Protein AF-0000000086945840 (afdb_homodimer)

Structure (mmCIF, N/CA/C/O backbone):
data_AF-0000000086945840-model_v1
#
loop_
_entity.id
_entity.type
_entity.pdbx_description
1 polymer 'Uncharacterized protein LOC114251619'
#
loop_
_atom_site.group_PDB
_atom_site.id
_atom_site.type_symbol
_atom_site.label_atom_id
_atom_site.label_alt_id
_atom_site.label_comp_id
_atom_site.label_asym_id
_atom_site.label_entity_id
_atom_site.label_seq_id
_atom_site.pdbx_PDB_ins_code
_atom_site.Cartn_x
_atom_site.Cartn_y
_atom_site.Cartn_z
_atom_site.occupancy
_atom_site.B_iso_or_equiv
_atom_site.auth_seq_id
_atom_site.auth_comp_id
_atom_site.auth_asym_id
_atom_site.auth_atom_id
_atom_site.pdbx_PDB_model_num
ATOM 1 N N . MET A 1 1 ? -32.969 -39.281 18.5 1 67.38 1 MET A N 1
ATOM 2 C CA . MET A 1 1 ? -31.531 -39.344 18.781 1 67.38 1 MET A CA 1
ATOM 3 C C . MET A 1 1 ? -30.734 -39.219 17.484 1 67.38 1 MET A C 1
ATOM 5 O O . MET A 1 1 ? -29.781 -38.438 17.406 1 67.38 1 MET A O 1
ATOM 9 N N . LEU A 1 2 ? -31.266 -39.812 16.438 1 76.38 2 LEU A N 1
ATOM 10 C CA . LEU A 1 2 ? -30.547 -39.781 15.172 1 76.38 2 LEU A CA 1
ATOM 11 C C . LEU A 1 2 ? -30.609 -38.406 14.547 1 76.38 2 LEU A C 1
ATOM 13 O O . LEU A 1 2 ? -29.609 -37.906 14 1 76.38 2 LEU A O 1
ATOM 17 N N . GLN A 1 3 ? -31.703 -37.75 14.68 1 81.06 3 GLN A N 1
ATOM 18 C CA . GLN A 1 3 ? -31.859 -36.406 14.141 1 81.06 3 GLN A CA 1
ATOM 19 C C . GLN A 1 3 ? -30.938 -35.406 14.867 1 81.06 3 GLN A C 1
ATOM 21 O O . GLN A 1 3 ? -30.328 -34.562 14.234 1 81.06 3 GLN A O 1
ATOM 26 N N . LEU A 1 4 ? -30.859 -35.688 16.109 1 73.69 4 LEU A N 1
ATOM 27 C CA . LEU A 1 4 ? -30.016 -34.812 16.891 1 73.69 4 LEU A CA 1
ATOM 28 C C . LEU A 1 4 ? -28.547 -34.969 16.547 1 73.69 4 LEU A C 1
ATOM 30 O O . LEU A 1 4 ? -27.797 -34 16.453 1 73.69 4 LEU A O 1
ATOM 34 N N . CYS A 1 5 ? -28.156 -36.25 16.328 1 74.69 5 CYS A N 1
ATOM 35 C CA . CYS A 1 5 ? -26.766 -36.531 15.969 1 74.69 5 CYS A CA 1
ATOM 36 C C . CYS A 1 5 ? -26.422 -35.906 14.609 1 74.69 5 CYS A C 1
ATOM 38 O O . CYS A 1 5 ? -25.328 -35.406 14.422 1 74.69 5 CYS A O 1
ATOM 40 N N . PHE A 1 6 ? -27.422 -35.938 13.773 1 75.44 6 PHE A N 1
ATOM 41 C CA . PHE A 1 6 ? -27.234 -35.375 12.438 1 75.44 6 PHE A CA 1
ATOM 42 C C . PHE A 1 6 ? -27.062 -33.844 12.508 1 75.44 6 PHE A C 1
ATOM 44 O O . PHE A 1 6 ? -26.203 -33.281 11.82 1 75.44 6 PHE A O 1
ATOM 51 N N . VAL A 1 7 ? -27.719 -33.219 13.336 1 76.31 7 VAL A N 1
ATOM 52 C CA . VAL A 1 7 ? -27.656 -31.781 13.477 1 76.31 7 VAL A CA 1
ATOM 53 C C . VAL A 1 7 ? -26.312 -31.391 14.094 1 76.31 7 VAL A C 1
ATOM 55 O O . VAL A 1 7 ? -25.688 -30.422 13.656 1 76.31 7 VAL A O 1
ATOM 58 N N . ILE A 1 8 ? -25.844 -32.188 14.953 1 73.31 8 ILE A N 1
ATOM 59 C CA . ILE A 1 8 ? -24.578 -31.891 15.633 1 73.31 8 ILE A CA 1
ATOM 60 C C . ILE A 1 8 ? -23.406 -32.094 14.664 1 73.31 8 ILE A C 1
ATOM 62 O O . ILE A 1 8 ? -22.469 -31.297 14.672 1 73.31 8 ILE A O 1
ATOM 66 N N . LEU A 1 9 ? -23.516 -33.094 13.844 1 69.25 9 LEU A N 1
ATOM 67 C CA . LEU A 1 9 ? -22.469 -33.344 12.859 1 69.25 9 LEU A CA 1
ATOM 68 C C . LEU A 1 9 ? -22.391 -32.219 11.844 1 69.25 9 LEU A C 1
ATOM 70 O O . LEU A 1 9 ? -21.297 -31.797 11.453 1 69.25 9 LEU A O 1
ATOM 74 N N . ILE A 1 10 ? -23.5 -31.719 11.492 1 67.88 10 ILE A N 1
ATOM 75 C CA . ILE A 1 10 ? -23.562 -30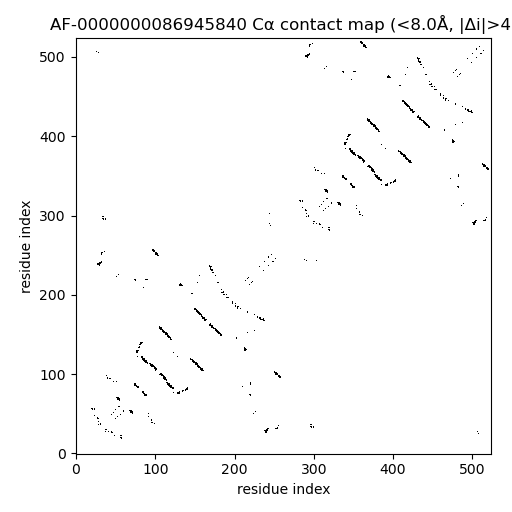.625 10.539 1 67.88 10 ILE A CA 1
ATOM 76 C C . ILE A 1 10 ? -22.969 -29.359 11.164 1 67.88 10 ILE A C 1
ATOM 78 O O . ILE A 1 10 ? -22.188 -28.656 10.531 1 67.88 10 ILE A O 1
ATOM 82 N N . ILE A 1 11 ? -23.188 -29.172 12.359 1 70 11 ILE A N 1
ATOM 83 C CA . ILE A 1 11 ? -22.703 -27.984 13.047 1 70 11 ILE A CA 1
ATOM 84 C C . ILE A 1 11 ? -21.188 -28.062 13.195 1 70 11 ILE A C 1
ATOM 86 O O . ILE A 1 11 ? -20.484 -27.062 12.992 1 70 11 ILE A O 1
ATOM 90 N N . ASN A 1 12 ? -20.688 -29.203 13.469 1 67.31 12 ASN A N 1
ATOM 91 C CA . ASN A 1 12 ? -19.25 -29.359 13.633 1 67.31 12 ASN A CA 1
ATOM 92 C C . ASN A 1 12 ? -18.5 -29.203 12.312 1 67.31 12 ASN A C 1
ATOM 94 O O . ASN A 1 12 ? -17.406 -28.641 12.273 1 67.31 12 ASN A O 1
ATOM 98 N N . THR A 1 13 ? -19.141 -29.75 11.336 1 62.47 13 THR A N 1
ATOM 99 C CA . THR A 1 13 ? -18.531 -29.609 10.016 1 62.47 13 THR A CA 1
ATOM 100 C C . THR A 1 13 ? -18.5 -28.141 9.586 1 62.47 13 THR A C 1
ATOM 102 O O . THR A 1 13 ? -17.5 -27.656 9.062 1 62.47 13 THR A O 1
ATOM 105 N N . VAL A 1 14 ? -19.531 -27.5 9.93 1 62.72 14 VAL A N 1
ATOM 106 C CA . VAL A 1 14 ? -19.625 -26.094 9.57 1 62.72 14 VAL A CA 1
ATOM 107 C C . VAL A 1 14 ? -18.609 -25.297 10.375 1 62.72 14 VAL A C 1
ATOM 109 O O . VAL A 1 14 ? -17.938 -24.406 9.828 1 62.72 14 VAL A O 1
ATOM 112 N N . ASN A 1 15 ? -18.391 -25.672 11.523 1 64.06 15 ASN A N 1
ATOM 113 C CA . ASN A 1 15 ? -17.438 -24.969 12.375 1 64.06 15 ASN A CA 1
ATOM 114 C C . ASN A 1 15 ? -16 -25.219 11.938 1 64.06 15 ASN A C 1
ATOM 116 O O . ASN A 1 15 ? -15.156 -24.328 11.969 1 64.06 15 ASN A O 1
ATOM 120 N N . SER A 1 16 ? -15.766 -26.422 11.539 1 63.44 16 SER A N 1
ATOM 121 C CA . SER A 1 16 ? -14.422 -26.781 11.102 1 63.44 16 SER A CA 1
ATOM 122 C C . SER A 1 16 ? -14.055 -26.062 9.805 1 63.44 16 SER A C 1
ATOM 124 O O . SER A 1 16 ? -12.938 -25.562 9.656 1 63.44 16 SER A O 1
ATOM 126 N N . ILE A 1 17 ? -15.039 -26 8.969 1 62.34 17 ILE A N 1
ATOM 127 C CA . ILE A 1 17 ? -14.844 -25.312 7.699 1 62.34 17 ILE A CA 1
ATOM 128 C C . ILE A 1 17 ? -14.602 -23.828 7.953 1 62.34 17 ILE A C 1
ATOM 130 O O . ILE A 1 17 ? -13.719 -23.219 7.344 1 62.34 17 ILE A O 1
ATOM 134 N N . GLY A 1 18 ? -15.305 -23.391 8.914 1 63.44 18 GLY A N 1
ATOM 135 C CA . GLY A 1 18 ? -15.148 -21.984 9.266 1 63.44 18 GLY A CA 1
ATOM 136 C C . GLY A 1 18 ? -13.773 -21.672 9.828 1 63.44 18 GLY A C 1
ATOM 137 O O . GLY A 1 18 ? -13.172 -20.656 9.469 1 63.44 18 GLY A O 1
ATOM 138 N N . LYS A 1 19 ? -13.336 -22.609 10.57 1 67.06 19 LYS A N 1
ATOM 139 C CA . LYS A 1 19 ? -12.023 -22.406 11.18 1 67.06 19 LYS A CA 1
ATOM 140 C C . LYS A 1 19 ? -10.914 -22.5 10.141 1 67.06 19 LYS A C 1
ATOM 142 O O . LYS A 1 19 ? -9.969 -21.703 10.164 1 67.06 19 LYS A O 1
ATOM 147 N N . THR A 1 20 ? -11.008 -23.422 9.266 1 65.62 20 THR A N 1
ATOM 148 C CA . THR A 1 20 ? -10.008 -23.609 8.219 1 65.62 20 THR A CA 1
ATOM 149 C C . THR A 1 20 ? -10 -22.422 7.262 1 65.62 20 THR A C 1
ATOM 151 O O . THR A 1 20 ? -8.93 -21.953 6.848 1 65.62 20 THR A O 1
ATOM 154 N N . GLN A 1 21 ? -11.18 -22 7.008 1 69 21 GLN A N 1
ATOM 155 C CA . GLN A 1 21 ? -11.289 -20.828 6.145 1 69 21 GLN A CA 1
ATOM 156 C C . GLN A 1 21 ? -10.633 -19.609 6.789 1 69 21 GLN A C 1
ATOM 158 O O . GLN A 1 21 ? -9.906 -18.875 6.125 1 69 21 GLN A O 1
ATOM 163 N N . HIS A 1 22 ? -10.828 -19.562 8.031 1 69.88 22 HIS A N 1
ATOM 164 C CA . HIS A 1 22 ? -10.258 -18.422 8.758 1 69.88 22 HIS A CA 1
ATOM 165 C C . HIS A 1 22 ? -8.734 -18.5 8.781 1 69.88 22 HIS A C 1
ATOM 167 O O . HIS A 1 22 ? -8.055 -17.484 8.633 1 69.88 22 HIS A O 1
ATOM 173 N N . GLU A 1 23 ? -8.289 -19.719 8.906 1 73.25 23 GLU A N 1
ATOM 174 C CA . GLU A 1 23 ? -6.84 -19.906 8.945 1 73.25 23 GLU A CA 1
ATOM 175 C C . GLU A 1 23 ? -6.203 -19.594 7.598 1 73.25 23 GLU A C 1
ATOM 177 O O . GLU A 1 23 ? -5.137 -18.984 7.539 1 73.25 23 GLU A O 1
ATOM 182 N N . PHE A 1 24 ? -6.969 -19.922 6.531 1 79 24 PHE A N 1
ATOM 183 C CA . PHE A 1 24 ? -6.457 -19.656 5.191 1 79 24 PHE A CA 1
ATOM 184 C C . PHE A 1 24 ? -6.484 -18.172 4.879 1 79 24 PHE A C 1
ATOM 186 O O . PHE A 1 24 ? -5.562 -17.641 4.254 1 79 24 PHE A O 1
ATOM 193 N N . GLU A 1 25 ? -7.402 -17.547 5.387 1 82.5 25 GLU A N 1
ATOM 194 C CA . GLU A 1 25 ? -7.605 -16.125 5.074 1 82.5 25 GLU A CA 1
ATOM 195 C C . GLU A 1 25 ? -6.461 -15.273 5.605 1 82.5 25 GLU A C 1
ATOM 197 O O . GLU A 1 25 ? -6.195 -14.188 5.086 1 82.5 25 GLU A O 1
ATOM 202 N N . ARG A 1 26 ? -5.781 -15.852 6.52 1 81.06 26 ARG A N 1
ATOM 203 C CA . ARG A 1 26 ? -4.66 -15.109 7.078 1 81.06 26 ARG A CA 1
ATOM 204 C C . ARG A 1 26 ? -3.531 -14.977 6.059 1 81.06 26 ARG A C 1
ATOM 206 O O . ARG A 1 26 ? -2.672 -14.102 6.191 1 81.06 26 ARG A O 1
ATOM 213 N N . HIS A 1 27 ? -3.59 -15.805 5.039 1 86.88 27 HIS A N 1
ATOM 214 C CA . HIS A 1 27 ? -2.516 -15.805 4.051 1 86.88 27 HIS A CA 1
ATOM 215 C C . HIS A 1 27 ? -2.896 -14.984 2.824 1 86.88 27 HIS A C 1
ATOM 217 O O . HIS A 1 27 ? -2.094 -14.828 1.901 1 86.88 27 HIS A O 1
ATOM 223 N N . ILE A 1 28 ? -4.07 -14.469 2.852 1 91.81 28 ILE A N 1
ATOM 224 C CA . ILE A 1 28 ? -4.48 -13.562 1.781 1 91.81 28 ILE A CA 1
ATOM 225 C C . ILE A 1 28 ? -4.098 -12.133 2.139 1 91.81 28 ILE A C 1
ATOM 227 O O . ILE A 1 28 ? -4.559 -11.594 3.148 1 91.81 28 ILE A O 1
ATOM 231 N N . ILE A 1 29 ? -3.248 -11.555 1.415 1 95.69 29 ILE A N 1
ATOM 232 C CA . ILE A 1 29 ? -2.768 -10.195 1.649 1 95.69 29 ILE A CA 1
ATOM 233 C C . ILE A 1 29 ? -3.494 -9.227 0.724 1 95.69 29 ILE A C 1
ATOM 235 O O . ILE A 1 29 ? -3.471 -9.391 -0.499 1 95.69 29 ILE A O 1
ATOM 239 N N . ALA A 1 30 ? -4.156 -8.266 1.286 1 95.81 30 ALA A N 1
ATOM 240 C CA . ALA A 1 30 ? -4.82 -7.227 0.497 1 95.81 30 ALA A CA 1
ATOM 241 C C . ALA A 1 30 ? -3.85 -6.105 0.14 1 95.81 30 ALA A C 1
ATOM 243 O O . ALA A 1 30 ? -3.105 -5.625 0.996 1 95.81 30 ALA A O 1
ATOM 244 N N . CYS A 1 31 ? -3.84 -5.711 -1.094 1 97.19 31 CYS A N 1
ATOM 245 C CA . CYS A 1 31 ? -2.875 -4.719 -1.556 1 97.19 31 CYS A CA 1
ATOM 246 C C . CYS A 1 31 ? -3.58 -3.547 -2.232 1 97.19 31 CYS A C 1
ATOM 248 O O . CYS A 1 31 ? -4.621 -3.727 -2.869 1 97.19 31 CYS A O 1
ATOM 250 N N . HIS A 1 32 ? -2.982 -2.354 -2.092 1 96 32 HIS A N 1
ATOM 251 C CA . HIS A 1 32 ? -3.432 -1.221 -2.893 1 96 32 HIS A CA 1
ATOM 252 C C . HIS A 1 32 ? -2.814 -1.254 -4.289 1 96 32 HIS A C 1
ATOM 254 O O . HIS A 1 32 ? -1.813 -1.938 -4.512 1 96 32 HIS A O 1
ATOM 260 N N . THR A 1 33 ? -3.393 -0.501 -5.211 1 94.12 33 THR A N 1
ATOM 261 C CA . THR A 1 33 ? -3.021 -0.496 -6.621 1 94.12 33 THR A CA 1
ATOM 262 C C . THR A 1 33 ? -1.688 0.213 -6.828 1 94.12 33 THR A C 1
ATOM 264 O O . THR A 1 33 ? -1.202 0.318 -7.957 1 94.12 33 THR A O 1
ATOM 267 N N . THR A 1 34 ? -1.013 0.671 -5.75 1 93.44 34 THR A N 1
ATOM 268 C CA . THR A 1 34 ? 0.228 1.425 -5.891 1 93.44 34 THR A CA 1
ATOM 269 C C . THR A 1 34 ? 1.4 0.651 -5.293 1 93.44 34 THR A C 1
ATOM 271 O O . THR A 1 34 ? 2.529 1.147 -5.27 1 93.44 34 THR A O 1
ATOM 274 N N . ASP A 1 35 ? 1.131 -0.5 -4.812 1 94.62 35 ASP A N 1
ATOM 275 C CA . ASP A 1 35 ? 2.15 -1.205 -4.039 1 94.62 35 ASP A CA 1
ATOM 276 C C . ASP A 1 35 ? 2.562 -2.504 -4.73 1 94.62 35 ASP A C 1
ATOM 278 O O . ASP A 1 35 ? 2.047 -3.576 -4.406 1 94.62 35 ASP A O 1
ATOM 282 N N . PHE A 1 36 ? 3.658 -2.457 -5.527 1 95.25 36 PHE A N 1
ATOM 283 C CA . PHE A 1 36 ? 4.121 -3.637 -6.246 1 95.25 36 PHE A CA 1
ATOM 284 C C . PHE A 1 36 ? 4.727 -4.656 -5.289 1 95.25 36 PHE A C 1
ATOM 286 O O . PHE A 1 36 ? 4.539 -5.863 -5.457 1 95.25 36 PHE A O 1
ATOM 293 N N . GLU A 1 37 ? 5.453 -4.172 -4.309 1 96.06 37 GLU A N 1
ATOM 294 C CA . GLU A 1 37 ? 6.059 -5.078 -3.342 1 96.06 37 GLU A CA 1
ATOM 295 C C . GLU A 1 37 ? 4.996 -5.891 -2.607 1 96.06 37 GLU A C 1
ATOM 297 O O . GLU A 1 37 ? 5.199 -7.074 -2.318 1 96.06 37 GLU A O 1
ATOM 302 N N . CYS A 1 38 ? 3.941 -5.27 -2.354 1 97.25 38 CYS A N 1
ATOM 303 C CA . CYS A 1 38 ? 2.832 -5.965 -1.712 1 97.25 38 CYS A CA 1
ATOM 304 C C . CYS A 1 38 ? 2.311 -7.09 -2.594 1 97.25 38 CYS A C 1
ATOM 306 O O . CYS A 1 38 ? 2.064 -8.203 -2.113 1 97.25 38 CYS A O 1
ATOM 308 N N . PHE A 1 39 ? 2.176 -6.895 -3.908 1 97.69 39 PHE A N 1
ATOM 309 C CA . PHE A 1 39 ? 1.679 -7.906 -4.832 1 97.69 39 PHE A CA 1
ATOM 310 C C . PHE A 1 39 ? 2.635 -9.094 -4.902 1 97.69 39 PHE A C 1
ATOM 312 O O . PHE A 1 39 ? 2.199 -10.242 -5.008 1 97.69 39 PHE A O 1
ATOM 319 N N . LYS A 1 40 ? 3.896 -8.898 -4.883 1 97.31 40 LYS A N 1
ATOM 320 C CA . LYS A 1 40 ? 4.887 -9.977 -4.871 1 97.31 40 LYS A CA 1
ATOM 321 C C . LYS A 1 40 ? 4.727 -10.852 -3.633 1 97.31 40 LYS A C 1
ATOM 323 O O . LYS A 1 40 ? 4.738 -12.086 -3.732 1 97.31 40 LYS A O 1
ATOM 328 N N . ARG A 1 41 ? 4.539 -10.195 -2.512 1 96.5 41 ARG A N 1
ATOM 329 C CA . ARG A 1 41 ? 4.363 -10.922 -1.259 1 96.5 41 ARG A CA 1
ATOM 330 C C . ARG A 1 41 ? 3.041 -11.688 -1.25 1 96.5 41 ARG A C 1
ATOM 332 O O . ARG A 1 41 ? 2.949 -12.773 -0.685 1 96.5 41 ARG A O 1
ATOM 339 N N . GLN A 1 42 ? 2.037 -11.031 -1.849 1 96.88 42 GLN A N 1
ATOM 340 C CA . GLN A 1 42 ? 0.739 -11.68 -1.979 1 96.88 42 GLN A CA 1
ATOM 341 C C . GLN A 1 42 ? 0.854 -12.984 -2.768 1 96.88 42 GLN A C 1
ATOM 343 O O . GLN A 1 42 ? 0.375 -14.023 -2.326 1 96.88 42 GLN A O 1
ATOM 348 N N . TYR A 1 43 ? 1.503 -12.992 -3.918 1 97.38 43 TYR A N 1
ATOM 349 C CA . TYR A 1 43 ? 1.687 -14.188 -4.738 1 97.38 43 TYR A CA 1
ATOM 350 C C . TYR A 1 43 ? 2.471 -15.25 -3.982 1 97.38 43 TYR A C 1
ATOM 352 O O . TYR A 1 43 ? 2.094 -16.422 -3.984 1 97.38 43 TYR A O 1
ATOM 360 N N . LYS A 1 44 ? 3.545 -14.812 -3.43 1 96.25 44 LYS A N 1
ATOM 361 C CA . LYS A 1 44 ? 4.371 -15.75 -2.682 1 96.25 44 LYS A CA 1
ATOM 362 C C . LYS A 1 44 ? 3.559 -16.469 -1.602 1 96.25 44 LYS A C 1
ATOM 364 O O . LYS A 1 44 ? 3.672 -17.672 -1.43 1 96.25 44 LYS A O 1
ATOM 369 N N . SER A 1 45 ? 2.781 -15.688 -0.879 1 94.75 45 SER A N 1
ATOM 370 C CA . SER A 1 45 ? 1.954 -16.25 0.182 1 94.75 45 SER A CA 1
ATOM 371 C C . SER A 1 45 ? 0.942 -17.25 -0.376 1 94.75 45 SER A C 1
ATOM 373 O O . SER A 1 45 ? 0.762 -18.328 0.177 1 94.75 45 SER A O 1
ATOM 375 N N . LEU A 1 46 ? 0.313 -16.953 -1.467 1 93.88 46 LEU A N 1
ATOM 376 C CA . LEU A 1 46 ? -0.666 -17.844 -2.09 1 93.88 46 LEU A CA 1
ATOM 377 C C . LEU A 1 46 ? 0.007 -19.094 -2.633 1 93.88 46 LEU A C 1
ATOM 379 O O . LEU A 1 46 ? -0.509 -20.203 -2.463 1 93.88 46 LEU A O 1
ATOM 383 N N . LYS A 1 47 ? 1.071 -18.875 -3.268 1 93.88 47 LYS A N 1
ATOM 384 C CA . LYS A 1 47 ? 1.825 -20 -3.809 1 93.88 47 LYS A CA 1
ATOM 385 C C . LYS A 1 47 ? 2.182 -21 -2.713 1 93.88 47 LYS A C 1
ATOM 387 O O . LYS A 1 47 ? 1.863 -22.188 -2.82 1 93.88 47 LYS A O 1
ATOM 392 N N . ASP A 1 48 ? 2.719 -20.531 -1.603 1 91.06 48 ASP A N 1
ATOM 393 C CA . ASP A 1 48 ? 3.283 -21.391 -0.558 1 91.06 48 ASP A CA 1
ATOM 394 C C . ASP A 1 48 ? 2.182 -22.047 0.273 1 91.06 48 ASP A C 1
ATOM 396 O O . ASP A 1 48 ? 2.352 -23.156 0.768 1 91.06 48 ASP A O 1
ATOM 400 N N . ASN A 1 49 ? 1.035 -21.359 0.33 1 87.38 49 ASN A N 1
ATOM 401 C CA . ASN A 1 49 ? 0.06 -21.828 1.31 1 87.38 49 ASN A CA 1
ATOM 402 C C . ASN A 1 49 ? -1.195 -22.375 0.636 1 87.38 49 ASN A C 1
ATOM 404 O O . ASN A 1 49 ? -2.029 -23 1.286 1 87.38 49 ASN A O 1
ATOM 408 N N . ALA A 1 50 ? -1.315 -22.172 -0.649 1 87.69 50 ALA A N 1
ATOM 409 C CA . ALA A 1 50 ? -2.545 -22.625 -1.302 1 87.69 50 ALA A CA 1
ATOM 410 C C . ALA A 1 50 ? -2.238 -23.359 -2.596 1 87.69 50 ALA A C 1
ATOM 412 O O . ALA A 1 50 ? -2.537 -24.562 -2.719 1 87.69 50 ALA A O 1
ATOM 413 N N . LEU A 1 51 ? -1.541 -22.828 -3.396 1 89.19 51 LEU A N 1
ATOM 414 C CA . LEU A 1 51 ? -1.402 -23.328 -4.754 1 89.19 51 LEU A CA 1
ATOM 415 C C . LEU A 1 51 ? -0.531 -24.578 -4.777 1 89.19 51 LEU A C 1
ATOM 417 O O . LEU A 1 51 ? -0.756 -25.484 -5.586 1 89.19 51 LEU A O 1
ATOM 421 N N . LEU A 1 52 ? 0.417 -24.641 -3.896 1 88.75 52 LEU A N 1
ATOM 422 C CA . LEU A 1 52 ? 1.289 -25.797 -3.82 1 88.75 52 LEU A CA 1
ATOM 423 C C . LEU A 1 52 ? 0.72 -26.844 -2.863 1 88.75 52 LEU A C 1
ATOM 425 O O . LEU A 1 52 ? 1.278 -27.938 -2.723 1 88.75 52 LEU A O 1
ATOM 429 N N . ARG A 1 53 ? -0.373 -26.453 -2.191 1 83.56 53 ARG A N 1
ATOM 430 C CA . ARG A 1 53 ? -1.036 -27.344 -1.242 1 83.56 53 ARG A CA 1
ATOM 431 C C . ARG A 1 53 ? -2.551 -27.297 -1.42 1 83.56 53 ARG A C 1
ATOM 433 O O . ARG A 1 53 ? -3.279 -26.953 -0.492 1 83.56 53 ARG A O 1
ATOM 440 N N . PRO A 1 54 ? -2.949 -27.828 -2.576 1 76.12 54 PRO A N 1
ATOM 441 C CA . PRO A 1 54 ? -4.375 -27.688 -2.877 1 76.12 54 PRO A CA 1
ATOM 442 C C . PRO A 1 54 ? -5.266 -28.453 -1.904 1 76.12 54 PRO A C 1
ATOM 444 O O . PRO A 1 54 ? -6.434 -28.094 -1.719 1 76.12 54 PRO A O 1
ATOM 447 N N . GLY A 1 55 ? -4.77 -29.359 -1.327 1 71.06 55 GLY A N 1
ATOM 448 C CA . GLY A 1 55 ? -5.52 -30.141 -0.35 1 71.06 55 GLY A CA 1
ATOM 449 C C . GLY A 1 55 ? -5.867 -29.344 0.898 1 71.06 55 GLY A C 1
ATOM 450 O O . GLY A 1 55 ? -6.742 -29.75 1.669 1 71.06 55 GLY A O 1
ATOM 451 N N . LEU A 1 56 ? -5.211 -28.234 1.112 1 68 56 LEU A N 1
ATOM 452 C CA . LEU A 1 56 ? -5.43 -27.422 2.309 1 68 56 LEU A CA 1
ATOM 453 C C . LEU A 1 56 ? -6.48 -26.344 2.055 1 68 56 LEU A C 1
ATOM 455 O O . LEU A 1 56 ? -6.867 -25.625 2.973 1 68 56 LEU A O 1
ATOM 459 N N . LEU A 1 57 ? -7.004 -26.359 0.814 1 73.06 57 LEU A N 1
ATOM 460 C CA . LEU A 1 57 ? -8.031 -25.359 0.518 1 73.06 57 LEU A CA 1
ATOM 461 C C . LEU A 1 57 ? -9.375 -25.781 1.114 1 73.06 57 LEU A C 1
ATOM 463 O O . LEU A 1 57 ? -9.703 -26.969 1.157 1 73.06 57 LEU A O 1
ATOM 467 N N . PRO A 1 58 ? -10.094 -24.797 1.649 1 65.31 58 PRO A N 1
ATOM 468 C CA . PRO A 1 58 ? -11.312 -25.094 2.4 1 65.31 58 PRO A CA 1
ATOM 469 C C . PRO A 1 58 ? -12.305 -25.953 1.606 1 65.31 58 PRO A C 1
ATOM 471 O O . PRO A 1 58 ? -13 -26.797 2.182 1 65.31 58 PRO A O 1
ATOM 474 N N . TRP A 1 59 ? -12.477 -25.719 0.36 1 67.25 59 TRP A N 1
ATOM 475 C CA . TRP A 1 59 ? -13.484 -26.422 -0.427 1 67.25 59 TRP A CA 1
ATOM 476 C C . TRP A 1 59 ? -12.938 -27.75 -0.934 1 67.25 59 TRP A C 1
ATOM 478 O O . TRP A 1 59 ? -13.703 -28.625 -1.38 1 67.25 59 TRP A O 1
ATOM 488 N N . SER A 1 60 ? -11.672 -27.781 -1.068 1 59.66 60 SER A N 1
ATOM 489 C CA . SER A 1 60 ? -11.078 -29.062 -1.416 1 59.66 60 SER A CA 1
ATOM 490 C C . SER A 1 60 ? -11.258 -30.078 -0.29 1 59.66 60 SER A C 1
ATOM 492 O O . SER A 1 60 ? -11.398 -31.266 -0.541 1 59.66 60 SER A O 1
ATOM 494 N N . MET A 1 61 ? -11.234 -29.406 0.875 1 51.31 61 MET A N 1
ATOM 495 C CA . MET A 1 61 ? -11.375 -30.281 2.025 1 51.31 61 MET A CA 1
ATOM 496 C C . MET A 1 61 ? -12.742 -30.953 2.031 1 51.31 61 MET A C 1
ATOM 498 O O . MET A 1 61 ? -12.891 -32.094 2.521 1 51.31 61 MET A O 1
ATOM 502 N N . LEU A 1 62 ? -13.789 -30.156 1.526 1 46.66 62 LEU A N 1
ATOM 503 C CA . LEU A 1 62 ? -15.125 -30.734 1.515 1 46.66 62 LEU A CA 1
ATOM 504 C C . LEU A 1 62 ? -15.219 -31.859 0.482 1 46.66 62 LEU A C 1
ATOM 506 O O . LEU A 1 62 ? -16.031 -32.781 0.623 1 46.66 62 LEU A O 1
ATOM 510 N N . SER A 1 63 ? -14.703 -31.469 -0.7 1 44.62 63 SER A N 1
ATOM 511 C CA . SER A 1 63 ? -14.891 -32.5 -1.705 1 44.62 63 SER A CA 1
ATOM 512 C C . SER A 1 63 ? -14.172 -33.781 -1.312 1 44.62 63 SER A C 1
ATOM 514 O O . SER A 1 63 ? -14.688 -34.875 -1.539 1 44.62 63 SER A O 1
ATOM 516 N N . ASN A 1 64 ? -12.898 -33.75 -1.437 1 43.12 64 ASN A N 1
ATOM 517 C CA . ASN A 1 64 ? -12.227 -35.031 -1.223 1 43.12 64 ASN A CA 1
ATOM 518 C C . ASN A 1 64 ? -11.969 -35.281 0.259 1 43.12 64 ASN A C 1
ATOM 520 O O . ASN A 1 64 ? -11.188 -34.562 0.89 1 43.12 64 ASN A O 1
ATOM 524 N N . MET A 1 65 ? -13.016 -35.75 0.916 1 37.19 65 MET A N 1
ATOM 525 C CA . MET A 1 65 ? -12.891 -36.375 2.229 1 37.19 65 MET A CA 1
ATOM 526 C C . MET A 1 65 ? -11.516 -37.031 2.389 1 37.19 65 MET A C 1
ATOM 528 O O . MET A 1 65 ? -11.234 -37.625 3.416 1 37.19 65 MET A O 1
ATOM 532 N N . ASN A 1 66 ? -10.945 -37.688 1.358 1 39.16 66 ASN A N 1
ATOM 533 C CA . ASN A 1 66 ? -9.773 -38.531 1.648 1 39.16 66 ASN A CA 1
ATOM 534 C C . ASN A 1 66 ? -8.633 -37.688 2.227 1 39.16 66 ASN A C 1
ATOM 536 O O . ASN A 1 66 ? -8.461 -36.531 1.854 1 39.16 66 ASN A O 1
ATOM 540 N N . LEU A 1 67 ? -7.934 -38.125 3.305 1 42.38 67 LEU A N 1
ATOM 541 C CA . LEU A 1 67 ? -6.906 -37.844 4.297 1 42.38 67 LEU A CA 1
ATOM 542 C C . LEU A 1 67 ? -5.762 -37.062 3.68 1 42.38 67 LEU A C 1
ATOM 544 O O . LEU A 1 67 ? -4.988 -36.406 4.395 1 42.38 67 LEU A O 1
ATOM 548 N N . GLY A 1 68 ? -5.199 -37.469 2.479 1 43.97 68 GLY A N 1
ATOM 549 C CA . GLY A 1 68 ? -3.855 -37 2.154 1 43.97 68 GLY A CA 1
ATOM 550 C C . GLY A 1 68 ? -3.826 -35.625 1.526 1 43.97 68 GLY A C 1
ATOM 551 O O . GLY A 1 68 ? -4.613 -35.344 0.625 1 43.97 68 GLY A O 1
ATOM 552 N N . ILE A 1 69 ? -3.307 -34.625 2.207 1 48.31 69 ILE A N 1
ATOM 553 C CA . ILE A 1 69 ? -3.053 -33.25 1.727 1 48.31 69 ILE A CA 1
ATOM 554 C C . ILE A 1 69 ? -2.393 -33.312 0.351 1 48.31 69 ILE A C 1
ATOM 556 O O . ILE A 1 69 ? -1.273 -33.812 0.212 1 48.31 69 ILE A O 1
ATOM 560 N N . GLU A 1 70 ? -3.203 -33.25 -0.756 1 62.47 70 GLU A N 1
ATOM 561 C CA . GLU A 1 70 ? -2.607 -33.188 -2.086 1 62.47 70 GLU A CA 1
ATOM 562 C C . GLU A 1 70 ? -1.612 -32.031 -2.178 1 62.47 70 GLU A C 1
ATOM 564 O O . GLU A 1 70 ? -1.906 -30.906 -1.746 1 62.47 70 GLU A O 1
ATOM 569 N N . THR A 1 71 ? -0.276 -32.406 -2.271 1 69.12 71 THR A N 1
ATOM 570 C CA . THR A 1 71 ? 0.794 -31.438 -2.449 1 69.12 71 THR A CA 1
ATOM 571 C C . THR A 1 71 ? 1.26 -31.406 -3.902 1 69.12 71 THR A C 1
ATOM 573 O O . THR A 1 71 ? 1.017 -32.344 -4.66 1 69.12 71 THR A O 1
ATOM 576 N N . TYR A 1 72 ? 1.68 -30.359 -4.254 1 77.38 72 TYR A N 1
ATOM 577 C CA . TYR A 1 72 ? 2.303 -30.203 -5.562 1 77.38 72 TYR A CA 1
ATOM 578 C C . TYR A 1 72 ? 3.268 -31.344 -5.852 1 77.38 72 TYR A C 1
ATOM 580 O O . TYR A 1 72 ? 4.062 -31.719 -4.992 1 77.38 72 TYR A O 1
ATOM 588 N N . LYS A 1 73 ? 2.979 -31.938 -7.059 1 80.62 73 LYS A N 1
ATOM 589 C CA . LYS A 1 73 ? 3.938 -32.906 -7.582 1 80.62 73 LYS A CA 1
ATOM 590 C C . LYS A 1 73 ? 4.527 -32.438 -8.906 1 80.62 73 LYS A C 1
ATOM 592 O O . LYS A 1 73 ? 3.801 -31.938 -9.781 1 80.62 73 LYS A O 1
ATOM 597 N N . PRO A 1 74 ? 5.797 -32.656 -8.992 1 87.75 74 PRO A N 1
ATOM 598 C CA . PRO A 1 74 ? 6.406 -32.281 -10.273 1 87.75 74 PRO A CA 1
ATOM 599 C C . PRO A 1 74 ? 5.852 -33.125 -11.438 1 87.75 74 PRO A C 1
ATOM 601 O O . PRO A 1 74 ? 5.32 -34.219 -11.234 1 87.75 74 PRO A O 1
ATOM 604 N N . TYR A 1 75 ? 5.957 -32.594 -12.617 1 90.56 75 TYR A N 1
ATOM 605 C CA . TYR A 1 75 ? 5.527 -33.281 -13.82 1 90.56 75 TYR A CA 1
ATOM 606 C C . TYR A 1 75 ? 6.574 -34.312 -14.258 1 90.56 75 TYR A C 1
ATOM 608 O O . TYR A 1 75 ? 7.758 -33.969 -14.383 1 90.56 75 TYR A O 1
ATOM 616 N N . VAL A 1 76 ? 6.109 -35.562 -14.453 1 92.44 76 VAL A N 1
ATOM 617 C CA . VAL A 1 76 ? 7 -36.656 -14.844 1 92.44 76 VAL A CA 1
ATOM 618 C C . VAL A 1 76 ? 6.438 -37.375 -16.062 1 92.44 76 VAL A C 1
ATOM 620 O O . VAL A 1 76 ? 5.254 -37.719 -16.109 1 92.44 76 VAL A O 1
ATOM 623 N N . TYR A 1 77 ? 7.316 -37.562 -17.062 1 93.12 77 TYR A N 1
ATOM 624 C CA . TYR A 1 77 ? 6.871 -38.312 -18.234 1 93.12 77 TYR A CA 1
ATOM 625 C C . TYR A 1 77 ? 7.953 -39.25 -18.719 1 93.12 77 TYR A C 1
ATOM 627 O O . TYR A 1 77 ? 9.133 -39.094 -18.391 1 93.12 77 TYR A O 1
ATOM 635 N N . GLN A 1 78 ? 7.574 -40.219 -19.469 1 91.12 78 GLN A N 1
ATOM 636 C CA . GLN A 1 78 ? 8.445 -41.312 -19.891 1 91.12 78 GLN A CA 1
ATOM 637 C C . GLN A 1 78 ? 9.492 -40.844 -20.891 1 91.12 78 GLN A C 1
ATOM 639 O O . GLN A 1 78 ? 9.18 -40.062 -21.797 1 91.12 78 GLN A O 1
ATOM 644 N N . TYR A 1 79 ? 10.633 -41.281 -20.609 1 92.44 79 TYR A N 1
ATOM 645 C CA . TYR A 1 79 ? 11.719 -41.031 -21.547 1 92.44 79 TYR A CA 1
ATOM 646 C C . TYR A 1 79 ? 11.945 -42.219 -22.469 1 92.44 79 TYR A C 1
ATOM 648 O O . TYR A 1 79 ? 12.883 -43 -22.266 1 92.44 79 TYR A O 1
ATOM 656 N N . ALA A 1 80 ? 11.055 -42.281 -23.453 1 87.88 80 ALA A N 1
ATOM 657 C CA . ALA A 1 80 ? 11.094 -43.406 -24.391 1 87.88 80 ALA A CA 1
ATOM 658 C C . ALA A 1 80 ? 11.094 -44.719 -23.641 1 87.88 80 ALA A C 1
ATOM 660 O O . ALA A 1 80 ? 10.391 -44.875 -22.641 1 87.88 80 ALA A O 1
ATOM 661 N N . ASP A 1 81 ? 11.758 -45.75 -24.281 1 83.44 81 ASP A N 1
ATOM 662 C CA . ASP A 1 81 ? 11.844 -47.062 -23.656 1 83.44 81 ASP A CA 1
ATOM 663 C C . ASP A 1 81 ? 13.188 -47.25 -22.953 1 83.44 81 ASP A C 1
ATOM 665 O O . ASP A 1 81 ? 13.797 -48.344 -23.047 1 83.44 81 ASP A O 1
ATOM 669 N N . THR A 1 82 ? 13.57 -46.219 -22.25 1 86.25 82 THR A N 1
ATOM 670 C CA . THR A 1 82 ? 14.906 -46.25 -21.656 1 86.25 82 THR A CA 1
ATOM 671 C C . THR A 1 82 ? 14.859 -46.844 -20.25 1 86.25 82 THR A C 1
ATOM 673 O O . THR A 1 82 ? 15.906 -47.062 -19.625 1 86.25 82 THR A O 1
ATOM 676 N N . GLY A 1 83 ? 13.688 -47 -19.719 1 85.31 83 GLY A N 1
ATOM 677 C CA . GLY A 1 83 ? 13.547 -47.406 -18.328 1 85.31 83 GLY A CA 1
ATOM 678 C C . GLY A 1 83 ? 13.617 -46.219 -17.359 1 85.31 83 GLY A C 1
ATOM 679 O O . GLY A 1 83 ? 13.664 -46.406 -16.141 1 85.31 83 GLY A O 1
ATOM 680 N N . THR A 1 84 ? 13.703 -45 -18 1 91.62 84 THR A N 1
ATOM 681 C CA . THR A 1 84 ? 13.781 -43.812 -17.172 1 91.62 84 THR A CA 1
ATOM 682 C C . THR A 1 84 ? 12.656 -42.812 -17.516 1 91.62 84 THR A C 1
ATOM 684 O O . THR A 1 84 ? 11.906 -43.062 -18.469 1 91.62 84 THR A O 1
ATOM 687 N N . CYS A 1 85 ? 12.508 -41.844 -16.672 1 94 85 CYS A N 1
ATOM 688 C CA . CYS A 1 85 ? 11.539 -40.75 -16.859 1 94 85 CYS A CA 1
ATOM 689 C C . CYS A 1 85 ? 12.219 -39.406 -16.797 1 94 85 CYS A C 1
ATOM 691 O O . CYS A 1 85 ? 13.375 -39.281 -16.375 1 94 85 CYS A O 1
ATOM 693 N N . ILE A 1 86 ? 11.539 -38.438 -17.359 1 93.69 86 ILE A N 1
ATOM 694 C CA . ILE A 1 86 ? 11.953 -37.031 -17.25 1 93.69 86 ILE A CA 1
ATOM 695 C C . ILE A 1 86 ? 11.07 -36.312 -16.234 1 93.69 86 ILE A C 1
ATOM 697 O O . ILE A 1 86 ? 9.844 -36.375 -16.312 1 93.69 86 ILE A O 1
ATOM 701 N N . GLN A 1 87 ? 11.727 -35.656 -15.312 1 93.38 87 GLN A N 1
ATOM 702 C CA . GLN A 1 87 ? 11.023 -34.875 -14.305 1 93.38 87 GLN A CA 1
ATOM 703 C C . GLN A 1 87 ? 11.289 -33.375 -14.492 1 93.38 87 GLN A C 1
ATOM 705 O O . GLN A 1 87 ? 12.438 -32.938 -14.641 1 93.38 87 GLN A O 1
ATOM 710 N N . ILE A 1 88 ? 10.195 -32.625 -14.562 1 92.5 88 ILE A N 1
ATOM 711 C CA . ILE A 1 88 ? 10.297 -31.188 -14.617 1 92.5 88 ILE A CA 1
ATOM 712 C C . ILE A 1 88 ? 9.773 -30.578 -13.32 1 92.5 88 ILE A C 1
ATOM 714 O O . ILE A 1 88 ? 8.648 -30.859 -12.906 1 92.5 88 ILE A O 1
ATOM 718 N N . SER A 1 89 ? 10.656 -29.719 -12.664 1 91.38 89 SER A N 1
ATOM 719 C CA . SER A 1 89 ? 10.297 -29.078 -11.398 1 91.38 89 SER A CA 1
ATOM 720 C C . SER A 1 89 ? 10.789 -27.641 -11.352 1 91.38 89 SER A C 1
ATOM 722 O O . SER A 1 89 ? 11.398 -27.156 -12.305 1 91.38 89 SER A O 1
ATOM 724 N N . GLY A 1 90 ? 10.367 -26.875 -10.258 1 93.44 90 GLY A N 1
ATOM 725 C CA . GLY A 1 90 ? 10.844 -25.516 -10.078 1 93.44 90 GLY A CA 1
ATOM 726 C C . GLY A 1 90 ? 9.734 -24.531 -9.797 1 93.44 90 GLY A C 1
ATOM 727 O O . GLY A 1 90 ? 9.992 -23.406 -9.344 1 93.44 90 GLY A O 1
ATOM 728 N N . LEU A 1 91 ? 8.523 -25 -9.992 1 93 91 LEU A N 1
ATOM 729 C CA . LEU A 1 91 ? 7.375 -24.109 -9.805 1 93 91 LEU A CA 1
ATOM 730 C C . LEU A 1 91 ? 7.332 -23.594 -8.375 1 93 91 LEU A C 1
ATOM 732 O O . LEU A 1 91 ? 6.863 -22.469 -8.133 1 93 91 LEU A O 1
ATOM 736 N N . GLU A 1 92 ? 7.875 -24.359 -7.445 1 93.25 92 GLU A N 1
ATOM 737 C CA . GLU A 1 92 ? 7.863 -24.016 -6.027 1 93.25 92 GLU A CA 1
ATOM 738 C C . GLU A 1 92 ? 8.727 -22.781 -5.754 1 93.25 92 GLU A C 1
ATOM 740 O O . GLU A 1 92 ? 8.578 -22.141 -4.715 1 93.25 92 GLU A O 1
ATOM 745 N N . GLN A 1 93 ? 9.578 -22.469 -6.691 1 95.12 93 GLN A N 1
ATOM 746 C CA . GLN A 1 93 ? 10.477 -21.328 -6.516 1 95.12 93 GLN A CA 1
ATOM 747 C C . GLN A 1 93 ? 10.094 -20.172 -7.438 1 95.12 93 GLN A C 1
ATOM 749 O O . GLN A 1 93 ? 10.867 -19.234 -7.613 1 95.12 93 GLN A O 1
ATOM 754 N N . SER A 1 94 ? 8.883 -20.25 -8.008 1 95.94 94 SER A N 1
ATOM 755 C CA . SER A 1 94 ? 8.445 -19.203 -8.914 1 95.94 94 SER A CA 1
ATOM 756 C C . SER A 1 94 ? 8.258 -17.875 -8.18 1 95.94 94 SER A C 1
ATOM 758 O O . SER A 1 94 ? 7.879 -17.859 -7.004 1 95.94 94 SER A O 1
ATOM 760 N N . GLU A 1 95 ? 8.531 -16.734 -8.938 1 97.06 95 GLU A N 1
ATOM 761 C CA . GLU A 1 95 ? 8.391 -15.383 -8.398 1 97.06 95 GLU A CA 1
ATOM 762 C C . GLU A 1 95 ? 7.602 -14.484 -9.352 1 97.06 95 GLU A C 1
ATOM 764 O O . GLU A 1 95 ? 7.738 -14.594 -10.57 1 97.06 95 GLU A O 1
ATOM 769 N N . LEU A 1 96 ? 6.82 -13.625 -8.75 1 97.88 96 LEU A N 1
ATOM 770 C CA . LEU A 1 96 ? 6.098 -12.641 -9.539 1 97.88 96 LEU A CA 1
ATOM 771 C C . LEU A 1 96 ? 7.02 -11.492 -9.953 1 97.88 96 LEU A C 1
ATOM 773 O O . LEU A 1 96 ? 7.617 -10.836 -9.102 1 97.88 96 LEU A O 1
ATOM 777 N N . VAL A 1 97 ? 7.066 -11.195 -11.297 1 97.38 97 VAL A N 1
ATOM 778 C CA . VAL A 1 97 ? 7.973 -10.141 -11.742 1 97.38 97 VAL A CA 1
ATOM 779 C C . VAL A 1 97 ? 7.176 -9.023 -12.414 1 97.38 97 VAL A C 1
ATOM 781 O O . VAL A 1 97 ? 7.688 -7.922 -12.617 1 97.38 97 VAL A O 1
ATOM 784 N N . ALA A 1 98 ? 5.941 -9.266 -12.773 1 97.88 98 ALA A N 1
ATOM 785 C CA . ALA A 1 98 ? 5.066 -8.227 -13.312 1 97.88 98 ALA A CA 1
ATOM 786 C C . ALA A 1 98 ? 3.6 -8.547 -13.031 1 97.88 98 ALA A C 1
ATOM 788 O O . ALA A 1 98 ? 3.225 -9.719 -12.906 1 97.88 98 ALA A O 1
ATOM 789 N N . ILE A 1 99 ? 2.787 -7.547 -12.945 1 97.88 99 ILE A N 1
ATOM 790 C CA . ILE A 1 99 ? 1.352 -7.676 -12.727 1 97.88 99 ILE A CA 1
ATOM 791 C C . ILE A 1 99 ? 0.627 -6.473 -13.328 1 97.88 99 ILE A C 1
ATOM 793 O O . ILE A 1 99 ? 1.147 -5.355 -13.305 1 97.88 99 ILE A O 1
ATOM 797 N N . SER A 1 100 ? -0.551 -6.758 -13.922 1 97.38 100 SER A N 1
ATOM 798 C CA . SER A 1 100 ? -1.33 -5.652 -14.477 1 97.38 100 SER A CA 1
ATOM 799 C C . SER A 1 100 ? -2.822 -5.969 -14.469 1 97.38 100 SER A C 1
ATOM 801 O O . SER A 1 100 ? -3.215 -7.137 -14.555 1 97.38 100 SER A O 1
ATOM 803 N N . MET A 1 101 ? -3.586 -4.922 -14.25 1 96.44 101 MET A N 1
ATOM 804 C CA . MET A 1 101 ? -5.039 -4.973 -14.391 1 96.44 101 MET A CA 1
ATOM 805 C C . MET A 1 101 ? -5.551 -3.789 -15.203 1 96.44 101 MET A C 1
ATOM 807 O O . MET A 1 101 ? -5.203 -2.641 -14.922 1 96.44 101 MET A O 1
ATOM 811 N N . ASN A 1 102 ? -6.258 -4.129 -16.156 1 94.69 102 ASN A N 1
ATOM 812 C CA . ASN A 1 102 ? -6.82 -3.119 -17.047 1 94.69 102 ASN A CA 1
ATOM 813 C C . ASN A 1 102 ? -8.336 -3.242 -17.141 1 94.69 102 ASN A C 1
ATOM 815 O O . ASN A 1 102 ? -8.852 -4.145 -17.812 1 94.69 102 ASN A O 1
ATOM 819 N N . SER A 1 103 ? -9 -2.262 -16.641 1 93.19 103 SER A N 1
ATOM 820 C CA . SER A 1 103 ? -10.461 -2.326 -16.594 1 93.19 103 SER A CA 1
ATOM 821 C C . SER A 1 103 ? -11.07 -2.016 -17.953 1 93.19 103 SER A C 1
ATOM 823 O O . SER A 1 103 ? -12.203 -2.406 -18.234 1 93.19 103 SER A O 1
ATOM 825 N N . GLN A 1 104 ? -10.43 -1.294 -18.812 1 92.75 104 GLN A N 1
ATOM 826 C CA . GLN A 1 104 ? -10.93 -0.986 -20.141 1 92.75 104 GLN A CA 1
ATOM 827 C C . GLN A 1 104 ? -11.055 -2.25 -20.984 1 92.75 104 GLN A C 1
ATOM 829 O O . GLN A 1 104 ? -12.062 -2.455 -21.672 1 92.75 104 GLN A O 1
ATOM 834 N N . TYR A 1 105 ? -10.047 -3.068 -20.938 1 94.12 105 TYR A N 1
ATOM 835 C CA . TYR A 1 105 ? -10.023 -4.297 -21.719 1 94.12 105 TYR A CA 1
ATOM 836 C C . TYR A 1 105 ? -10.484 -5.488 -20.891 1 94.12 105 TYR A C 1
ATOM 838 O O . TYR A 1 105 ? -10.617 -6.598 -21.406 1 94.12 105 TYR A O 1
ATOM 846 N N . LYS A 1 106 ? -10.656 -5.289 -19.578 1 96.88 106 LYS A N 1
ATOM 847 C CA . LYS A 1 106 ? -11.07 -6.324 -18.625 1 96.88 106 LYS A CA 1
ATOM 848 C C . LYS A 1 106 ? -10.094 -7.5 -18.641 1 96.88 106 LYS A C 1
ATOM 850 O O . LYS A 1 106 ? -10.5 -8.648 -18.797 1 96.88 106 LYS A O 1
ATOM 855 N N . GLU A 1 107 ? -8.844 -7.133 -18.438 1 97.62 107 GLU A N 1
ATOM 856 C CA . GLU A 1 107 ? -7.77 -8.117 -18.453 1 97.62 107 GLU A CA 1
ATOM 857 C C . GLU A 1 107 ? -6.926 -8.031 -17.188 1 97.62 107 GLU A C 1
ATOM 859 O O . GLU A 1 107 ? -6.602 -6.934 -16.719 1 97.62 107 GLU A O 1
ATOM 864 N N . TYR A 1 108 ? -6.695 -9.172 -16.609 1 97.94 108 TYR A N 1
ATOM 865 C CA . TYR A 1 108 ? -5.758 -9.359 -15.508 1 97.94 108 TYR A CA 1
ATOM 866 C C . TYR A 1 108 ? -4.574 -10.219 -15.938 1 97.94 108 TYR A C 1
ATOM 868 O O . TYR A 1 108 ? -4.754 -11.312 -16.484 1 97.94 108 TYR A O 1
ATOM 876 N N . SER A 1 109 ? -3.314 -9.695 -15.727 1 97.75 109 SER A N 1
ATOM 877 C CA . SER A 1 109 ? -2.143 -10.414 -16.219 1 97.75 109 SER A CA 1
ATOM 878 C C . SER A 1 109 ? -1.039 -10.453 -15.164 1 97.75 109 SER A C 1
ATOM 880 O O . SER A 1 109 ? -0.82 -9.477 -14.445 1 97.75 109 SER A O 1
ATOM 882 N N . ILE A 1 110 ? -0.366 -11.609 -15.102 1 98.12 110 ILE A N 1
ATOM 883 C CA . ILE A 1 110 ? 0.829 -11.734 -14.281 1 98.12 110 ILE A CA 1
ATOM 884 C C . ILE A 1 110 ? 1.964 -12.344 -15.102 1 98.12 110 ILE A C 1
ATOM 886 O O . ILE A 1 110 ? 1.72 -13.062 -16.062 1 98.12 110 ILE A O 1
ATOM 890 N N . ILE A 1 111 ? 3.197 -12.031 -14.766 1 97.62 111 ILE A N 1
ATOM 891 C CA . ILE A 1 111 ? 4.391 -12.664 -15.312 1 97.62 111 ILE A CA 1
ATOM 892 C C . ILE A 1 111 ? 5.215 -13.281 -14.188 1 97.62 111 ILE A C 1
ATOM 894 O O . ILE A 1 111 ? 5.488 -12.633 -13.18 1 97.62 111 ILE A O 1
ATOM 898 N N . LEU A 1 112 ? 5.551 -14.523 -14.359 1 97.25 112 LEU A N 1
ATOM 899 C CA . LEU A 1 112 ? 6.312 -15.289 -13.375 1 97.25 112 LEU A CA 1
ATOM 900 C C . LEU A 1 112 ? 7.688 -15.656 -13.922 1 97.25 112 LEU A C 1
ATOM 902 O O . LEU A 1 112 ? 7.824 -15.992 -15.102 1 97.25 112 LEU A O 1
ATOM 906 N N . GLU A 1 113 ? 8.648 -15.578 -13.062 1 96.75 113 GLU A N 1
ATOM 907 C CA . GLU A 1 113 ? 9.938 -16.203 -13.305 1 96.75 113 GLU A CA 1
ATOM 908 C C . GLU A 1 113 ? 10.07 -17.516 -12.539 1 96.75 113 GLU A C 1
ATOM 910 O O . GLU A 1 113 ? 9.773 -17.578 -11.344 1 96.75 113 GLU A O 1
ATOM 915 N N . ILE A 1 114 ? 10.508 -18.562 -13.219 1 95.38 114 ILE A N 1
ATOM 916 C CA . ILE A 1 114 ? 10.547 -19.906 -12.656 1 95.38 114 ILE A CA 1
ATOM 917 C C . ILE A 1 114 ? 11.922 -20.531 -12.883 1 95.38 114 ILE A C 1
ATOM 919 O O . ILE A 1 114 ? 12.289 -20.844 -14.016 1 95.38 114 ILE A O 1
ATOM 923 N N . PRO A 1 115 ? 12.664 -20.703 -11.805 1 94.62 115 PRO A N 1
ATOM 924 C CA . PRO A 1 115 ? 13.859 -21.531 -11.969 1 94.62 115 PRO A CA 1
ATOM 925 C C . PRO A 1 115 ? 13.523 -23 -12.242 1 94.62 115 PRO A C 1
ATOM 927 O O . PRO A 1 115 ? 13.117 -23.719 -11.328 1 94.62 115 PRO A O 1
ATOM 930 N N . PHE A 1 116 ? 13.656 -23.516 -13.414 1 91.75 116 PHE A N 1
ATOM 931 C CA . PHE A 1 116 ? 13.227 -24.859 -13.742 1 91.75 116 PHE A CA 1
ATOM 932 C C . PHE A 1 116 ? 14.398 -25.844 -13.695 1 91.75 116 PHE A C 1
ATOM 934 O O . PHE A 1 116 ? 15.539 -25.453 -13.938 1 91.75 116 PHE A O 1
ATOM 941 N N . LYS A 1 117 ? 14.047 -27.031 -13.328 1 92.19 117 LYS A N 1
ATOM 942 C CA . LYS A 1 117 ? 14.977 -28.156 -13.273 1 92.19 117 LYS A CA 1
ATOM 943 C C . LYS A 1 117 ? 14.469 -29.328 -14.102 1 92.19 117 LYS A C 1
ATOM 945 O O . LYS A 1 117 ? 13.32 -29.766 -13.945 1 92.19 117 LYS A O 1
ATOM 950 N N . ILE A 1 118 ? 15.289 -29.812 -14.977 1 92.5 118 ILE A N 1
ATOM 951 C CA . ILE A 1 118 ? 15.023 -31 -15.766 1 92.5 118 ILE A CA 1
ATOM 952 C C . ILE A 1 118 ? 15.93 -32.125 -15.305 1 92.5 118 ILE A C 1
ATOM 954 O O . ILE A 1 118 ? 17.156 -32.031 -15.375 1 92.5 118 ILE A O 1
ATOM 958 N N . GLN A 1 119 ? 15.258 -33.219 -14.859 1 93.25 119 GLN A N 1
ATOM 959 C CA . GLN A 1 119 ? 16.047 -34.344 -14.336 1 93.25 119 GLN A CA 1
ATOM 960 C C . GLN A 1 119 ? 15.57 -35.656 -14.898 1 93.25 119 GLN A C 1
ATOM 962 O O . GLN A 1 119 ? 14.367 -35.906 -15.031 1 93.25 119 GLN A O 1
ATOM 967 N N . GLN A 1 120 ? 16.531 -36.469 -15.227 1 91.75 120 GLN A N 1
ATOM 968 C CA . GLN A 1 120 ? 16.25 -37.875 -15.539 1 91.75 120 GLN A CA 1
ATOM 969 C C . GLN A 1 120 ? 16.188 -38.719 -14.266 1 91.75 120 GLN A C 1
ATOM 971 O O . GLN A 1 120 ? 17.047 -38.594 -13.391 1 91.75 120 GLN A O 1
ATOM 976 N N . ILE A 1 121 ? 15.125 -39.469 -14.125 1 91.81 121 ILE A N 1
ATOM 977 C CA . ILE A 1 121 ? 14.961 -40.312 -12.938 1 91.81 121 ILE A CA 1
ATOM 978 C C . ILE A 1 121 ? 14.648 -41.75 -13.344 1 91.81 121 ILE A C 1
ATOM 980 O O . ILE A 1 121 ? 14.219 -42 -14.477 1 91.81 121 ILE A O 1
ATOM 984 N N . LEU A 1 122 ? 14.945 -42.625 -12.398 1 88.19 122 LEU A N 1
ATOM 985 C CA . LEU A 1 122 ? 14.617 -44.031 -12.68 1 88.19 122 LEU A CA 1
ATOM 986 C C . LEU A 1 122 ? 13.109 -44.25 -12.594 1 88.19 122 LEU A C 1
ATOM 988 O O . LEU A 1 122 ? 12.422 -43.625 -11.781 1 88.19 122 LEU A O 1
ATOM 992 N N . ASN A 1 123 ? 12.641 -45 -13.57 1 76.75 123 ASN A N 1
ATOM 993 C CA . ASN A 1 123 ? 11.219 -45.312 -13.578 1 76.75 123 ASN A CA 1
ATOM 994 C C . ASN A 1 123 ? 10.812 -46.094 -12.328 1 76.75 123 ASN A C 1
ATOM 996 O O . ASN A 1 123 ? 11.195 -47.25 -12.156 1 76.75 123 ASN A O 1
ATOM 1000 N N . GLY A 1 124 ? 10.586 -45.375 -11.297 1 63.47 124 GLY A N 1
ATOM 1001 C CA . GLY A 1 124 ? 10.156 -46.062 -10.078 1 63.47 124 GLY A CA 1
ATOM 1002 C C . GLY A 1 124 ? 8.797 -46.719 -10.203 1 63.47 124 GLY A C 1
ATOM 1003 O O . GLY A 1 124 ? 8.359 -47.031 -11.312 1 63.47 124 GLY A O 1
ATOM 1004 N N . THR A 1 125 ? 8.211 -47.031 -8.938 1 57.06 125 THR A N 1
ATOM 1005 C CA . THR A 1 125 ? 6.926 -47.719 -8.773 1 57.06 125 THR A CA 1
ATOM 1006 C C . THR A 1 125 ? 5.805 -46.875 -9.375 1 57.06 125 THR A C 1
ATOM 1008 O O . THR A 1 125 ? 4.75 -47.406 -9.742 1 57.06 125 THR A O 1
ATOM 1011 N N . GLU A 1 126 ? 6.047 -45.625 -9.469 1 62.5 126 GLU A N 1
ATOM 1012 C CA . GLU A 1 126 ? 4.949 -44.781 -9.977 1 62.5 126 GLU A CA 1
ATOM 1013 C C . GLU A 1 126 ? 5.086 -44.562 -11.477 1 62.5 126 GLU A C 1
ATOM 1015 O O . GLU A 1 126 ? 6.188 -44.281 -11.969 1 62.5 126 GLU A O 1
ATOM 1020 N N . HIS A 1 127 ? 4.059 -44.812 -12.211 1 75.88 127 HIS A N 1
ATOM 1021 C CA . HIS A 1 127 ? 4.02 -44.75 -13.664 1 75.88 127 HIS A CA 1
ATOM 1022 C C . HIS A 1 127 ? 4.195 -43.312 -14.156 1 75.88 127 HIS A C 1
ATOM 1024 O O . HIS A 1 127 ? 3.523 -42.406 -13.664 1 75.88 127 HIS A O 1
ATOM 1030 N N . CYS A 1 128 ? 5.262 -43.188 -14.977 1 87.69 128 CYS A N 1
ATOM 1031 C CA . CYS A 1 128 ? 5.473 -41.906 -15.672 1 87.69 128 CYS A CA 1
ATOM 1032 C C . CYS A 1 128 ? 4.363 -41.656 -16.688 1 87.69 128 CYS A C 1
ATOM 1034 O O . CYS A 1 128 ? 3.801 -42.594 -17.25 1 87.69 128 CYS A O 1
ATOM 1036 N N . ASN A 1 129 ? 3.98 -40.375 -16.859 1 89.5 129 ASN A N 1
ATOM 1037 C CA . ASN A 1 129 ? 3.035 -40 -17.906 1 89.5 129 ASN A CA 1
ATOM 1038 C C . ASN A 1 129 ? 3.611 -40.25 -19.297 1 89.5 129 ASN A C 1
ATOM 1040 O O . ASN A 1 129 ? 4.832 -40.312 -19.469 1 89.5 129 ASN A O 1
ATOM 1044 N N . GLU A 1 130 ? 2.697 -40.438 -20.219 1 91.06 130 GLU A N 1
ATOM 1045 C CA . GLU A 1 130 ? 3.137 -40.469 -21.609 1 91.06 130 GLU A CA 1
ATOM 1046 C C . GLU A 1 130 ? 3.443 -39.062 -22.125 1 91.06 130 GLU A C 1
ATOM 1048 O O . GLU A 1 130 ? 2.688 -38.125 -21.875 1 91.06 130 GLU A O 1
ATOM 1053 N N . PRO A 1 131 ? 4.551 -38.938 -22.797 1 93.25 131 PRO A N 1
ATOM 1054 C CA . PRO A 1 131 ? 4.82 -37.625 -23.391 1 93.25 131 PRO A CA 1
ATOM 1055 C C . PRO A 1 131 ? 3.828 -37.25 -24.484 1 93.25 131 PRO A C 1
ATOM 1057 O O . PRO A 1 131 ? 3.121 -38.125 -25 1 93.25 131 PRO A O 1
ATOM 1060 N N . ASP A 1 132 ? 3.773 -36.031 -24.844 1 93.62 132 ASP A N 1
ATOM 1061 C CA . ASP A 1 132 ? 2.887 -35.562 -25.906 1 93.62 132 ASP A CA 1
ATOM 1062 C C . ASP A 1 132 ? 3.375 -36 -27.266 1 93.62 132 ASP A C 1
ATOM 1064 O O . ASP A 1 132 ? 2.57 -36.312 -28.156 1 93.62 132 ASP A O 1
ATOM 1068 N N . ARG A 1 133 ? 4.676 -35.969 -27.453 1 92.56 133 ARG A N 1
ATOM 1069 C CA . ARG A 1 133 ? 5.32 -36.5 -28.656 1 92.56 133 ARG A CA 1
ATOM 1070 C C . ARG A 1 133 ? 6.281 -37.625 -28.344 1 92.56 133 ARG A C 1
ATOM 1072 O O . ARG A 1 133 ? 7.184 -37.469 -27.516 1 92.56 133 ARG A O 1
ATOM 1079 N N . ALA A 1 134 ? 6.148 -38.688 -28.984 1 89.81 134 ALA A N 1
ATOM 1080 C CA . ALA A 1 134 ? 6.961 -39.875 -28.703 1 89.81 134 ALA A CA 1
ATOM 1081 C C . ALA A 1 134 ? 8.43 -39.625 -29.031 1 89.81 134 ALA A C 1
ATOM 1083 O O . ALA A 1 134 ? 8.742 -38.938 -30.016 1 89.81 134 ALA A O 1
ATOM 1084 N N . PHE A 1 135 ? 9.266 -40.156 -28.141 1 90.19 135 PHE A N 1
ATOM 1085 C CA . PHE A 1 135 ? 10.695 -40.156 -28.422 1 90.19 135 PHE A CA 1
ATOM 1086 C C . PHE A 1 135 ? 11.062 -41.219 -29.469 1 90.19 135 PHE A C 1
ATOM 1088 O O . PHE A 1 135 ? 10.5 -42.312 -29.453 1 90.19 135 PHE A O 1
ATOM 1095 N N . GLN A 1 136 ? 11.789 -40.875 -30.391 1 82.88 136 GLN A N 1
ATOM 1096 C CA . GLN A 1 136 ? 12.203 -41.844 -31.391 1 82.88 136 GLN A CA 1
ATOM 1097 C C . GLN A 1 136 ? 13.648 -42.281 -31.156 1 82.88 136 GLN A C 1
ATOM 1099 O O . GLN A 1 136 ? 14.547 -41.438 -31.031 1 82.88 136 GLN A O 1
ATOM 1104 N N . LYS A 1 137 ? 13.867 -43.719 -31.188 1 77.38 137 LYS A N 1
ATOM 1105 C CA . LYS A 1 137 ? 15.156 -44.375 -31.344 1 77.38 137 LYS A CA 1
ATOM 1106 C C . LYS A 1 137 ? 16.078 -44.062 -30.172 1 77.38 137 LYS A C 1
ATOM 1108 O O . LYS A 1 137 ? 17.25 -43.719 -30.375 1 77.38 137 LYS A O 1
ATOM 1113 N N . ILE A 1 138 ? 15.484 -43.906 -28.984 1 76.12 138 ILE A N 1
ATOM 1114 C CA . ILE A 1 138 ? 16.391 -43.75 -27.844 1 76.12 138 ILE A CA 1
ATOM 1115 C C . ILE A 1 138 ? 16.562 -45.094 -27.141 1 76.12 138 ILE A C 1
ATOM 1117 O O . ILE A 1 138 ? 15.586 -45.75 -26.812 1 76.12 138 ILE A O 1
ATOM 1121 N N . GLY A 1 139 ? 17.688 -45.656 -27.109 1 75.38 139 GLY A N 1
ATOM 1122 C CA . GLY A 1 139 ? 17.984 -46.938 -26.469 1 75.38 139 GLY A CA 1
ATOM 1123 C C . GLY A 1 139 ? 17.953 -46.875 -24.953 1 75.38 139 GLY A C 1
ATOM 1124 O O . GLY A 1 139 ? 17.688 -45.812 -24.375 1 75.38 139 GLY A O 1
ATOM 1125 N N . LEU A 1 140 ? 18.266 -48.094 -24.375 1 80.19 140 LEU A N 1
ATOM 1126 C CA . LEU A 1 140 ? 18.312 -48.188 -22.922 1 80.19 140 LEU A CA 1
ATOM 1127 C C . LEU A 1 140 ? 19.344 -47.219 -22.328 1 80.19 140 LEU A C 1
ATOM 1129 O O . LEU A 1 140 ? 20.406 -47.031 -22.922 1 80.19 140 LEU A O 1
ATOM 1133 N N . HIS A 1 141 ? 18.922 -46.625 -21.25 1 80.56 141 HIS A N 1
ATOM 1134 C CA . HIS A 1 141 ? 19.797 -45.625 -20.625 1 80.56 141 HIS A CA 1
ATOM 1135 C C . HIS A 1 141 ? 21.031 -46.312 -20.016 1 80.56 141 HIS A C 1
ATOM 1137 O O . HIS A 1 141 ? 20.891 -47.281 -19.266 1 80.56 141 HIS A O 1
ATOM 1143 N N . LYS A 1 142 ? 22.141 -45.844 -20.422 1 80.81 142 LYS A N 1
ATOM 1144 C CA . LYS A 1 142 ? 23.391 -46.312 -19.828 1 80.81 142 LYS A CA 1
ATOM 1145 C C . LYS A 1 142 ? 24.156 -45.125 -19.203 1 80.81 142 LYS A C 1
ATOM 1147 O O . LYS A 1 142 ? 24.172 -44.031 -19.75 1 80.81 142 LYS A O 1
ATOM 1152 N N . GLY A 1 143 ? 24.609 -45.344 -17.875 1 78.88 143 GLY A N 1
ATOM 1153 C CA . GLY A 1 143 ? 25.422 -44.312 -17.25 1 78.88 143 GLY A CA 1
ATOM 1154 C C . GLY A 1 143 ? 24.672 -43.5 -16.203 1 78.88 143 GLY A C 1
ATOM 1155 O O . GLY A 1 143 ? 23.641 -43.938 -15.703 1 78.88 143 GLY A O 1
ATOM 1156 N N . PRO A 1 144 ? 25.328 -42.312 -15.953 1 84.75 144 PRO A N 1
ATOM 1157 C CA . PRO A 1 144 ? 24.703 -41.5 -14.914 1 84.75 144 PRO A CA 1
ATOM 1158 C C . PRO A 1 144 ? 23.469 -40.781 -15.406 1 84.75 144 PRO A C 1
ATOM 1160 O O . PRO A 1 144 ? 23.375 -40.438 -16.594 1 84.75 144 PRO A O 1
ATOM 1163 N N . LEU A 1 145 ? 22.531 -40.594 -14.578 1 89.81 145 LEU A N 1
ATOM 1164 C CA . LEU A 1 145 ? 21.312 -39.844 -14.891 1 89.81 145 LEU A CA 1
ATOM 1165 C C . LEU A 1 145 ? 21.625 -38.375 -15.188 1 89.81 145 LEU A C 1
ATOM 1167 O O . LEU A 1 145 ? 22.516 -37.781 -14.562 1 89.81 145 LEU A O 1
ATOM 1171 N N . ARG A 1 146 ? 20.922 -37.781 -16.141 1 88.69 146 ARG A N 1
ATOM 1172 C CA . ARG A 1 146 ? 21.203 -36.438 -16.594 1 88.69 146 ARG A CA 1
ATOM 1173 C C . ARG A 1 146 ? 20.375 -35.406 -15.805 1 88.69 146 ARG A C 1
ATOM 1175 O O . ARG A 1 146 ? 19.297 -35.75 -15.312 1 88.69 146 ARG A O 1
ATOM 1182 N N . ARG A 1 147 ? 20.984 -34.156 -15.711 1 90.31 147 ARG A N 1
ATOM 1183 C CA . ARG A 1 147 ? 20.312 -33.031 -15.047 1 90.31 147 ARG A CA 1
ATOM 1184 C C . ARG A 1 147 ? 20.656 -31.703 -15.703 1 90.31 147 ARG A C 1
ATOM 1186 O O . ARG A 1 147 ? 21.781 -31.531 -16.188 1 90.31 147 ARG A O 1
ATOM 1193 N N . PHE A 1 148 ? 19.688 -30.812 -15.711 1 90.81 148 PHE A N 1
ATOM 1194 C CA . PHE A 1 148 ? 19.859 -29.453 -16.234 1 90.81 148 PHE A CA 1
ATOM 1195 C C . PHE A 1 148 ? 19.047 -28.453 -15.43 1 90.81 148 PHE A C 1
ATOM 1197 O O . PHE A 1 148 ? 17.891 -28.719 -15.078 1 90.81 148 PHE A O 1
ATOM 1204 N N . THR A 1 149 ? 19.75 -27.297 -15.109 1 90.69 149 THR A N 1
ATOM 1205 C CA . THR A 1 149 ? 19.062 -26.219 -14.414 1 90.69 149 THR A CA 1
ATOM 1206 C C . THR A 1 149 ? 19.047 -24.953 -15.273 1 90.69 149 THR A C 1
ATOM 1208 O O . THR A 1 149 ? 20.078 -24.562 -15.836 1 90.69 149 THR A O 1
ATOM 1211 N N . GLY A 1 150 ? 17.844 -24.344 -15.43 1 89.62 150 GLY A N 1
ATOM 1212 C CA . GLY A 1 150 ? 17.672 -23.094 -16.156 1 89.62 150 GLY A CA 1
ATOM 1213 C C . GLY A 1 150 ? 16.578 -22.219 -15.602 1 89.62 150 GLY A C 1
ATOM 1214 O O . GLY A 1 150 ? 16.188 -22.375 -14.445 1 89.62 150 GLY A O 1
ATOM 1215 N N . ASN A 1 151 ? 16.234 -21.109 -16.5 1 92.69 151 ASN A N 1
ATOM 1216 C CA . ASN A 1 151 ? 15.164 -20.203 -16.109 1 92.69 151 ASN A CA 1
ATOM 1217 C C . ASN A 1 151 ? 14.039 -20.188 -17.141 1 92.69 151 ASN A C 1
ATOM 1219 O O . ASN A 1 151 ? 14.281 -20.469 -18.328 1 92.69 151 ASN A O 1
ATOM 1223 N N . ALA A 1 152 ? 12.898 -20.016 -16.641 1 94.25 152 ALA A N 1
ATOM 1224 C CA . ALA A 1 152 ? 11.742 -19.859 -17.516 1 94.25 152 ALA A CA 1
ATOM 1225 C C . ALA A 1 152 ? 10.945 -18.609 -17.141 1 94.25 152 ALA A C 1
ATOM 1227 O O . ALA A 1 152 ? 10.922 -18.203 -15.984 1 94.25 152 ALA A O 1
ATOM 1228 N N . THR A 1 153 ? 10.328 -18 -18.156 1 94.75 153 THR A N 1
ATOM 1229 C CA . THR A 1 153 ? 9.383 -16.906 -17.984 1 94.75 153 THR A CA 1
ATOM 1230 C C . THR A 1 153 ? 8 -17.297 -18.5 1 94.75 153 THR A C 1
ATOM 1232 O O . THR A 1 153 ? 7.863 -17.781 -19.625 1 94.75 153 THR A O 1
ATOM 1235 N N . ALA A 1 154 ? 7.047 -17.094 -17.672 1 96.44 154 ALA A N 1
ATOM 1236 C CA . ALA A 1 154 ? 5.68 -17.438 -18.062 1 96.44 154 ALA A CA 1
ATOM 1237 C C . ALA A 1 154 ? 4.754 -16.234 -17.922 1 96.44 154 ALA A C 1
ATOM 1239 O O . ALA A 1 154 ? 4.723 -15.578 -16.875 1 96.44 154 ALA A O 1
ATOM 1240 N N . GLN A 1 155 ? 4.016 -15.938 -18.969 1 96.56 155 GLN A N 1
ATOM 1241 C CA . GLN A 1 155 ? 2.973 -14.914 -18.953 1 96.56 155 GLN A CA 1
ATOM 1242 C C . GLN A 1 155 ? 1.586 -15.555 -18.922 1 96.56 155 GLN A C 1
ATOM 1244 O O . GLN A 1 155 ? 1.278 -16.438 -19.719 1 96.56 155 GLN A O 1
ATOM 1249 N N . VAL A 1 156 ? 0.818 -15.109 -17.953 1 97.31 156 VAL A N 1
ATOM 1250 C CA . VAL A 1 156 ? -0.552 -15.594 -17.812 1 97.31 156 VAL A CA 1
ATOM 1251 C C . VAL A 1 156 ? -1.526 -14.422 -17.938 1 97.31 156 VAL A C 1
ATOM 1253 O O . VAL A 1 156 ? -1.399 -13.422 -17.234 1 97.31 156 VAL A O 1
ATOM 1256 N N . THR A 1 157 ? -2.51 -14.523 -18.797 1 97.69 157 THR A N 1
ATOM 1257 C CA . THR A 1 157 ? -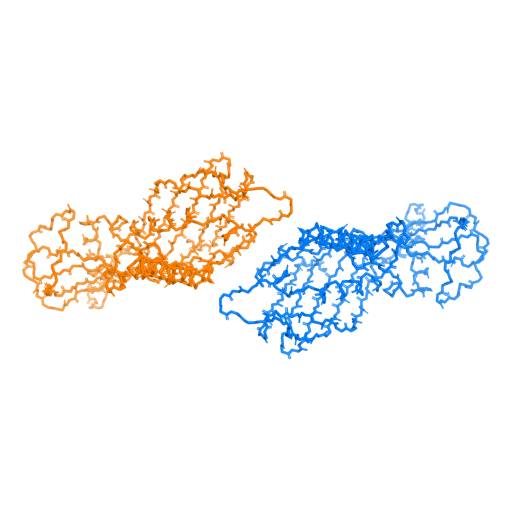3.521 -13.492 -19 1 97.69 157 THR A CA 1
ATOM 1258 C C . THR A 1 157 ? -4.922 -14.055 -18.781 1 97.69 157 THR A C 1
ATOM 1260 O O . THR A 1 157 ? -5.27 -15.094 -19.344 1 97.69 157 THR A O 1
ATOM 1263 N N . TYR A 1 158 ? -5.668 -13.344 -17.953 1 98.12 158 TYR A N 1
ATOM 1264 C CA . TYR A 1 158 ? -7.051 -13.719 -17.672 1 98.12 158 TYR A CA 1
ATOM 1265 C C . TYR A 1 158 ? -8.016 -12.641 -18.141 1 98.12 158 TYR A C 1
ATOM 1267 O O . TYR A 1 158 ? -7.988 -11.516 -17.656 1 98.12 158 TYR A O 1
ATOM 1275 N N . PRO A 1 159 ? -8.906 -12.961 -19.062 1 98 159 PRO A N 1
ATOM 1276 C CA . PRO A 1 159 ? -10.102 -12.109 -19.109 1 98 159 PRO A CA 1
ATOM 1277 C C . PRO A 1 159 ? -10.922 -12.164 -17.828 1 98 159 PRO A C 1
ATOM 1279 O O . PRO A 1 159 ? -10.906 -13.18 -17.125 1 98 159 PRO A O 1
ATOM 1282 N N . TYR A 1 160 ? -11.586 -10.984 -17.516 1 97.88 160 TYR A N 1
ATOM 1283 C CA . TYR A 1 160 ? -12.336 -11.062 -16.266 1 97.88 160 TYR A CA 1
ATOM 1284 C C . TYR A 1 160 ? -13.641 -10.281 -16.344 1 97.88 160 TYR A C 1
ATOM 1286 O O . TYR A 1 160 ? -13.836 -9.492 -17.281 1 97.88 160 TYR A O 1
ATOM 1294 N N . ARG A 1 161 ? -14.648 -10.594 -15.445 1 97.31 161 ARG A N 1
ATOM 1295 C CA . ARG A 1 161 ? -15.859 -9.82 -15.164 1 97.31 161 ARG A CA 1
ATOM 1296 C C . ARG A 1 161 ? -16 -9.555 -13.672 1 97.31 161 ARG A C 1
ATOM 1298 O O . ARG A 1 161 ? -15.406 -10.25 -12.852 1 97.31 161 ARG A O 1
ATOM 1305 N N . LEU A 1 162 ? -16.766 -8.57 -13.32 1 96.75 162 LEU A N 1
ATOM 1306 C CA . LEU A 1 162 ? -17.078 -8.25 -11.938 1 96.75 162 LEU A CA 1
ATOM 1307 C C . LEU A 1 162 ? -18.516 -8.656 -11.602 1 96.75 162 LEU A C 1
ATOM 1309 O O . LEU A 1 162 ? -19.453 -8.297 -12.32 1 96.75 162 LEU A O 1
ATOM 1313 N N . ASP A 1 163 ? -18.641 -9.43 -10.531 1 95.88 163 ASP A N 1
ATOM 1314 C CA . ASP A 1 163 ? -19.953 -9.852 -10.055 1 95.88 163 ASP A CA 1
ATOM 1315 C C . ASP A 1 163 ? -20.281 -9.203 -8.703 1 95.88 163 ASP A C 1
ATOM 1317 O O . ASP A 1 163 ? -19.391 -9.016 -7.871 1 95.88 163 ASP A O 1
ATOM 1321 N N . GLN A 1 164 ? -21.5 -8.906 -8.547 1 93.81 164 GLN A N 1
ATOM 1322 C CA . GLN A 1 164 ? -21.984 -8.383 -7.273 1 93.81 164 GLN A CA 1
ATOM 1323 C C . GLN A 1 164 ? -22.875 -9.398 -6.566 1 93.81 164 GLN A C 1
ATOM 1325 O O . GLN A 1 164 ? -23.812 -9.945 -7.168 1 93.81 164 GLN A O 1
ATOM 1330 N N . SER A 1 165 ? -22.469 -9.75 -5.34 1 90.69 165 SER A N 1
ATOM 1331 C CA . SER A 1 165 ? -23.25 -10.672 -4.527 1 90.69 165 SER A CA 1
ATOM 1332 C C . SER A 1 165 ? -23.25 -10.258 -3.061 1 90.69 165 SER A C 1
ATOM 1334 O O . SER A 1 165 ? -22.188 -10.062 -2.469 1 90.69 165 SER A O 1
ATOM 1336 N N . GLU A 1 166 ? -24.422 -10.062 -2.436 1 90.56 166 GLU A N 1
ATOM 1337 C CA . GLU A 1 166 ? -24.594 -9.734 -1.024 1 90.56 166 GLU A CA 1
ATOM 1338 C C . GLU A 1 166 ? -23.797 -8.5 -0.637 1 90.56 166 GLU A C 1
ATOM 1340 O O . GLU A 1 166 ? -23.078 -8.508 0.374 1 90.56 166 GLU A O 1
ATOM 1345 N N . GLY A 1 167 ? -23.672 -7.562 -1.508 1 90.75 167 GLY A N 1
ATOM 1346 C CA . GLY A 1 167 ? -23.031 -6.293 -1.208 1 90.75 167 GLY A CA 1
ATOM 1347 C C . GLY A 1 167 ? -21.531 -6.324 -1.402 1 90.75 167 GLY A C 1
ATOM 1348 O O . GLY A 1 167 ? -20.844 -5.344 -1.115 1 90.75 167 GLY A O 1
ATOM 1349 N N . GLU A 1 168 ? -21.125 -7.531 -1.889 1 93.75 168 GLU A N 1
ATOM 1350 C CA . GLU A 1 168 ? -19.688 -7.672 -2.111 1 93.75 168 GLU A CA 1
ATOM 1351 C C . GLU A 1 168 ? -19.375 -7.812 -3.598 1 93.75 168 GLU A C 1
ATOM 1353 O O . GLU A 1 168 ? -20.203 -8.32 -4.367 1 93.75 168 GLU A O 1
ATOM 1358 N N . THR A 1 169 ? -18.25 -7.281 -3.973 1 96.19 169 THR A N 1
ATOM 1359 C CA . THR A 1 169 ? -17.781 -7.414 -5.344 1 96.19 169 THR A CA 1
ATOM 1360 C C . THR A 1 169 ? -16.797 -8.586 -5.465 1 96.19 169 THR A C 1
ATOM 1362 O O . THR A 1 169 ? -15.883 -8.719 -4.652 1 96.19 169 THR A O 1
ATOM 1365 N N . TYR A 1 170 ? -17 -9.43 -6.512 1 97 170 TYR A N 1
ATOM 1366 C CA . TYR A 1 170 ? -16.156 -10.578 -6.77 1 97 170 TYR A CA 1
ATOM 1367 C C . TYR A 1 170 ? -15.484 -10.469 -8.133 1 97 170 TYR A C 1
ATOM 1369 O O . TYR A 1 170 ? -16.109 -10.031 -9.109 1 97 170 TYR A O 1
ATOM 1377 N N . LEU A 1 171 ? -14.234 -10.836 -8.164 1 97.19 171 LEU A N 1
ATOM 1378 C CA . LEU A 1 171 ? -13.5 -10.938 -9.422 1 97.19 171 LEU A CA 1
ATOM 1379 C C . LEU A 1 171 ? -13.602 -12.344 -10 1 97.19 171 LEU A C 1
ATOM 1381 O O . LEU A 1 171 ? -13.07 -13.297 -9.414 1 97.19 171 LEU A O 1
ATOM 1385 N N . ARG A 1 172 ? -14.273 -12.438 -11.195 1 97.25 172 ARG A N 1
ATOM 1386 C CA . ARG A 1 172 ? -14.406 -13.727 -11.875 1 97.25 172 ARG A CA 1
ATOM 1387 C C . ARG A 1 172 ? -13.445 -13.82 -13.055 1 97.25 172 ARG A C 1
ATOM 1389 O O . ARG A 1 172 ? -13.695 -13.227 -14.109 1 97.25 172 ARG A O 1
ATOM 1396 N N . LEU A 1 173 ? -12.414 -14.57 -12.828 1 97.06 173 LEU A N 1
ATOM 1397 C CA . LEU A 1 173 ? -11.453 -14.797 -13.898 1 97.06 173 LEU A CA 1
ATOM 1398 C C . LEU A 1 173 ? -11.93 -15.914 -14.828 1 97.06 173 LEU A C 1
ATOM 1400 O O . LEU A 1 173 ? -12.492 -16.906 -14.375 1 97.06 173 LEU A O 1
ATOM 1404 N N . GLU A 1 174 ? -11.742 -15.734 -16.141 1 96.69 174 GLU A N 1
ATOM 1405 C CA . GLU A 1 174 ? -12.062 -16.75 -17.141 1 96.69 174 GLU A CA 1
ATOM 1406 C C . GLU A 1 174 ? -10.828 -17.562 -17.516 1 96.69 174 GLU A C 1
ATOM 1408 O O . GLU A 1 174 ? -9.789 -17.453 -16.875 1 96.69 174 GLU A O 1
ATOM 1413 N N . GLU A 1 175 ? -11.023 -18.422 -18.438 1 95.19 175 GLU A N 1
ATOM 1414 C CA . GLU A 1 175 ? -9.93 -19.312 -18.828 1 95.19 175 GLU A CA 1
ATOM 1415 C C . GLU A 1 175 ? -8.68 -18.516 -19.203 1 95.19 175 GLU A C 1
ATOM 1417 O O . GLU A 1 175 ? -8.766 -17.516 -19.922 1 95.19 175 GLU A O 1
ATOM 1422 N N . GLU A 1 176 ? -7.59 -19.016 -18.719 1 94.94 176 GLU A N 1
ATOM 1423 C CA . GLU A 1 176 ? -6.328 -18.297 -18.875 1 94.94 176 GLU A CA 1
ATOM 1424 C C . GLU A 1 176 ? -5.672 -18.594 -20.203 1 94.94 176 GLU A C 1
ATOM 1426 O O . GLU A 1 176 ? -5.855 -19.688 -20.766 1 94.94 176 GLU A O 1
ATOM 1431 N N . ASN A 1 177 ? -4.895 -17.578 -20.703 1 94.88 177 ASN A N 1
ATOM 1432 C CA . ASN A 1 177 ? -3.906 -17.75 -21.766 1 94.88 177 ASN A CA 1
ATOM 1433 C C . ASN A 1 177 ? -2.488 -17.828 -21.219 1 94.88 177 ASN A C 1
ATOM 1435 O O . ASN A 1 177 ? -2.068 -16.938 -20.469 1 94.88 177 ASN A O 1
ATOM 1439 N N . LEU A 1 178 ? -1.851 -18.922 -21.578 1 95.88 178 LEU A N 1
ATOM 1440 C CA . LEU A 1 178 ? -0.521 -19.172 -21.031 1 95.88 178 LEU A CA 1
ATOM 1441 C C . LEU A 1 178 ? 0.538 -19.109 -22.125 1 95.88 178 LEU A C 1
ATOM 1443 O O . LEU A 1 178 ? 0.403 -19.766 -23.172 1 95.88 178 LEU A O 1
ATOM 1447 N N . ASP A 1 179 ? 1.591 -18.266 -21.891 1 93.19 179 ASP A N 1
ATOM 1448 C CA . ASP A 1 179 ? 2.785 -18.219 -22.734 1 93.19 179 ASP A CA 1
ATOM 1449 C C . ASP A 1 179 ? 4.051 -18.422 -21.906 1 93.19 179 ASP A C 1
ATOM 1451 O O . ASP A 1 179 ? 4.293 -17.672 -20.953 1 93.19 179 ASP A O 1
ATOM 1455 N N . MET A 1 180 ? 4.797 -19.453 -22.266 1 93.06 180 MET A N 1
ATOM 1456 C CA . MET A 1 180 ? 5.988 -19.766 -21.484 1 93.06 180 MET A CA 1
ATOM 1457 C C . MET A 1 180 ? 7.219 -19.844 -22.391 1 93.06 180 MET A C 1
ATOM 1459 O O . MET A 1 180 ? 7.176 -20.438 -23.469 1 93.06 180 MET A O 1
ATOM 1463 N N . ILE A 1 181 ? 8.273 -19.203 -21.922 1 90.94 181 ILE A N 1
ATOM 1464 C CA . ILE A 1 181 ? 9.562 -19.234 -22.609 1 90.94 181 ILE A CA 1
ATOM 1465 C C . ILE A 1 181 ? 10.609 -19.859 -21.688 1 90.94 181 ILE A C 1
ATOM 1467 O O . ILE A 1 181 ? 10.82 -19.375 -20.562 1 90.94 181 ILE A O 1
ATOM 1471 N N . LEU A 1 182 ? 11.219 -20.984 -22.141 1 90.19 182 LEU A N 1
ATOM 1472 C CA . LEU A 1 182 ? 12.336 -21.594 -21.422 1 90.19 182 LEU A CA 1
ATOM 1473 C C . LEU A 1 182 ? 13.664 -21.031 -21.922 1 90.19 182 LEU A C 1
ATOM 1475 O O . LEU A 1 182 ? 13.945 -21.047 -23.125 1 90.19 182 LEU A O 1
ATOM 1479 N N . ASP A 1 183 ? 14.445 -20.562 -20.984 1 86.81 183 ASP A N 1
ATOM 1480 C CA . ASP A 1 183 ? 15.766 -20.047 -21.328 1 86.81 183 ASP A CA 1
ATOM 1481 C C . ASP A 1 183 ? 16.812 -21.156 -21.312 1 86.81 183 ASP A C 1
ATOM 1483 O O . ASP A 1 183 ? 17.391 -21.453 -20.25 1 86.81 183 ASP A O 1
ATOM 1487 N N . LEU A 1 184 ? 17.047 -21.812 -22.359 1 87.5 184 LEU A N 1
ATOM 1488 C CA . LEU A 1 184 ? 18.062 -22.844 -22.547 1 87.5 184 LEU A CA 1
ATOM 1489 C C . LEU A 1 184 ? 19.203 -22.312 -23.438 1 87.5 184 LEU A C 1
ATOM 1491 O O . LEU A 1 184 ? 19.016 -22.141 -24.641 1 87.5 184 LEU A O 1
ATOM 1495 N N . PRO A 1 185 ? 20.281 -22.031 -22.766 1 81.69 185 PRO A N 1
ATOM 1496 C CA . PRO A 1 185 ? 21.359 -21.469 -23.562 1 81.69 185 PRO A CA 1
ATOM 1497 C C . PRO A 1 185 ? 21.875 -22.406 -24.656 1 81.69 185 PRO A C 1
ATOM 1499 O O . PRO A 1 185 ? 21.922 -23.625 -24.438 1 81.69 185 PRO A O 1
ATOM 1502 N N . ASP A 1 186 ? 22.219 -21.859 -25.75 1 80.19 186 ASP A N 1
ATOM 1503 C CA . ASP A 1 186 ? 22.922 -22.609 -26.781 1 80.19 186 ASP A CA 1
ATOM 1504 C C . ASP A 1 186 ? 24.422 -22.625 -26.531 1 80.19 186 ASP A C 1
ATOM 1506 O O . ASP A 1 186 ? 25.094 -21.594 -26.672 1 80.19 186 ASP A O 1
ATOM 1510 N N . LEU A 1 187 ? 24.859 -23.766 -26.125 1 81.12 187 LEU A N 1
ATOM 1511 C CA . LEU A 1 187 ? 26.281 -23.891 -25.797 1 81.12 187 LEU A CA 1
ATOM 1512 C C . LEU A 1 187 ? 27.016 -24.703 -26.875 1 81.12 187 LEU A C 1
ATOM 1514 O O . LEU A 1 187 ? 28 -25.375 -26.578 1 81.12 187 LEU A O 1
ATOM 1518 N N . SER A 1 188 ? 26.609 -24.656 -28.031 1 78.56 188 SER A N 1
ATOM 1519 C CA . SER A 1 188 ? 27.203 -25.453 -29.109 1 78.56 188 SER A CA 1
ATOM 1520 C C . SER A 1 188 ? 28.594 -24.938 -29.453 1 78.56 188 SER A C 1
ATOM 1522 O O . SER A 1 188 ? 29.406 -25.672 -30.031 1 78.56 188 SER A O 1
ATOM 1524 N N . HIS A 1 189 ? 28.828 -23.703 -29.078 1 82.12 189 HIS A N 1
ATOM 1525 C CA . HIS A 1 189 ? 30.109 -23.094 -29.422 1 82.12 189 HIS A CA 1
ATOM 1526 C C . HIS A 1 189 ? 31.188 -23.469 -28.406 1 82.12 189 HIS A C 1
ATOM 1528 O O . HIS A 1 189 ? 32.375 -23.156 -28.594 1 82.12 189 HIS A O 1
ATOM 1534 N N . PHE A 1 190 ? 30.859 -24.141 -27.359 1 80 190 PHE A N 1
ATOM 1535 C CA . PHE A 1 190 ? 31.828 -24.547 -26.344 1 80 190 PHE A CA 1
ATOM 1536 C C . PHE A 1 190 ? 32.844 -25.516 -26.922 1 80 190 PHE A C 1
ATOM 1538 O O . PHE A 1 190 ? 32.531 -26.281 -27.844 1 80 190 PHE A O 1
ATOM 1545 N N . ASP A 1 191 ? 34.094 -25.344 -26.438 1 81.38 191 ASP A N 1
ATOM 1546 C CA . ASP A 1 191 ? 35.188 -26.219 -26.875 1 81.38 191 ASP A CA 1
ATOM 1547 C C . ASP A 1 191 ? 34.938 -27.672 -26.438 1 81.38 19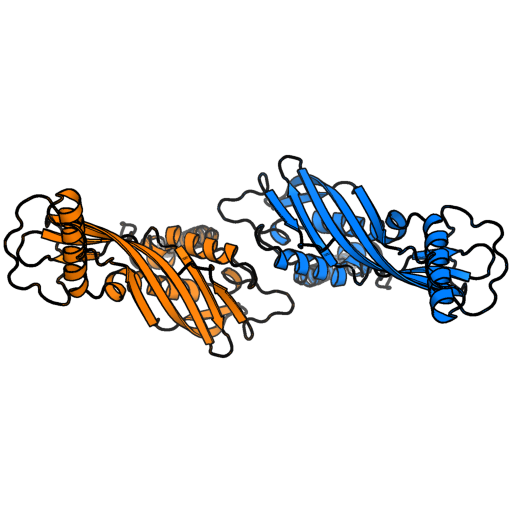1 ASP A C 1
ATOM 1549 O O . ASP A 1 191 ? 35.031 -27.984 -25.25 1 81.38 191 ASP A O 1
ATOM 1553 N N . LYS A 1 192 ? 34.844 -28.609 -27.375 1 83.5 192 LYS A N 1
ATOM 1554 C CA . LYS A 1 192 ? 34.469 -29.984 -27.109 1 83.5 192 LYS A CA 1
ATOM 1555 C C . LYS A 1 192 ? 35.688 -30.812 -26.688 1 83.5 192 LYS A C 1
ATOM 1557 O O . LYS A 1 192 ? 35.562 -31.938 -26.234 1 83.5 192 LYS A O 1
ATOM 1562 N N . THR A 1 193 ? 36.75 -30.156 -26.781 1 87.75 193 THR A N 1
ATOM 1563 C CA . THR A 1 193 ? 37.969 -30.859 -26.359 1 87.75 193 THR A CA 1
ATOM 1564 C C . THR A 1 193 ? 38.156 -30.766 -24.844 1 87.75 193 THR A C 1
ATOM 1566 O O . THR A 1 193 ? 38.844 -31.578 -24.234 1 87.75 193 THR A O 1
ATOM 1569 N N . ASP A 1 194 ? 37.656 -29.703 -24.312 1 86.38 194 ASP A N 1
ATOM 1570 C CA . ASP A 1 194 ? 37.625 -29.578 -22.859 1 86.38 194 ASP A CA 1
ATOM 1571 C C . ASP A 1 194 ? 36.469 -30.438 -22.281 1 86.38 194 ASP A C 1
ATOM 1573 O O . ASP A 1 194 ? 35.312 -30.234 -22.625 1 86.38 194 ASP A O 1
ATOM 1577 N N . PRO A 1 195 ? 36.844 -31.344 -21.406 1 84.38 195 PRO A N 1
ATOM 1578 C CA . PRO A 1 195 ? 35.812 -32.281 -20.906 1 84.38 195 PRO A CA 1
ATOM 1579 C C . PRO A 1 195 ? 34.656 -31.578 -20.203 1 84.38 195 PRO A C 1
ATOM 1581 O O . PRO A 1 195 ? 33.5 -31.984 -20.328 1 84.38 195 PRO A O 1
ATOM 1584 N N . THR A 1 196 ? 35 -30.578 -19.578 1 81.38 196 THR A N 1
ATOM 1585 C CA . THR A 1 196 ? 33.969 -29.844 -18.828 1 81.38 196 THR A CA 1
ATOM 1586 C C . THR A 1 196 ? 33 -29.125 -19.781 1 81.38 196 THR A C 1
ATOM 1588 O O . THR A 1 196 ? 31.797 -29.219 -19.656 1 81.38 196 THR A O 1
ATOM 1591 N N . GLN A 1 197 ? 33.5 -28.453 -20.672 1 85.56 197 GLN A N 1
ATOM 1592 C CA . GLN A 1 197 ? 32.719 -27.703 -21.641 1 85.56 197 GLN A CA 1
ATOM 1593 C C . GLN A 1 197 ? 31.891 -28.656 -22.531 1 85.56 197 GLN A C 1
ATOM 1595 O O . GLN A 1 197 ? 30.75 -28.359 -22.859 1 85.56 197 GLN A O 1
ATOM 1600 N N . ALA A 1 198 ? 32.469 -29.703 -22.859 1 83.81 198 ALA A N 1
ATOM 1601 C CA . ALA A 1 198 ? 31.797 -30.688 -23.672 1 83.81 198 ALA A CA 1
ATOM 1602 C C . ALA A 1 198 ? 30.562 -31.25 -22.953 1 83.81 198 ALA A C 1
ATOM 1604 O O . ALA A 1 198 ? 29.484 -31.375 -23.547 1 83.81 198 ALA A O 1
ATOM 1605 N N . ARG A 1 199 ? 30.75 -31.406 -21.703 1 84.5 199 ARG A N 1
ATOM 1606 C CA . ARG A 1 199 ? 29.656 -31.953 -20.906 1 84.5 199 ARG A CA 1
ATOM 1607 C C . ARG A 1 199 ? 28.516 -30.953 -20.781 1 84.5 199 ARG A C 1
ATOM 1609 O O . ARG A 1 199 ? 27.344 -31.328 -20.906 1 84.5 199 ARG A O 1
ATOM 1616 N N . LEU A 1 200 ? 28.844 -29.781 -20.609 1 83.38 200 LEU A N 1
ATOM 1617 C CA . LEU A 1 200 ? 27.828 -28.734 -20.469 1 83.38 200 LEU A CA 1
ATOM 1618 C C . LEU A 1 200 ? 27.031 -28.562 -21.75 1 83.38 200 LEU A C 1
ATOM 1620 O O . LEU A 1 200 ? 25.812 -28.422 -21.719 1 83.38 200 LEU A O 1
ATOM 1624 N N . SER A 1 201 ? 27.719 -28.562 -22.766 1 85.06 201 SER A N 1
ATOM 1625 C CA . SER A 1 201 ? 27.062 -28.453 -24.062 1 85.06 201 SER A CA 1
ATOM 1626 C C . SER A 1 201 ? 26.141 -29.641 -24.312 1 85.06 201 SER A C 1
ATOM 1628 O O . SER A 1 201 ? 25.031 -29.469 -24.828 1 85.06 201 SER A O 1
ATOM 1630 N N . GLU A 1 202 ? 26.562 -30.781 -23.969 1 85.25 202 GLU A N 1
ATOM 1631 C CA . GLU A 1 202 ? 25.75 -31.984 -24.141 1 85.25 202 GLU A CA 1
ATOM 1632 C C . GLU A 1 202 ? 24.484 -31.938 -23.281 1 85.25 202 GLU A C 1
ATOM 1634 O O . GLU A 1 202 ? 23.406 -32.344 -23.719 1 85.25 202 GLU A O 1
ATOM 1639 N N . TRP A 1 203 ? 24.609 -31.406 -22.156 1 84.56 203 TRP A N 1
ATOM 1640 C CA . TRP A 1 203 ? 23.484 -31.344 -21.234 1 84.56 203 TRP A CA 1
ATOM 1641 C C . TRP A 1 203 ? 22.453 -30.328 -21.719 1 84.56 203 TRP A C 1
ATOM 1643 O O . TRP A 1 203 ? 21.25 -30.578 -21.641 1 84.56 203 TRP A O 1
ATOM 1653 N N . SER A 1 204 ? 22.906 -29.266 -22.219 1 87.38 204 SER A N 1
ATOM 1654 C CA . SER A 1 204 ? 22.016 -28.25 -22.766 1 87.38 204 SER A CA 1
ATOM 1655 C C . SER A 1 204 ? 21.25 -28.781 -23.984 1 87.38 204 SER A C 1
ATOM 1657 O O . SER A 1 204 ? 20.047 -28.578 -24.094 1 87.38 204 SER A O 1
ATOM 1659 N N . ALA A 1 205 ? 21.969 -29.438 -24.828 1 88.38 205 ALA A N 1
ATOM 1660 C CA . ALA A 1 205 ? 21.344 -30.016 -26 1 88.38 205 ALA A CA 1
ATOM 1661 C C . ALA A 1 205 ? 20.328 -31.094 -25.625 1 88.38 205 ALA A C 1
ATOM 1663 O O . ALA A 1 205 ? 19.25 -31.188 -26.219 1 88.38 205 ALA A O 1
ATOM 1664 N N . TRP A 1 206 ? 20.703 -31.891 -24.703 1 90.19 206 TRP A N 1
ATOM 1665 C CA . TRP A 1 206 ? 19.797 -32.906 -24.203 1 90.19 206 TRP A CA 1
ATOM 1666 C C . TRP A 1 206 ? 18.531 -32.281 -23.641 1 90.19 206 TRP A C 1
ATOM 1668 O O . TRP A 1 206 ? 17.406 -32.719 -23.938 1 90.19 206 TRP A O 1
ATOM 1678 N N . ALA A 1 207 ? 18.641 -31.219 -22.844 1 92.06 207 ALA A N 1
ATOM 1679 C CA . ALA A 1 207 ? 17.516 -30.531 -22.25 1 92.06 207 ALA A CA 1
ATOM 1680 C C . ALA A 1 207 ? 16.578 -29.969 -23.328 1 92.06 207 ALA A C 1
ATOM 1682 O O . ALA A 1 207 ? 15.359 -30.094 -23.219 1 92.06 207 ALA A O 1
ATOM 1683 N N . TYR A 1 208 ? 17.172 -29.375 -24.297 1 90.12 208 TYR A N 1
ATOM 1684 C CA . TYR A 1 208 ? 16.406 -28.812 -25.391 1 90.12 208 TYR A CA 1
ATOM 1685 C C . TYR A 1 208 ? 15.586 -29.906 -26.078 1 90.12 208 TYR A C 1
ATOM 1687 O O . TYR A 1 208 ? 14.414 -29.688 -26.406 1 90.12 208 TYR A O 1
ATOM 1695 N N . ARG A 1 209 ? 16.156 -31.031 -26.266 1 89.56 209 ARG A N 1
ATOM 1696 C CA . ARG A 1 209 ? 15.484 -32.125 -26.953 1 89.56 209 ARG A CA 1
ATOM 1697 C C . ARG A 1 209 ? 14.328 -32.656 -26.109 1 89.56 209 ARG A C 1
ATOM 1699 O O . ARG A 1 209 ? 13.242 -32.906 -26.641 1 89.56 209 ARG A O 1
ATOM 1706 N N . VAL A 1 210 ? 14.547 -32.812 -24.891 1 91.94 210 VAL A N 1
ATOM 1707 C CA . VAL A 1 210 ? 13.539 -33.469 -24.078 1 91.94 210 VAL A CA 1
ATOM 1708 C C . VAL A 1 210 ? 12.336 -32.562 -23.906 1 91.94 210 VAL A C 1
ATOM 1710 O O . VAL A 1 210 ? 11.188 -33.031 -23.875 1 91.94 210 VAL A O 1
ATOM 1713 N N . VAL A 1 211 ? 12.461 -31.266 -23.828 1 92.12 211 VAL A N 1
ATOM 1714 C CA . VAL A 1 211 ? 11.359 -30.359 -23.547 1 92.12 211 VAL A CA 1
ATOM 1715 C C . VAL A 1 211 ? 10.469 -30.219 -24.781 1 92.12 211 VAL A C 1
ATOM 1717 O O . VAL A 1 211 ? 9.312 -29.797 -24.688 1 92.12 211 VAL A O 1
ATOM 1720 N N . GLN A 1 212 ? 10.984 -30.516 -25.922 1 91.12 212 GLN A N 1
ATOM 1721 C CA . GLN A 1 212 ? 10.211 -30.453 -27.156 1 91.12 212 GLN A CA 1
ATOM 1722 C C . GLN A 1 212 ? 9.141 -31.547 -27.203 1 91.12 212 GLN A C 1
ATOM 1724 O O . GLN A 1 212 ? 8.227 -31.5 -28.016 1 91.12 212 GLN A O 1
ATOM 1729 N N . HIS A 1 213 ? 9.188 -32.469 -26.328 1 92.75 213 HIS A N 1
ATOM 1730 C CA . HIS A 1 213 ? 8.297 -33.625 -26.375 1 92.75 213 HIS A CA 1
ATOM 1731 C C . HIS A 1 213 ? 7.125 -33.469 -25.422 1 92.75 213 HIS A C 1
ATOM 1733 O O . HIS A 1 213 ? 6.27 -34.344 -25.344 1 92.75 213 HIS A O 1
ATOM 1739 N N . ALA A 1 214 ? 7.082 -32.406 -24.703 1 91.81 214 ALA A N 1
ATOM 1740 C CA . ALA A 1 214 ? 5.977 -32.156 -23.781 1 91.81 214 ALA A CA 1
ATOM 1741 C C . ALA A 1 214 ? 5.602 -30.688 -23.781 1 91.81 214 ALA A C 1
ATOM 1743 O O . ALA A 1 214 ? 6.469 -29.812 -23.875 1 91.81 214 ALA A O 1
ATOM 1744 N N . ASP A 1 215 ? 4.297 -30.391 -23.688 1 92.5 215 ASP A N 1
ATOM 1745 C CA . ASP A 1 215 ? 3.822 -29.031 -23.438 1 92.5 215 ASP A CA 1
ATOM 1746 C C . ASP A 1 215 ? 4.031 -28.625 -21.984 1 92.5 215 ASP A C 1
ATOM 1748 O O . ASP A 1 215 ? 3.133 -28.797 -21.156 1 92.5 215 ASP A O 1
ATOM 1752 N N . ILE A 1 216 ? 5.141 -28.062 -21.781 1 90.56 216 ILE A N 1
ATOM 1753 C CA . ILE A 1 216 ? 5.574 -27.781 -20.422 1 90.56 216 ILE A CA 1
ATOM 1754 C C . ILE A 1 216 ? 4.641 -26.75 -19.781 1 90.56 216 ILE A C 1
ATOM 1756 O O . ILE A 1 216 ? 4.293 -26.875 -18.594 1 90.56 216 ILE A O 1
ATOM 1760 N N . ALA A 1 217 ? 4.262 -25.766 -20.5 1 91 217 ALA A N 1
ATOM 1761 C CA . ALA A 1 217 ? 3.344 -24.766 -19.969 1 91 217 ALA A CA 1
ATOM 1762 C C . ALA A 1 217 ? 2.053 -25.406 -19.469 1 91 217 ALA A C 1
ATOM 1764 O O . ALA A 1 217 ? 1.598 -25.125 -18.359 1 91 217 ALA A O 1
ATOM 1765 N N . LYS A 1 218 ? 1.562 -26.266 -20.234 1 91 218 LYS A N 1
ATOM 1766 C CA . LYS A 1 218 ? 0.297 -26.922 -19.922 1 91 218 LYS A CA 1
ATOM 1767 C C . LYS A 1 218 ? 0.455 -27.875 -18.75 1 91 218 LYS A C 1
ATOM 1769 O O . LYS A 1 218 ? -0.325 -27.828 -17.797 1 91 218 LYS A O 1
ATOM 1774 N N . HIS A 1 219 ? 1.453 -28.625 -18.75 1 90 219 HIS A N 1
ATOM 1775 C CA . HIS A 1 219 ? 1.567 -29.703 -17.781 1 90 219 HIS A CA 1
ATOM 1776 C C . HIS A 1 219 ? 2.145 -29.219 -16.453 1 90 219 HIS A C 1
ATOM 1778 O O . HIS A 1 219 ? 1.838 -29.766 -15.398 1 90 219 HIS A O 1
ATOM 1784 N N . VAL A 1 220 ? 2.871 -28.203 -16.469 1 89.25 220 VAL A N 1
ATOM 1785 C CA . VAL A 1 220 ? 3.562 -27.75 -15.273 1 89.25 220 VAL A CA 1
ATOM 1786 C C . VAL A 1 220 ? 2.803 -26.578 -14.656 1 89.25 220 VAL A C 1
ATOM 1788 O O . VAL A 1 220 ? 2.674 -26.484 -13.43 1 89.25 220 VAL A O 1
ATOM 1791 N N . LEU A 1 221 ? 2.287 -25.719 -15.453 1 92.5 221 LEU A N 1
ATOM 1792 C CA . LEU A 1 221 ? 1.831 -24.422 -14.93 1 92.5 221 LEU A CA 1
ATOM 1793 C C . LEU A 1 221 ? 0.308 -24.375 -14.891 1 92.5 221 LEU A C 1
ATOM 1795 O O . LEU A 1 221 ? -0.267 -23.688 -14.031 1 92.5 221 LEU A O 1
ATOM 1799 N N . MET A 1 222 ? -0.374 -25.031 -15.734 1 90.69 222 MET A N 1
ATOM 1800 C CA . MET A 1 222 ? -1.807 -24.828 -15.922 1 90.69 222 MET A CA 1
ATOM 1801 C C . MET A 1 222 ? -2.582 -25.188 -14.664 1 90.69 222 MET A C 1
ATOM 1803 O O . MET A 1 222 ? -3.51 -24.469 -14.273 1 90.69 222 MET A O 1
ATOM 1807 N N . SER A 1 223 ? -2.232 -26.297 -14.062 1 88 223 SER A N 1
ATOM 1808 C CA . SER A 1 223 ? -2.926 -26.672 -12.836 1 88 223 SER A CA 1
ATOM 1809 C C . SER A 1 223 ? -2.795 -25.594 -11.766 1 88 223 SER A C 1
ATOM 1811 O O . SER A 1 223 ? -3.746 -25.328 -11.031 1 88 223 SER A O 1
ATOM 1813 N N . HIS A 1 224 ? -1.692 -25 -11.773 1 91.81 224 HIS A N 1
ATOM 1814 C CA . HIS A 1 224 ? -1.396 -23.938 -10.812 1 91.81 224 HIS A CA 1
ATOM 1815 C C . HIS A 1 224 ? -2.184 -22.672 -11.125 1 91.81 224 HIS A C 1
ATOM 1817 O O . HIS A 1 224 ? -2.783 -22.078 -10.234 1 91.81 224 HIS A O 1
ATOM 1823 N N . THR A 1 225 ? -2.236 -22.297 -12.289 1 93.94 225 THR A N 1
ATOM 1824 C CA . THR A 1 225 ? -2.902 -21.062 -12.68 1 93.94 225 THR A CA 1
ATOM 1825 C C . THR A 1 225 ? -4.418 -21.234 -12.633 1 93.94 225 THR A C 1
ATOM 1827 O O . THR A 1 225 ? -5.145 -20.281 -12.328 1 93.94 225 THR A O 1
ATOM 1830 N N . THR A 1 226 ? -4.855 -22.422 -12.938 1 92.19 226 THR A N 1
ATOM 1831 C CA . THR A 1 226 ? -6.277 -22.719 -12.789 1 92.19 226 THR A CA 1
ATOM 1832 C C . THR A 1 226 ? -6.699 -22.625 -11.328 1 92.19 226 THR A C 1
ATOM 1834 O O . THR A 1 226 ? -7.758 -22.078 -11.016 1 92.19 226 THR A O 1
ATOM 1837 N N . LEU A 1 227 ? -5.871 -23.141 -10.508 1 91.44 227 LEU A N 1
ATOM 1838 C CA . LEU A 1 227 ? -6.156 -23.062 -9.078 1 91.44 227 LEU A CA 1
ATOM 1839 C C . LEU A 1 227 ? -6.195 -21.609 -8.625 1 91.44 227 LEU A C 1
ATOM 1841 O O . LEU A 1 227 ? -7.027 -21.234 -7.797 1 91.44 227 LEU A O 1
ATOM 1845 N N . LEU A 1 228 ? -5.285 -20.844 -9.086 1 94.19 228 LEU A N 1
ATOM 1846 C CA . LEU A 1 228 ? -5.27 -19.422 -8.766 1 94.19 228 LEU A CA 1
ATOM 1847 C C . LEU A 1 228 ? -6.57 -18.75 -9.188 1 94.19 228 LEU A C 1
ATOM 1849 O O . LEU A 1 228 ? -7.164 -17.984 -8.414 1 94.19 228 LEU A O 1
ATOM 1853 N N . ARG A 1 229 ? -7.004 -19.062 -10.383 1 94.88 229 ARG A N 1
ATOM 1854 C CA . ARG A 1 229 ? -8.266 -18.547 -10.898 1 94.88 229 ARG A CA 1
ATOM 1855 C C . ARG A 1 229 ? -9.43 -18.922 -9.984 1 94.88 229 ARG A C 1
ATOM 1857 O O . ARG A 1 229 ? -10.227 -18.062 -9.609 1 94.88 229 ARG A O 1
ATOM 1864 N N . ASP A 1 230 ? -9.469 -20.109 -9.57 1 91.06 230 ASP A N 1
ATOM 1865 C CA . ASP A 1 230 ? -10.539 -20.594 -8.711 1 91.06 230 ASP A CA 1
ATOM 1866 C C . ASP A 1 230 ? -10.5 -19.922 -7.34 1 91.06 230 ASP A C 1
ATOM 1868 O O . ASP A 1 230 ? -11.539 -19.547 -6.797 1 91.06 230 ASP A O 1
ATOM 1872 N N . LEU A 1 231 ? -9.352 -19.812 -6.852 1 91 231 LEU A N 1
ATOM 1873 C CA . LEU A 1 231 ? -9.164 -19.219 -5.527 1 91 231 LEU A CA 1
ATOM 1874 C C . LEU A 1 231 ? -9.633 -17.766 -5.504 1 91 231 LEU A C 1
ATOM 1876 O O . LEU A 1 231 ? -10.375 -17.359 -4.605 1 91 231 LEU A O 1
ATOM 1880 N N . ILE A 1 232 ? -9.242 -16.984 -6.418 1 93.62 232 ILE A N 1
ATOM 1881 C CA . ILE A 1 232 ? -9.578 -15.57 -6.477 1 93.62 232 ILE A CA 1
ATOM 1882 C C . ILE A 1 232 ? -11.086 -15.406 -6.605 1 93.62 232 ILE A C 1
ATOM 1884 O O . ILE A 1 232 ? -11.672 -14.492 -6.02 1 93.62 232 ILE A O 1
ATOM 1888 N N . GLY A 1 233 ? -11.719 -16.312 -7.277 1 92.38 233 GLY A N 1
ATOM 1889 C CA . GLY A 1 233 ? -13.148 -16.219 -7.512 1 92.38 233 GLY A CA 1
ATOM 1890 C C . GLY A 1 233 ? -13.977 -16.562 -6.289 1 92.38 233 GLY A C 1
ATOM 1891 O O . GLY A 1 233 ? -15.172 -16.266 -6.242 1 92.38 233 GLY A O 1
ATOM 1892 N N . ARG A 1 234 ? -13.375 -17.047 -5.289 1 89.94 234 ARG A N 1
ATOM 1893 C CA . ARG A 1 234 ? -14.109 -17.578 -4.148 1 89.94 234 ARG A CA 1
ATOM 1894 C C . ARG A 1 234 ? -14.234 -16.531 -3.045 1 89.94 234 ARG A C 1
ATOM 1896 O O . ARG A 1 234 ? -15.047 -16.672 -2.129 1 89.94 234 ARG A O 1
ATOM 1903 N N . PHE A 1 235 ? -13.445 -15.555 -3.094 1 92.12 235 PHE A N 1
ATOM 1904 C CA . PHE A 1 235 ? -13.453 -14.531 -2.057 1 92.12 235 PHE A CA 1
ATOM 1905 C C . PHE A 1 235 ? -13.805 -13.172 -2.641 1 92.12 235 PHE A C 1
ATOM 1907 O O . PHE A 1 235 ? -13.562 -12.914 -3.822 1 92.12 235 PHE A O 1
ATOM 1914 N N . PRO A 1 236 ? -14.398 -12.359 -1.762 1 94.88 236 PRO A N 1
ATOM 1915 C CA . PRO A 1 236 ? -14.617 -10.984 -2.221 1 94.88 236 PRO A CA 1
ATOM 1916 C C . PRO A 1 236 ? -13.328 -10.289 -2.643 1 94.88 236 PRO A C 1
ATOM 1918 O O . PRO A 1 236 ? -12.281 -10.477 -2.012 1 94.88 236 PRO A O 1
ATOM 1921 N N . LEU A 1 237 ? -13.398 -9.445 -3.639 1 96.69 237 LEU A N 1
ATOM 1922 C CA . LEU A 1 237 ? -12.242 -8.789 -4.242 1 96.69 237 LEU A CA 1
ATOM 1923 C C . LEU A 1 237 ? -11.5 -7.941 -3.211 1 96.69 237 LEU A C 1
ATOM 1925 O O . LEU A 1 237 ? -10.273 -7.809 -3.277 1 96.69 237 LEU A O 1
ATOM 1929 N N . LYS A 1 238 ? -12.148 -7.43 -2.199 1 94.56 238 LYS A N 1
ATOM 1930 C CA . LYS A 1 238 ? -11.555 -6.559 -1.19 1 94.56 238 LYS A CA 1
ATOM 1931 C C . LYS A 1 238 ? -10.5 -7.301 -0.371 1 94.56 238 LYS A C 1
ATOM 1933 O O . LYS A 1 238 ? -9.68 -6.676 0.3 1 94.56 238 LYS A O 1
ATOM 1938 N N . LYS A 1 239 ? -10.539 -8.633 -0.369 1 94.56 239 LYS A N 1
ATOM 1939 C CA . LYS A 1 239 ? -9.555 -9.43 0.355 1 94.56 239 LYS A CA 1
ATOM 1940 C C . LYS A 1 239 ? -8.211 -9.43 -0.368 1 94.56 239 LYS A C 1
ATOM 1942 O O . LYS A 1 239 ? -7.18 -9.781 0.22 1 94.56 239 LYS A O 1
ATOM 1947 N N . PHE A 1 240 ? -8.227 -9.039 -1.676 1 96.12 240 PHE A N 1
ATOM 1948 C CA . PHE A 1 240 ? -7.004 -9.078 -2.479 1 96.12 240 PHE A CA 1
ATOM 1949 C C . PHE A 1 240 ? -6.582 -7.668 -2.879 1 96.12 240 PHE A C 1
ATOM 1951 O O . PHE A 1 240 ? -5.395 -7.402 -3.07 1 96.12 240 PHE A O 1
ATOM 1958 N N . LEU A 1 241 ? -7.574 -6.855 -3.064 1 96.75 241 LEU A N 1
ATOM 1959 C CA . LEU A 1 241 ? -7.328 -5.535 -3.637 1 96.75 241 LEU A CA 1
ATOM 1960 C C . LEU A 1 241 ? -8.078 -4.461 -2.855 1 96.75 241 LEU A C 1
ATOM 1962 O O . LEU A 1 241 ? -9.305 -4.426 -2.859 1 96.75 241 LEU A O 1
ATOM 1966 N N . LEU A 1 242 ? -7.309 -3.629 -2.275 1 95.56 242 LEU A N 1
ATOM 1967 C CA . LEU A 1 242 ? -7.875 -2.504 -1.537 1 95.56 242 LEU A CA 1
ATOM 1968 C C . LEU A 1 242 ? -8.023 -1.282 -2.438 1 95.56 242 LEU A C 1
ATOM 1970 O O . LEU A 1 242 ? -7.195 -1.052 -3.32 1 95.56 242 LEU A O 1
ATOM 1974 N N . LEU A 1 243 ? -9.094 -0.539 -2.127 1 91.75 243 LEU A N 1
ATOM 1975 C CA . LEU A 1 243 ? -9.359 0.671 -2.895 1 91.75 243 LEU A CA 1
ATOM 1976 C C . LEU A 1 243 ? -9.055 1.918 -2.07 1 91.75 243 LEU A C 1
ATOM 1978 O O . LEU A 1 243 ? -9.25 1.925 -0.853 1 91.75 243 LEU A O 1
ATOM 1982 N N . TYR A 1 244 ? -8.539 2.941 -2.754 1 91.69 244 TYR A N 1
ATOM 1983 C CA . TYR A 1 244 ? -8.547 4.285 -2.188 1 91.69 244 TYR A CA 1
ATOM 1984 C C . TYR A 1 244 ? -9.938 4.906 -2.281 1 91.69 244 TYR A C 1
ATOM 1986 O O . TYR A 1 244 ? -10.781 4.441 -3.053 1 91.69 244 TYR A O 1
ATOM 1994 N N . PRO A 1 245 ? -10.18 5.898 -1.421 1 88.25 245 PRO A N 1
ATOM 1995 C CA . PRO A 1 245 ? -11.516 6.484 -1.382 1 88.25 245 PRO A CA 1
ATOM 1996 C C . PRO A 1 245 ? -11.992 6.961 -2.752 1 88.25 245 PRO A C 1
ATOM 1998 O O . PRO A 1 245 ? -13.195 6.957 -3.027 1 88.25 245 PRO A O 1
ATOM 2001 N N . GLU A 1 246 ? -11.086 7.375 -3.619 1 86.5 246 GLU A N 1
ATOM 2002 C CA . GLU A 1 246 ? -11.453 7.938 -4.914 1 86.5 246 GLU A CA 1
ATOM 2003 C C . GLU A 1 246 ? -11.57 6.848 -5.977 1 86.5 246 GLU A C 1
ATOM 2005 O O . GLU A 1 246 ? -11.93 7.125 -7.125 1 86.5 246 GLU A O 1
ATOM 2010 N N . GLU A 1 247 ? -11.352 5.625 -5.648 1 89.62 247 GLU A N 1
ATOM 2011 C CA . GLU A 1 247 ? -11.305 4.535 -6.617 1 89.62 247 GLU A CA 1
ATOM 2012 C C . GLU A 1 247 ? -12.547 3.658 -6.52 1 89.62 247 GLU A C 1
ATOM 2014 O O . GLU A 1 247 ? -13.18 3.586 -5.465 1 89.62 247 GLU A O 1
ATOM 2019 N N . GLU A 1 248 ? -12.844 3.031 -7.758 1 92.81 248 GLU A N 1
ATOM 2020 C CA . GLU A 1 248 ? -13.852 1.987 -7.871 1 92.81 248 GLU A CA 1
ATOM 2021 C C . GLU A 1 248 ? -13.305 0.762 -8.602 1 92.81 248 GLU A C 1
ATOM 2023 O O . GLU A 1 248 ? -12.461 0.888 -9.484 1 92.81 248 GLU A O 1
ATOM 2028 N N . TYR A 1 249 ? -13.836 -0.397 -8.234 1 93.81 249 TYR A N 1
ATOM 2029 C CA . TYR A 1 249 ? -13.367 -1.617 -8.883 1 93.81 249 TYR A CA 1
ATOM 2030 C C . TYR A 1 249 ? -13.609 -1.567 -10.391 1 93.81 249 TYR A C 1
ATOM 2032 O O . TYR A 1 249 ? -12.844 -2.145 -11.164 1 93.81 249 TYR A O 1
ATOM 2040 N N . SER A 1 250 ? -14.57 -0.861 -10.828 1 93 250 SER A N 1
ATOM 2041 C CA . SER A 1 250 ? -14.953 -0.812 -12.234 1 93 250 SER A CA 1
ATOM 2042 C C . SER A 1 250 ? -13.977 0.034 -13.047 1 93 250 SER A C 1
ATOM 2044 O O . SER A 1 250 ? -13.992 -0.002 -14.281 1 93 250 SER A O 1
ATOM 2046 N N . ASN A 1 251 ? -13.078 0.752 -12.328 1 93 251 ASN A N 1
ATOM 2047 C CA . ASN A 1 251 ? -12.188 1.648 -13.055 1 93 251 ASN A CA 1
ATOM 2048 C C . ASN A 1 251 ? -10.734 1.441 -12.648 1 93 251 ASN A C 1
ATOM 2050 O O . ASN A 1 251 ? -9.898 2.33 -12.836 1 93 251 ASN A O 1
ATOM 2054 N N . ILE A 1 252 ? -10.406 0.36 -12.164 1 93.75 252 ILE A N 1
ATOM 2055 C CA . ILE A 1 252 ? -9.055 0.101 -11.695 1 93.75 252 ILE A CA 1
ATOM 2056 C C . ILE A 1 252 ? -8.109 -0.034 -12.883 1 93.75 252 ILE A C 1
ATOM 2058 O O . ILE A 1 252 ? -8.453 -0.657 -13.891 1 93.75 252 ILE A O 1
ATOM 2062 N N . GLN A 1 253 ? -6.953 0.678 -12.82 1 93.88 253 GLN A N 1
ATOM 2063 C CA . GLN A 1 253 ? -5.887 0.585 -13.812 1 93.88 253 GLN A CA 1
ATOM 2064 C C . GLN A 1 253 ? -4.512 0.708 -13.156 1 93.88 253 GLN A C 1
ATOM 2066 O O . GLN A 1 253 ? -4.215 1.718 -12.516 1 93.88 253 GLN A O 1
ATOM 2071 N N . PHE A 1 254 ? -3.684 -0.354 -13.281 1 94.12 254 PHE A N 1
ATOM 2072 C CA . PHE A 1 254 ? -2.299 -0.304 -12.828 1 94.12 254 PHE A CA 1
ATOM 2073 C C . PHE A 1 254 ? -1.442 -1.311 -13.586 1 94.12 254 PHE A C 1
ATOM 2075 O O . PHE A 1 254 ? -1.963 -2.27 -14.156 1 94.12 254 PHE A O 1
ATOM 2082 N N . SER A 1 255 ? -0.142 -1.051 -13.734 1 95.44 255 SER A N 1
ATOM 2083 C CA . SER A 1 255 ? 0.851 -1.914 -14.367 1 95.44 255 SER A CA 1
ATOM 2084 C C . SER A 1 255 ? 2.217 -1.756 -13.711 1 95.44 255 SER A C 1
ATOM 2086 O O . SER A 1 255 ? 2.742 -0.645 -13.617 1 95.44 255 SER A O 1
ATOM 2088 N N . PHE A 1 256 ? 2.697 -2.869 -13.18 1 94.56 256 PHE A N 1
ATOM 2089 C CA . PHE A 1 256 ? 4.027 -2.908 -12.586 1 94.56 256 PHE A CA 1
ATOM 2090 C C . PHE A 1 256 ? 4.91 -3.924 -13.305 1 94.56 256 PHE A C 1
ATOM 2092 O O . PHE A 1 256 ? 4.43 -4.969 -13.75 1 94.56 256 PHE A O 1
ATOM 2099 N N . SER A 1 257 ? 6.184 -3.617 -13.539 1 92.69 257 SER A N 1
ATOM 2100 C CA . SER A 1 257 ? 7.172 -4.562 -14.047 1 92.69 257 SER A CA 1
ATOM 2101 C C . SER A 1 257 ? 8.531 -4.34 -13.406 1 92.69 257 SER A C 1
ATOM 2103 O O . SER A 1 257 ? 8.93 -3.199 -13.156 1 92.69 257 SER A O 1
ATOM 2105 N N . GLU A 1 258 ? 9.164 -5.418 -12.883 1 84 258 GLU A N 1
ATOM 2106 C CA . GLU A 1 258 ? 10.555 -5.301 -12.445 1 84 258 GLU A CA 1
ATOM 2107 C C . GLU A 1 258 ? 11.477 -5 -13.625 1 84 258 GLU A C 1
ATOM 2109 O O . GLU A 1 258 ? 11.211 -5.414 -14.75 1 84 258 GLU A O 1
ATOM 2114 N N . ASN A 1 259 ? 12.297 -3.938 -13.57 1 59.69 259 ASN A N 1
ATOM 2115 C CA . ASN A 1 259 ? 13.289 -3.727 -14.625 1 59.69 259 ASN A CA 1
ATOM 2116 C C . ASN A 1 259 ? 14.062 -5.004 -14.93 1 59.69 259 ASN A C 1
ATOM 2118 O O . ASN A 1 259 ? 14.727 -5.559 -14.055 1 59.69 259 ASN A O 1
ATOM 2122 N N . THR A 1 260 ? 13.508 -5.977 -15.398 1 39.84 260 THR A N 1
ATOM 2123 C CA . THR A 1 260 ? 14.32 -7.105 -15.844 1 39.84 260 THR A CA 1
ATOM 2124 C C . THR A 1 260 ? 15.414 -6.637 -16.797 1 39.84 260 THR A C 1
ATOM 2126 O O . THR A 1 260 ? 15.141 -5.906 -17.75 1 39.84 260 THR A O 1
ATOM 2129 N N . VAL A 1 261 ? 16.734 -6.68 -16.375 1 32.12 261 VAL A N 1
ATOM 2130 C CA . VAL A 1 261 ? 17.797 -6.801 -17.359 1 32.12 261 VAL A CA 1
ATOM 2131 C C . VAL A 1 261 ? 17.422 -7.859 -18.391 1 32.12 261 VAL A C 1
ATOM 2133 O O . VAL A 1 261 ? 17.266 -9.039 -18.062 1 32.12 261 VAL A O 1
ATOM 2136 N N . LEU A 1 262 ? 16.625 -7.59 -19.297 1 24.55 262 LEU A N 1
ATOM 2137 C CA . LEU A 1 262 ? 16.781 -8.477 -20.438 1 24.55 262 LEU A CA 1
ATOM 2138 C C . LEU A 1 262 ? 18.25 -8.539 -20.875 1 24.55 262 LEU A C 1
ATOM 2140 O O . LEU A 1 262 ? 18.922 -7.512 -20.953 1 24.55 262 LEU A O 1
ATOM 2144 N N . MET B 1 1 ? -42.938 5.297 31.219 1 61.38 1 MET B N 1
ATOM 2145 C CA . MET B 1 1 ? -42.844 5.961 29.922 1 61.38 1 MET B CA 1
ATOM 2146 C C . MET B 1 1 ? -41.562 6.773 29.828 1 61.38 1 MET B C 1
ATOM 2148 O O . MET B 1 1 ? -40.844 6.688 28.828 1 61.38 1 MET B O 1
ATOM 2152 N N . LEU B 1 2 ? -41.219 7.242 30.938 1 72.75 2 LEU B N 1
ATOM 2153 C CA . LEU B 1 2 ? -40.031 8.07 30.938 1 72.75 2 LEU B CA 1
ATOM 2154 C C . LEU B 1 2 ? -38.75 7.215 30.797 1 72.75 2 LEU B C 1
ATOM 2156 O O . LEU B 1 2 ? -37.844 7.574 30.078 1 72.75 2 LEU B O 1
ATOM 2160 N N . GLN B 1 3 ? -38.812 6.066 31.438 1 77.31 3 GLN B N 1
ATOM 2161 C CA . GLN B 1 3 ? -37.688 5.16 31.359 1 77.31 3 GLN B CA 1
ATOM 2162 C C . GLN B 1 3 ? -37.5 4.602 29.953 1 77.31 3 GLN B C 1
ATOM 2164 O O . GLN B 1 3 ? -36.375 4.484 29.469 1 77.31 3 GLN B O 1
ATOM 2169 N N . LEU B 1 4 ? -38.656 4.492 29.359 1 73.56 4 LEU B N 1
ATOM 2170 C CA . LEU B 1 4 ? -38.594 3.947 28.016 1 73.56 4 LEU B CA 1
ATOM 2171 C C . LEU B 1 4 ? -38.062 4.977 27.031 1 73.56 4 LEU B C 1
ATOM 2173 O O . LEU B 1 4 ? -37.281 4.637 26.141 1 73.56 4 LEU B O 1
ATOM 2177 N N . CYS B 1 5 ? -38.469 6.23 27.266 1 72.5 5 CYS B N 1
ATOM 2178 C CA . CYS B 1 5 ? -38 7.305 26.406 1 72.5 5 CYS B CA 1
ATOM 2179 C C . CYS B 1 5 ? -36.5 7.516 26.547 1 72.5 5 CYS B C 1
ATOM 2181 O O . CYS B 1 5 ? -35.812 7.75 25.562 1 72.5 5 CYS B O 1
ATOM 2183 N N . PHE B 1 6 ? -36.125 7.309 27.797 1 73.12 6 PHE B N 1
ATOM 2184 C CA . PHE B 1 6 ? -34.688 7.48 28.078 1 73.12 6 PHE B CA 1
ATOM 2185 C C . PHE B 1 6 ? -33.875 6.375 27.406 1 73.12 6 PHE B C 1
ATOM 2187 O O . PHE B 1 6 ? -32.812 6.633 26.844 1 73.12 6 PHE B O 1
ATOM 2194 N N . VAL B 1 7 ? -34.375 5.215 27.344 1 75.75 7 VAL B N 1
ATOM 2195 C CA . VAL B 1 7 ? -33.688 4.078 26.734 1 75.75 7 VAL B CA 1
ATOM 2196 C C . VAL B 1 7 ? -33.656 4.238 25.219 1 75.75 7 VAL B C 1
ATOM 2198 O O . VAL B 1 7 ? -32.656 3.977 24.578 1 75.75 7 VAL B O 1
ATOM 2201 N N . ILE B 1 8 ? -34.656 4.848 24.719 1 73.19 8 ILE B N 1
ATOM 2202 C CA . ILE B 1 8 ? -34.75 5.027 23.266 1 73.19 8 ILE B CA 1
ATOM 2203 C C . ILE B 1 8 ? -33.781 6.125 22.828 1 73.19 8 ILE B C 1
ATOM 2205 O O . ILE B 1 8 ? -33.156 6.004 21.781 1 73.19 8 ILE B O 1
ATOM 2209 N N . LEU B 1 9 ? -33.719 7.125 23.656 1 69.88 9 LEU B N 1
ATOM 2210 C CA . LEU B 1 9 ? -32.812 8.227 23.359 1 69.88 9 LEU B CA 1
ATOM 2211 C C . LEU B 1 9 ? -31.375 7.762 23.375 1 69.88 9 LEU B C 1
ATOM 2213 O O . LEU B 1 9 ? -30.578 8.148 22.516 1 69.88 9 LEU B O 1
ATOM 2217 N N . ILE B 1 10 ? -31.109 6.918 24.297 1 67.06 10 ILE B N 1
ATOM 2218 C CA . ILE B 1 10 ? -29.766 6.383 24.422 1 67.06 10 ILE B CA 1
ATOM 2219 C C . ILE B 1 10 ? -29.453 5.48 23.234 1 67.06 10 ILE B C 1
ATOM 2221 O O . ILE B 1 10 ? -28.375 5.566 22.641 1 67.06 10 ILE B O 1
ATOM 2225 N N . ILE B 1 11 ? -30.391 4.816 22.781 1 69.5 11 ILE B N 1
ATOM 2226 C CA . ILE B 1 11 ? -30.203 3.896 21.672 1 69.5 11 ILE B CA 1
ATOM 2227 C C . ILE B 1 11 ? -30 4.688 20.375 1 69.5 11 ILE B C 1
ATOM 2229 O O . ILE B 1 11 ? -29.125 4.348 19.578 1 69.5 11 ILE B O 1
ATOM 2233 N N . ASN B 1 12 ? -30.688 5.723 20.266 1 66.69 12 ASN B N 1
ATOM 2234 C CA . ASN B 1 12 ? -30.562 6.535 19.062 1 66.69 12 ASN B CA 1
ATOM 2235 C C . ASN B 1 12 ? -29.234 7.262 19 1 66.69 12 ASN B C 1
ATOM 2237 O O . ASN B 1 12 ? -28.641 7.406 17.938 1 66.69 12 ASN B O 1
ATOM 2241 N N . THR B 1 13 ? -28.875 7.711 20.156 1 61.34 13 THR B N 1
ATOM 2242 C CA . THR B 1 13 ? -27.594 8.391 20.219 1 61.34 13 THR B CA 1
ATOM 2243 C C . THR B 1 13 ? -26.453 7.426 19.922 1 61.34 13 THR B C 1
ATOM 2245 O O . THR B 1 13 ? -25.531 7.762 19.188 1 61.34 13 THR B O 1
ATOM 2248 N N . VAL B 1 14 ? -26.625 6.242 20.406 1 62 14 VAL B N 1
ATOM 2249 C CA . VAL B 1 14 ? -25.609 5.223 20.172 1 62 14 VAL B CA 1
ATOM 2250 C C . VAL B 1 14 ? -25.594 4.832 18.703 1 62 14 VAL B C 1
ATOM 2252 O O . VAL B 1 14 ? -24.516 4.684 18.109 1 62 14 VAL B O 1
ATOM 2255 N N . ASN B 1 15 ? -26.672 4.871 18.094 1 62.78 15 ASN B N 1
ATOM 2256 C CA . ASN B 1 15 ? -26.766 4.512 16.688 1 62.78 15 ASN B CA 1
ATOM 2257 C C . ASN B 1 15 ? -26.203 5.613 15.789 1 62.78 15 ASN B C 1
ATOM 2259 O O . ASN B 1 15 ? -25.547 5.328 14.789 1 62.78 15 ASN B O 1
ATOM 2263 N N . SER B 1 16 ? -26.469 6.797 16.203 1 62.19 16 SER B N 1
ATOM 2264 C CA . SER B 1 16 ? -25.984 7.922 15.422 1 62.19 16 SER B CA 1
ATOM 2265 C C . SER B 1 16 ? -24.469 8.016 15.477 1 62.19 16 SER B C 1
ATOM 2267 O O . SER B 1 16 ? -23.812 8.25 14.461 1 62.19 16 SER B O 1
ATOM 2269 N N . ILE B 1 17 ? -23.984 7.754 16.656 1 61.34 17 ILE B N 1
ATOM 2270 C CA . ILE B 1 17 ? -22.531 7.762 16.859 1 61.34 17 ILE B CA 1
ATOM 2271 C C . ILE B 1 17 ? -21.906 6.633 16.047 1 61.34 17 ILE B C 1
ATOM 2273 O O . ILE B 1 17 ? -20.859 6.828 15.398 1 61.34 17 ILE B O 1
ATOM 2277 N N . GLY B 1 18 ? -22.625 5.613 16.031 1 62.81 18 GLY B N 1
ATOM 2278 C CA . GLY B 1 18 ? -22.141 4.473 15.273 1 62.81 18 GLY B CA 1
ATOM 2279 C C . GLY B 1 18 ? -22.094 4.734 13.773 1 62.81 18 GLY B C 1
ATOM 2280 O O . GLY B 1 18 ? -21.125 4.383 13.109 1 62.81 18 GLY B O 1
ATOM 2281 N N . LYS B 1 19 ? -23.094 5.449 13.391 1 66.38 19 LYS B N 1
ATOM 2282 C CA . LYS B 1 19 ? -23.172 5.758 11.961 1 66.38 19 LYS B CA 1
ATOM 2283 C C . LYS B 1 19 ? -22.094 6.766 11.562 1 66.38 19 LYS B C 1
ATOM 2285 O O . LYS B 1 19 ? -21.469 6.625 10.516 1 66.38 19 LYS B O 1
ATOM 2290 N N . THR B 1 20 ? -21.891 7.711 12.383 1 64.81 20 THR B N 1
ATOM 2291 C CA . THR B 1 20 ? -20.891 8.742 12.117 1 64.81 20 THR B CA 1
ATOM 2292 C C . THR B 1 20 ? -19.484 8.148 12.148 1 64.81 20 THR B C 1
ATOM 2294 O O . THR B 1 20 ? -18.641 8.484 11.312 1 64.81 20 THR B O 1
ATOM 2297 N N . GLN B 1 21 ? -19.328 7.305 13.102 1 69 21 GLN B N 1
ATOM 2298 C CA . GLN B 1 21 ? -18.031 6.633 13.188 1 69 21 GLN B CA 1
ATOM 2299 C C . GLN B 1 21 ? -17.766 5.797 11.938 1 69 21 GLN B C 1
ATOM 2301 O O . GLN B 1 21 ? -16.656 5.82 11.398 1 69 21 GLN B O 1
ATOM 2306 N N . HIS B 1 22 ? -18.797 5.219 11.516 1 69.62 22 HIS B N 1
ATOM 2307 C CA . HIS B 1 22 ? -18.656 4.379 10.328 1 69.62 22 HIS B CA 1
ATOM 2308 C C . HIS B 1 22 ? -18.359 5.219 9.094 1 69.62 22 HIS B C 1
ATOM 2310 O O . HIS B 1 22 ? -17.547 4.82 8.258 1 69.62 22 HIS B O 1
ATOM 2316 N N . GLU B 1 23 ? -19 6.363 9.086 1 73.12 23 GLU B N 1
ATOM 2317 C CA . GLU B 1 23 ? -18.781 7.242 7.945 1 73.12 23 GLU B CA 1
ATOM 2318 C C . GLU B 1 23 ? -17.359 7.797 7.934 1 73.12 23 GLU B C 1
ATOM 2320 O O . GLU B 1 23 ? -16.734 7.891 6.875 1 73.12 23 GLU B O 1
ATOM 2325 N N . PHE B 1 24 ? -16.844 8.008 9.188 1 79.62 24 PHE B N 1
ATOM 2326 C CA . PHE B 1 24 ? -15.492 8.539 9.289 1 79.62 24 PHE B CA 1
ATOM 2327 C C . PHE B 1 24 ? -14.461 7.473 8.945 1 79.62 24 PHE B C 1
ATOM 2329 O O . PHE B 1 24 ? -13.453 7.762 8.305 1 79.62 24 PHE B O 1
ATOM 2336 N N . GLU B 1 25 ? -14.766 6.34 9.234 1 83.25 25 GLU B N 1
ATOM 2337 C CA . GLU B 1 25 ? -13.812 5.242 9.07 1 83.25 25 GLU B CA 1
ATOM 2338 C C . GLU B 1 25 ? -13.523 4.98 7.594 1 83.25 25 GLU B C 1
ATOM 2340 O O . GLU B 1 25 ? -12.469 4.441 7.246 1 83.25 25 GLU B O 1
ATOM 2345 N N . ARG B 1 26 ? -14.414 5.441 6.812 1 81.44 26 ARG B N 1
ATOM 2346 C CA . ARG B 1 26 ? -14.203 5.246 5.383 1 81.44 26 ARG B CA 1
ATOM 2347 C C . ARG B 1 26 ? -13.023 6.078 4.883 1 81.44 26 ARG B C 1
ATOM 2349 O O . ARG B 1 26 ? -12.461 5.797 3.824 1 81.44 26 ARG B O 1
ATOM 2356 N N . HIS B 1 27 ? -12.648 7.059 5.684 1 86.94 27 HIS B N 1
ATOM 2357 C CA . HIS B 1 27 ? -11.586 7.957 5.262 1 86.94 27 HIS B CA 1
ATOM 2358 C C . HIS B 1 27 ? -10.242 7.535 5.859 1 86.94 27 HIS B C 1
ATOM 2360 O O . HIS B 1 27 ? -9.211 8.156 5.578 1 86.94 27 HIS B O 1
ATOM 2366 N N . ILE B 1 28 ? -10.258 6.523 6.625 1 92.12 28 ILE B N 1
ATOM 2367 C CA . ILE B 1 28 ? -9.016 5.969 7.145 1 92.12 28 ILE B CA 1
ATOM 2368 C C . ILE B 1 28 ? -8.477 4.914 6.184 1 92.12 28 ILE B C 1
ATOM 2370 O O . ILE B 1 28 ? -9.148 3.91 5.914 1 92.12 28 ILE B O 1
ATOM 2374 N N . ILE B 1 29 ? -7.371 5.133 5.621 1 95.69 29 ILE B N 1
ATOM 2375 C CA . ILE B 1 29 ? -6.746 4.23 4.656 1 95.69 29 ILE B CA 1
ATOM 2376 C C . ILE B 1 29 ? -5.656 3.414 5.348 1 95.69 29 ILE B C 1
ATOM 2378 O O . ILE B 1 29 ? -4.727 3.979 5.93 1 95.69 29 ILE B O 1
ATOM 2382 N N . ALA B 1 30 ? -5.789 2.115 5.312 1 96 30 ALA B N 1
ATOM 2383 C CA . ALA B 1 30 ? -4.762 1.239 5.871 1 96 30 ALA B CA 1
ATOM 2384 C C . ALA B 1 30 ? -3.656 0.971 4.852 1 96 30 ALA B C 1
ATOM 2386 O O . ALA B 1 30 ? -3.936 0.666 3.691 1 96 30 ALA B O 1
ATOM 2387 N N . CYS B 1 31 ? -2.438 1.079 5.246 1 97.12 31 CYS B N 1
ATOM 2388 C CA . CYS B 1 31 ? -1.314 0.951 4.324 1 97.12 31 CYS B CA 1
ATOM 2389 C C . CYS B 1 31 ? -0.32 -0.093 4.816 1 97.12 31 CYS B C 1
ATOM 2391 O O . CYS B 1 31 ? -0.147 -0.27 6.023 1 97.12 31 CYS B O 1
ATOM 2393 N N . HIS B 1 32 ? 0.327 -0.796 3.855 1 95.94 32 HIS B N 1
ATOM 2394 C CA . HIS B 1 32 ? 1.462 -1.641 4.211 1 95.94 32 HIS B CA 1
ATOM 2395 C C . HIS B 1 32 ? 2.74 -0.82 4.336 1 95.94 32 HIS B C 1
ATOM 2397 O O . HIS B 1 32 ? 2.816 0.303 3.834 1 95.94 32 HIS B O 1
ATOM 2403 N N . THR B 1 33 ? 3.748 -1.38 4.969 1 94.19 33 THR B N 1
ATOM 2404 C CA . THR B 1 33 ? 5 -0.708 5.297 1 94.19 33 THR B CA 1
ATOM 2405 C C . THR B 1 33 ? 5.848 -0.503 4.047 1 94.19 33 THR B C 1
ATOM 2407 O O . THR B 1 33 ? 6.938 0.068 4.117 1 94.19 33 THR B O 1
ATOM 2410 N N . THR B 1 34 ? 5.367 -0.915 2.854 1 93.62 34 THR B N 1
ATOM 2411 C CA . THR B 1 34 ? 6.164 -0.818 1.634 1 93.62 34 THR B CA 1
ATOM 2412 C C . THR B 1 34 ? 5.551 0.192 0.667 1 93.62 34 THR B C 1
ATOM 2414 O O . THR B 1 34 ? 6.051 0.38 -0.442 1 93.62 34 THR B O 1
ATOM 2417 N N . ASP B 1 35 ? 4.496 0.797 1.059 1 94.81 35 ASP B N 1
ATOM 2418 C CA . ASP B 1 35 ? 3.73 1.601 0.109 1 94.81 35 ASP B CA 1
ATOM 2419 C C . ASP B 1 35 ? 3.73 3.074 0.513 1 94.81 35 ASP B C 1
ATOM 2421 O O . ASP B 1 35 ? 2.785 3.549 1.146 1 94.81 35 ASP B O 1
ATOM 2425 N N . PHE B 1 36 ? 4.668 3.846 -0.051 1 95.31 36 PHE B N 1
ATOM 2426 C CA . PHE B 1 36 ? 4.766 5.262 0.288 1 95.31 36 PHE B CA 1
ATOM 2427 C C . PHE B 1 36 ? 3.592 6.039 -0.296 1 95.31 36 PHE B C 1
ATOM 2429 O O . PHE B 1 36 ? 3.074 6.961 0.338 1 95.31 36 PHE B O 1
ATOM 2436 N N . GLU B 1 37 ? 3.215 5.707 -1.505 1 96.25 37 GLU B N 1
ATOM 2437 C CA . GLU B 1 37 ? 2.09 6.391 -2.135 1 96.25 37 GLU B CA 1
ATOM 2438 C C . GLU B 1 37 ? 0.816 6.234 -1.31 1 96.25 37 GLU B C 1
ATOM 2440 O O . GLU B 1 37 ? 0.011 7.164 -1.217 1 96.25 37 GLU B O 1
ATOM 2445 N N . CYS B 1 38 ? 0.67 5.133 -0.754 1 97.25 38 CYS B N 1
ATOM 2446 C CA . CYS B 1 38 ? -0.479 4.898 0.112 1 97.25 38 CYS B CA 1
ATOM 2447 C C . CYS B 1 38 ? -0.454 5.832 1.316 1 97.25 38 CYS B C 1
ATOM 2449 O O . CYS B 1 38 ? -1.479 6.41 1.68 1 97.25 38 CYS B O 1
ATOM 2451 N N . PHE B 1 39 ? 0.696 6.039 1.943 1 97.75 39 PHE B N 1
ATOM 2452 C CA . PHE B 1 39 ? 0.812 6.906 3.109 1 97.75 39 PHE B CA 1
ATOM 2453 C C . PHE B 1 39 ? 0.484 8.352 2.746 1 97.75 39 PHE B C 1
ATOM 2455 O O . PHE B 1 39 ? -0.122 9.07 3.541 1 97.75 39 PHE B O 1
ATOM 2462 N N . LYS B 1 40 ? 0.873 8.844 1.629 1 97.38 40 LYS B N 1
ATOM 2463 C CA . LYS B 1 40 ? 0.542 10.188 1.166 1 97.38 40 LYS B CA 1
ATOM 2464 C C . LYS B 1 40 ? -0.968 10.367 1.038 1 97.38 40 LYS B C 1
ATOM 2466 O O . LYS B 1 40 ? -1.517 11.383 1.48 1 97.38 40 LYS B O 1
ATOM 2471 N N . ARG B 1 41 ? -1.585 9.375 0.458 1 96.5 41 ARG B N 1
ATOM 2472 C CA . ARG B 1 41 ? -3.033 9.422 0.288 1 96.5 41 ARG B CA 1
ATOM 2473 C C . ARG B 1 41 ? -3.746 9.352 1.634 1 96.5 41 ARG B C 1
ATOM 2475 O O . ARG B 1 41 ? -4.797 9.961 1.821 1 96.5 41 ARG B O 1
ATOM 2482 N N . GLN B 1 42 ? -3.195 8.516 2.535 1 97.06 42 GLN B N 1
ATOM 2483 C CA . GLN B 1 42 ? -3.738 8.414 3.887 1 97.06 42 GLN B CA 1
ATOM 2484 C C . GLN B 1 42 ? -3.734 9.773 4.582 1 97.06 42 GLN B C 1
ATOM 2486 O O . GLN B 1 42 ? -4.754 10.195 5.129 1 97.06 42 GLN B O 1
ATOM 2491 N N . TYR B 1 43 ? -2.611 10.523 4.547 1 97.5 43 TYR B N 1
ATOM 2492 C CA . TYR B 1 43 ? -2.512 11.844 5.164 1 97.5 43 TYR B CA 1
ATOM 2493 C C . TYR B 1 43 ? -3.496 12.82 4.527 1 97.5 43 TYR B C 1
ATOM 2495 O O . TYR B 1 43 ? -4.191 13.555 5.23 1 97.5 43 TYR B O 1
ATOM 2503 N N . LYS B 1 44 ? -3.465 12.828 3.283 1 96.38 44 LYS B N 1
ATOM 2504 C CA . LYS B 1 44 ? -4.371 13.727 2.574 1 96.38 44 LYS B CA 1
ATOM 2505 C C . LYS B 1 44 ? -5.816 13.492 2.992 1 96.38 44 LYS B C 1
ATOM 2507 O O . LYS B 1 44 ? -6.562 14.445 3.225 1 96.38 44 LYS B O 1
ATOM 2512 N N . SER B 1 45 ? -6.203 12.242 3.02 1 94.88 45 SER B N 1
ATOM 2513 C CA . SER B 1 45 ? -7.566 11.898 3.41 1 94.88 45 SER B CA 1
ATOM 2514 C C . SER B 1 45 ? -7.867 12.367 4.832 1 94.88 45 SER B C 1
ATOM 2516 O O . SER B 1 45 ? -8.93 12.922 5.094 1 94.88 45 SER B O 1
ATOM 2518 N N . LEU B 1 46 ? -6.984 12.18 5.785 1 94.12 46 LEU B N 1
ATOM 2519 C CA . LEU B 1 46 ? -7.164 12.602 7.172 1 94.12 46 LEU B CA 1
ATOM 2520 C C . LEU B 1 46 ? -7.211 14.117 7.281 1 94.12 46 LEU B C 1
ATOM 2522 O O . LEU B 1 46 ? -8.039 14.672 8.008 1 94.12 46 LEU B O 1
ATOM 2526 N N . LYS B 1 47 ? -6.312 14.719 6.57 1 94.06 47 LYS B N 1
ATOM 2527 C CA . LYS B 1 47 ? -6.27 16.172 6.57 1 94.06 47 LYS B CA 1
ATOM 2528 C C . LYS B 1 47 ? -7.602 16.766 6.117 1 94.06 47 LYS B C 1
ATOM 2530 O O . LYS B 1 47 ? -8.195 17.578 6.82 1 94.06 47 LYS B O 1
ATOM 2535 N N . ASP B 1 48 ? -8.141 16.297 5.043 1 91.06 48 ASP B N 1
ATOM 2536 C CA . ASP B 1 48 ? -9.305 16.891 4.391 1 91.06 48 ASP B CA 1
ATOM 2537 C C . ASP B 1 48 ? -10.586 16.562 5.141 1 91.06 48 ASP B C 1
ATOM 2539 O O . ASP B 1 48 ? -11.531 17.344 5.152 1 91.06 48 ASP B O 1
ATOM 2543 N N . ASN B 1 49 ? -10.555 15.43 5.812 1 87.62 49 ASN B N 1
ATOM 2544 C CA . ASN B 1 49 ? -11.836 14.961 6.34 1 87.62 49 ASN B CA 1
ATOM 2545 C C . ASN B 1 49 ? -11.859 14.984 7.863 1 87.62 49 ASN B C 1
ATOM 2547 O O . ASN B 1 49 ? -12.922 14.844 8.477 1 87.62 49 ASN B O 1
ATOM 2551 N N . ALA B 1 50 ? -10.758 15.188 8.508 1 87.94 50 ALA B N 1
ATOM 2552 C CA . ALA B 1 50 ? -10.742 15.141 9.969 1 87.94 50 ALA B CA 1
ATOM 2553 C C . ALA B 1 50 ? -9.984 16.328 10.547 1 87.94 50 ALA B C 1
ATOM 2555 O O . ALA B 1 50 ? -10.562 17.156 11.258 1 87.94 50 ALA B O 1
ATOM 2556 N N . LEU B 1 51 ? -8.844 16.547 10.148 1 89.62 51 LEU B N 1
ATOM 2557 C CA . LEU B 1 51 ? -7.957 17.484 10.82 1 89.62 51 LEU B CA 1
ATOM 2558 C C . LEU B 1 51 ? -8.367 18.938 10.539 1 89.62 51 LEU B C 1
ATOM 2560 O O . LEU B 1 51 ? -8.195 19.812 11.383 1 89.62 51 LEU B O 1
ATOM 2564 N N . LEU B 1 52 ? -8.914 19.141 9.336 1 89 52 LEU B N 1
ATOM 2565 C CA . LEU B 1 52 ? -9.375 20.484 8.992 1 89 52 LEU B CA 1
ATOM 2566 C C . LEU B 1 52 ? -10.828 20.688 9.383 1 89 52 LEU B C 1
ATOM 2568 O O . LEU B 1 52 ? -11.375 21.781 9.234 1 89 52 LEU B O 1
ATOM 2572 N N . ARG B 1 53 ? -11.438 19.578 9.875 1 83.62 53 ARG B N 1
ATOM 2573 C CA . ARG B 1 53 ? -12.836 19.625 10.297 1 83.62 53 ARG B CA 1
ATOM 2574 C C . ARG B 1 53 ? -13.023 18.875 11.609 1 83.62 53 ARG B C 1
ATOM 2576 O O . ARG B 1 53 ? -13.781 17.891 11.672 1 83.62 53 ARG B O 1
ATOM 2583 N N . PRO B 1 54 ? -12.469 19.469 12.633 1 76.38 54 PRO B N 1
ATOM 2584 C CA . PRO B 1 54 ? -12.484 18.734 13.898 1 76.38 54 PRO B CA 1
ATOM 2585 C C . PRO B 1 54 ? -13.898 18.531 14.445 1 76.38 54 PRO B C 1
ATOM 2587 O O . PRO B 1 54 ? -14.141 17.594 15.203 1 76.38 54 PRO B O 1
ATOM 2590 N N . GLY B 1 55 ? -14.734 19.312 14.047 1 71.62 55 GLY B N 1
ATOM 2591 C CA . GLY B 1 55 ? -16.125 19.172 14.477 1 71.62 55 GLY B CA 1
ATOM 2592 C C . GLY B 1 55 ? -16.797 17.938 13.93 1 71.62 55 GLY B C 1
ATOM 2593 O O . GLY B 1 55 ? -17.859 17.531 14.422 1 71.62 55 GLY B O 1
ATOM 2594 N N . LEU B 1 56 ? -16.234 17.344 12.945 1 68.62 56 LEU B N 1
ATOM 2595 C CA . LEU B 1 56 ? -16.844 16.172 12.305 1 68.62 56 LEU B CA 1
ATOM 2596 C C . LEU B 1 56 ? -16.312 14.883 12.922 1 68.62 56 LEU B C 1
ATOM 2598 O O . LEU B 1 56 ? -16.766 13.789 12.57 1 68.62 56 LEU B O 1
ATOM 2602 N N . LEU B 1 57 ? -15.438 15.055 13.922 1 73.75 57 LEU B N 1
ATOM 2603 C CA . LEU B 1 57 ? -14.914 13.852 14.57 1 73.75 57 LEU B CA 1
ATOM 2604 C C . LEU B 1 57 ? -15.945 13.258 15.523 1 73.75 57 LEU B C 1
ATOM 2606 O O . LEU B 1 57 ? -16.703 13.992 16.156 1 73.75 57 LEU B O 1
ATOM 2610 N N . PRO B 1 58 ? -16.016 11.906 15.539 1 65.25 58 PRO B N 1
ATOM 2611 C CA . PRO B 1 58 ? -17.094 11.234 16.297 1 65.25 58 PRO B CA 1
ATOM 2612 C C . PRO B 1 58 ? -17.156 11.68 17.75 1 65.25 58 PRO B C 1
ATOM 2614 O O . PRO B 1 58 ? -18.234 11.75 18.328 1 65.25 58 PRO B O 1
ATOM 2617 N N . TRP B 1 59 ? -16.047 11.898 18.422 1 67.75 59 TRP B N 1
ATOM 2618 C CA . TRP B 1 59 ? -16.047 12.219 19.844 1 67.75 59 TRP B CA 1
ATOM 2619 C C . TRP B 1 59 ? -16.219 13.719 20.062 1 67.75 59 TRP B C 1
ATOM 2621 O O . TRP B 1 59 ? -16.484 14.164 21.188 1 67.75 59 TRP B O 1
ATOM 2631 N N . SER B 1 60 ? -15.844 14.406 19.047 1 60.56 60 SER B N 1
ATOM 2632 C CA . SER B 1 60 ? -16.109 15.844 19.156 1 60.56 60 SER B CA 1
ATOM 2633 C C . SER B 1 60 ? -17.609 16.125 19.156 1 60.56 60 SER B C 1
ATOM 2635 O O . SER B 1 60 ? -18.047 17.109 19.766 1 60.56 60 SER B O 1
ATOM 2637 N N . MET B 1 61 ? -18.203 15.188 18.406 1 51.19 61 MET B N 1
ATOM 2638 C CA . MET B 1 61 ? -19.641 15.406 18.328 1 51.19 61 MET B CA 1
ATOM 2639 C C . MET B 1 61 ? -20.297 15.25 19.688 1 51.19 61 MET B C 1
ATOM 2641 O O . MET B 1 61 ? -21.328 15.875 19.969 1 51.19 61 MET B O 1
ATOM 2645 N N . LEU B 1 62 ? -19.688 14.242 20.5 1 46.97 62 LEU B N 1
ATOM 2646 C CA . LEU B 1 62 ? -20.297 14.039 21.812 1 46.97 62 LEU B CA 1
ATOM 2647 C C . LEU B 1 62 ? -20.062 15.25 22.719 1 46.97 62 LEU B C 1
ATOM 2649 O O . LEU B 1 62 ? -20.828 15.477 23.656 1 46.97 62 LEU B O 1
ATOM 2653 N N . SER B 1 63 ? -18.75 15.617 22.672 1 44.09 63 SER B N 1
ATOM 2654 C CA . SER B 1 63 ? -18.578 16.719 23.609 1 44.09 63 SER B CA 1
ATOM 2655 C C . SER B 1 63 ? -19.484 17.891 23.266 1 44.09 63 SER B C 1
ATOM 2657 O O . SER B 1 63 ? -20.141 18.453 24.141 1 44.09 63 SER B O 1
ATOM 2659 N N . ASN B 1 64 ? -18.953 18.781 22.375 1 41.25 64 ASN B N 1
ATOM 2660 C CA . ASN B 1 64 ? -19.734 20 22.156 1 41.25 64 ASN B CA 1
ATOM 2661 C C . ASN B 1 64 ? -20.891 19.766 21.203 1 41.25 64 ASN B C 1
ATOM 2663 O O . ASN B 1 64 ? -20.688 19.484 20.016 1 41.25 64 ASN B O 1
ATOM 2667 N N . MET B 1 65 ? -21.938 19.219 21.703 1 37.41 65 MET B N 1
ATOM 2668 C CA . MET B 1 65 ? -23.234 19.281 21.047 1 37.41 65 MET B CA 1
ATOM 2669 C C . MET B 1 65 ? -23.359 20.516 20.172 1 37.41 65 MET B C 1
ATOM 2671 O O . MET B 1 65 ? -24.422 20.812 19.641 1 37.41 65 MET B O 1
ATOM 2675 N N . ASN B 1 66 ? -22.688 21.656 20.5 1 38.53 66 ASN B N 1
ATOM 2676 C CA . ASN B 1 66 ? -23.047 22.859 19.75 1 38.53 66 ASN B CA 1
ATOM 2677 C C . ASN B 1 66 ? -22.859 22.672 18.25 1 38.53 66 ASN B C 1
ATOM 2679 O O . ASN B 1 66 ? -21.984 21.906 17.828 1 38.53 66 ASN B O 1
ATOM 2683 N N . LEU B 1 67 ? -23.734 23.234 17.391 1 43.41 67 LEU B N 1
ATOM 2684 C CA . LEU B 1 67 ? -24.188 23.391 16.016 1 43.41 67 LEU B CA 1
ATOM 2685 C C . LEU B 1 67 ? -23.016 23.469 15.047 1 43.41 67 LEU B C 1
ATOM 2687 O O . LEU B 1 67 ? -23.172 23.203 13.852 1 43.41 67 LEU B O 1
ATOM 2691 N N . GLY B 1 68 ? -22.031 24.359 15.336 1 43.81 68 GLY B N 1
ATOM 2692 C CA . GLY B 1 68 ? -21.188 24.797 14.234 1 43.81 68 GLY B CA 1
ATOM 2693 C C . GLY B 1 68 ? -19.969 23.922 14.039 1 43.81 68 GLY B C 1
ATOM 2694 O O . GLY B 1 68 ? -19.266 23.609 15 1 43.81 68 GLY B O 1
ATOM 2695 N N . ILE B 1 69 ? -19.953 23.062 13 1 48.5 69 ILE B N 1
ATOM 2696 C CA . ILE B 1 69 ? -18.812 22.281 12.562 1 48.5 69 ILE B CA 1
ATOM 2697 C C . ILE B 1 69 ? -17.547 23.125 12.648 1 48.5 69 ILE B C 1
ATOM 2699 O O . ILE B 1 69 ? -17.422 24.141 11.953 1 48.5 69 ILE B O 1
ATOM 2703 N N . GLU B 1 70 ? -16.828 23.047 13.836 1 62.09 70 GLU B N 1
ATOM 2704 C CA . GLU B 1 70 ? -15.539 23.734 13.914 1 62.09 70 GLU B CA 1
ATOM 2705 C C . GLU B 1 70 ? -14.641 23.359 12.734 1 62.09 70 GLU B C 1
ATOM 2707 O O . GLU B 1 70 ? -14.484 22.188 12.414 1 62.09 70 GLU B O 1
ATOM 2712 N N . THR B 1 71 ? -14.484 24.359 11.797 1 69.06 71 THR B N 1
ATOM 2713 C CA . THR B 1 71 ? -13.578 24.203 10.664 1 69.06 71 THR B CA 1
ATOM 2714 C C . THR B 1 71 ? -12.258 24.938 10.914 1 69.06 71 THR B C 1
ATOM 2716 O O . THR B 1 71 ? -12.188 25.828 11.766 1 69.06 71 THR B O 1
ATOM 2719 N N . TYR B 1 72 ? -11.32 24.438 10.391 1 77.56 72 TYR B N 1
ATOM 2720 C CA . TYR B 1 72 ? -10.016 25.078 10.398 1 77.56 72 TYR B CA 1
ATOM 2721 C C . TYR B 1 72 ? -10.141 26.562 10.102 1 77.56 72 TYR B C 1
ATOM 2723 O O . TYR B 1 72 ? -10.859 26.953 9.18 1 77.56 72 TYR B O 1
ATOM 2731 N N . LYS B 1 73 ? -9.539 27.312 11.07 1 80.81 73 LYS B N 1
ATOM 2732 C CA . LYS B 1 73 ? -9.375 28.734 10.812 1 80.81 73 LYS B CA 1
ATOM 2733 C C . LYS B 1 73 ? -7.902 29.125 10.773 1 80.81 73 LYS B C 1
ATOM 2735 O O . LYS B 1 73 ? -7.117 28.703 11.617 1 80.81 73 LYS B O 1
ATOM 2740 N N . PRO B 1 74 ? -7.637 29.984 9.82 1 87.88 74 PRO B N 1
ATOM 2741 C CA . PRO B 1 74 ? -6.254 30.469 9.773 1 87.88 74 PRO B CA 1
ATOM 2742 C C . PRO B 1 74 ? -5.855 31.25 11.023 1 87.88 74 PRO B C 1
ATOM 2744 O O . PRO B 1 74 ? -6.719 31.781 11.719 1 87.88 74 PRO B O 1
ATOM 2747 N N . TYR B 1 75 ? -4.602 31.297 11.281 1 90.75 75 TYR B N 1
ATOM 2748 C CA . TYR B 1 75 ? -4.086 32.062 12.406 1 90.75 75 TYR B CA 1
ATOM 2749 C C . TYR B 1 75 ? -3.996 33.531 12.07 1 90.75 75 TYR B C 1
ATOM 2751 O O . TYR B 1 75 ? -3.43 33.906 11.039 1 90.75 75 TYR B O 1
ATOM 2759 N N . VAL B 1 76 ? -4.625 34.375 12.953 1 92.69 76 VAL B N 1
ATOM 2760 C CA . VAL B 1 76 ? -4.656 35.812 12.75 1 92.69 76 VAL B CA 1
ATOM 2761 C C . VAL B 1 76 ? -4.16 36.531 14 1 92.69 76 VAL B C 1
ATOM 2763 O O . VAL B 1 76 ? -4.602 36.219 15.109 1 92.69 76 VAL B O 1
ATOM 2766 N N . TYR B 1 77 ? -3.229 37.469 13.797 1 93.12 77 TYR B N 1
ATOM 2767 C CA . TYR B 1 77 ? -2.762 38.25 14.938 1 93.12 77 TYR B CA 1
ATOM 2768 C C . TYR B 1 77 ? -2.607 39.719 14.57 1 93.12 77 TYR B C 1
ATOM 2770 O O . TYR B 1 77 ? -2.496 40.062 13.391 1 93.12 77 TYR B O 1
ATOM 2778 N N . GLN B 1 78 ? -2.574 40.562 15.523 1 91.25 78 GLN B N 1
ATOM 2779 C CA . GLN B 1 78 ? -2.596 42.031 15.344 1 91.25 78 GLN B CA 1
ATOM 2780 C C . GLN B 1 78 ? -1.273 42.531 14.766 1 91.25 78 GLN B C 1
ATOM 2782 O O . GLN B 1 78 ? -0.201 42.094 15.188 1 91.25 78 GLN B O 1
ATOM 2787 N N . TYR B 1 79 ? -1.466 43.375 13.859 1 92.44 79 TYR B N 1
ATOM 2788 C CA . TYR B 1 79 ? -0.299 44.031 13.289 1 92.44 79 TYR B CA 1
ATOM 2789 C C . TYR B 1 79 ? -0.108 45.406 13.906 1 92.44 79 TYR B C 1
ATOM 2791 O O . TYR B 1 79 ? -0.429 46.438 13.273 1 92.44 79 TYR B O 1
ATOM 2799 N N . ALA B 1 80 ? 0.436 45.375 15.117 1 88.06 80 ALA B N 1
ATOM 2800 C CA . ALA B 1 80 ? 0.617 46.594 15.875 1 88.06 80 ALA B CA 1
ATOM 2801 C C . ALA B 1 80 ? -0.691 47.375 15.969 1 88.06 80 ALA B C 1
ATOM 2803 O O . ALA B 1 80 ? -1.765 46.781 16.109 1 88.06 80 ALA B O 1
ATOM 2804 N N . ASP B 1 81 ? -0.545 48.75 16.047 1 83.5 81 ASP B N 1
ATOM 2805 C CA . ASP B 1 81 ? -1.726 49.625 16.141 1 83.5 81 ASP B CA 1
ATOM 2806 C C . ASP B 1 81 ? -2.07 50.219 14.773 1 83.5 81 ASP B C 1
ATOM 2808 O O . ASP B 1 81 ? -2.381 51.406 14.672 1 83.5 81 ASP B O 1
ATOM 2812 N N . THR B 1 82 ? -2.021 49.344 13.781 1 86.06 82 THR B N 1
ATOM 2813 C CA . THR B 1 82 ? -2.197 49.844 12.422 1 86.06 82 THR B CA 1
ATOM 2814 C C . THR B 1 82 ? -3.664 49.781 12.008 1 86.06 82 THR B C 1
ATOM 2816 O O . THR B 1 82 ? -4.039 50.281 10.945 1 86.06 82 THR B O 1
ATOM 2819 N N . GLY B 1 83 ? -4.473 49.125 12.781 1 85 83 GLY B N 1
ATOM 2820 C CA . GLY B 1 83 ? -5.852 48.875 12.391 1 85 83 GLY B CA 1
ATOM 2821 C C . GLY B 1 83 ? -6.008 47.656 11.516 1 85 83 GLY B C 1
ATOM 2822 O O . GLY B 1 83 ? -7.09 47.375 10.992 1 85 83 GLY B O 1
ATOM 2823 N N . THR B 1 84 ? -4.828 46.938 11.359 1 91.62 84 THR B N 1
ATOM 2824 C CA . THR B 1 84 ? -4.863 45.75 10.523 1 91.62 84 THR B CA 1
ATOM 2825 C C . THR B 1 84 ? -4.344 44.531 11.297 1 91.62 84 THR B C 1
ATOM 2827 O O . THR B 1 84 ? -3.848 44.656 12.414 1 91.62 84 THR B O 1
ATOM 2830 N N . CYS B 1 85 ? -4.523 43.344 10.703 1 94 85 CYS B N 1
ATOM 2831 C CA . CYS B 1 85 ? -4.043 42.094 11.234 1 94 85 CYS B CA 1
ATOM 2832 C C . CYS B 1 85 ? -3.221 41.344 10.195 1 94 85 CYS B C 1
ATOM 2834 O O . CYS B 1 85 ? -3.229 41.688 9.016 1 94 85 CYS B O 1
ATOM 2836 N N . ILE B 1 86 ? -2.447 40.406 10.703 1 93.69 86 ILE B N 1
ATOM 2837 C CA . ILE B 1 86 ? -1.711 39.469 9.852 1 93.69 86 ILE B CA 1
ATOM 2838 C C . ILE B 1 86 ? -2.369 38.094 9.891 1 93.69 86 ILE B C 1
ATOM 2840 O O . ILE B 1 86 ? -2.641 37.562 10.969 1 93.69 86 ILE B O 1
ATOM 2844 N N . GLN B 1 87 ? -2.592 37.594 8.703 1 93.44 87 GLN B N 1
ATOM 2845 C CA . GLN B 1 87 ? -3.176 36.25 8.578 1 93.44 87 GLN B CA 1
ATOM 2846 C C . GLN B 1 87 ? -2.186 35.281 7.957 1 93.44 87 GLN B C 1
ATOM 2848 O O . GLN B 1 87 ? -1.572 35.562 6.93 1 93.44 87 GLN B O 1
ATOM 2853 N N . ILE B 1 88 ? -2.016 34.156 8.656 1 92.75 88 ILE B N 1
ATOM 2854 C CA . ILE B 1 88 ? -1.188 33.094 8.125 1 92.75 88 ILE B CA 1
ATOM 2855 C C . ILE B 1 88 ? -2.066 31.891 7.766 1 92.75 88 ILE B C 1
ATOM 2857 O O . ILE B 1 88 ? -2.812 31.375 8.609 1 92.75 88 ILE B O 1
ATOM 2861 N N . SER B 1 89 ? -1.959 31.438 6.445 1 91.81 89 SER B N 1
ATOM 2862 C CA . SER B 1 89 ? -2.75 30.297 5.965 1 91.81 89 SER B CA 1
ATOM 2863 C C . SER B 1 89 ? -1.925 29.406 5.051 1 91.81 89 SER B C 1
ATOM 2865 O O . SER B 1 89 ? -0.739 29.656 4.828 1 91.81 89 SER B O 1
ATOM 2867 N N . GLY B 1 90 ? -2.525 28.203 4.656 1 93.56 90 GLY B N 1
ATOM 2868 C CA . GLY B 1 90 ? -1.856 27.312 3.725 1 93.56 90 GLY B CA 1
ATOM 2869 C C . GLY B 1 90 ? -1.83 25.875 4.195 1 93.56 90 GLY B C 1
ATOM 2870 O O . GLY B 1 90 ? -1.567 24.953 3.41 1 93.56 90 GLY B O 1
ATOM 2871 N N . LEU B 1 91 ? -2.174 25.688 5.457 1 93.25 91 LEU B N 1
ATOM 2872 C CA . LEU B 1 91 ? -2.15 24.344 6.031 1 93.25 91 LEU B CA 1
ATOM 2873 C C . LEU B 1 91 ? -3.07 23.406 5.258 1 93.25 91 LEU B C 1
ATOM 2875 O O . LEU B 1 91 ? -2.801 22.203 5.164 1 93.25 91 LEU B O 1
ATOM 2879 N N . GLU B 1 92 ? -4.109 23.984 4.652 1 93.44 92 GLU B N 1
ATOM 2880 C CA . GLU B 1 92 ? -5.102 23.203 3.918 1 93.44 92 GLU B CA 1
ATOM 2881 C C . GLU B 1 92 ? -4.496 22.578 2.668 1 93.44 92 GLU B C 1
ATOM 2883 O O . GLU B 1 92 ? -5.051 21.625 2.115 1 93.44 92 GLU B O 1
ATOM 2888 N N . GLN B 1 93 ? -3.354 23.094 2.268 1 95.19 93 GLN B N 1
ATOM 2889 C CA . GLN B 1 93 ? -2.705 22.594 1.062 1 95.19 93 GLN B CA 1
ATOM 2890 C C . GLN B 1 93 ? -1.441 21.797 1.401 1 95.19 93 GLN B C 1
ATOM 2892 O O . GLN B 1 93 ? -0.634 21.5 0.519 1 95.19 93 GLN B O 1
ATOM 2897 N N . SER B 1 94 ? -1.3 21.438 2.672 1 96.12 94 SER B N 1
ATOM 2898 C CA . SER B 1 94 ? -0.113 20.703 3.094 1 96.12 94 SER B CA 1
ATOM 2899 C C . SER B 1 94 ? -0.081 19.312 2.479 1 96.12 94 SER B C 1
ATOM 2901 O O . SER B 1 94 ? -1.129 18.703 2.254 1 96.12 94 SER B O 1
ATOM 2903 N N . GLU B 1 95 ? 1.234 18.797 2.207 1 97.12 95 GLU B N 1
ATOM 2904 C CA . GLU B 1 95 ? 1.455 17.469 1.636 1 97.12 95 GLU B CA 1
ATOM 2905 C C . GLU B 1 95 ? 2.518 16.703 2.416 1 97.12 95 GLU B C 1
ATOM 2907 O O . GLU B 1 95 ? 3.492 17.297 2.891 1 97.12 95 GLU B O 1
ATOM 2912 N N . LEU B 1 96 ? 2.277 15.414 2.529 1 97.88 96 LEU B N 1
ATOM 2913 C CA . LEU B 1 96 ? 3.271 14.547 3.154 1 97.88 96 LEU B CA 1
ATOM 2914 C C . LEU B 1 96 ? 4.422 14.258 2.197 1 97.88 96 LEU B C 1
ATOM 2916 O O . LEU B 1 96 ? 4.211 13.75 1.095 1 97.88 96 LEU B O 1
ATOM 2920 N N . VAL B 1 97 ? 5.691 14.508 2.65 1 97.44 97 VAL B N 1
ATOM 2921 C CA . VAL B 1 97 ? 6.82 14.289 1.75 1 97.44 97 VAL B CA 1
ATOM 2922 C C . VAL B 1 97 ? 7.758 13.242 2.34 1 97.44 97 VAL B C 1
ATOM 2924 O O . VAL B 1 97 ? 8.625 12.711 1.638 1 97.44 97 VAL B O 1
ATOM 2927 N N . ALA B 1 98 ? 7.645 12.93 3.6 1 97.81 98 ALA B N 1
ATOM 2928 C CA . ALA B 1 98 ? 8.414 11.859 4.219 1 97.81 98 ALA B CA 1
ATOM 2929 C C . ALA B 1 98 ? 7.668 11.266 5.414 1 97.81 98 ALA B C 1
ATOM 2931 O O . ALA B 1 98 ? 6.875 11.953 6.062 1 97.81 98 ALA B O 1
ATOM 2932 N N . ILE B 1 99 ? 7.91 10.047 5.723 1 97.88 99 ILE B N 1
ATOM 2933 C CA . ILE B 1 99 ? 7.324 9.344 6.859 1 97.88 99 ILE B CA 1
ATOM 2934 C C . ILE B 1 99 ? 8.266 8.234 7.32 1 97.88 99 ILE B C 1
ATOM 2936 O O . ILE B 1 99 ? 8.953 7.621 6.504 1 97.88 99 ILE B O 1
ATOM 2940 N N . SER B 1 100 ? 8.328 8.023 8.633 1 97.31 100 SER B N 1
ATOM 2941 C CA . SER B 1 100 ? 9.172 6.957 9.156 1 97.31 100 SER B CA 1
ATOM 2942 C C . SER B 1 100 ? 8.648 6.441 10.492 1 97.31 100 SER B C 1
ATOM 2944 O O . SER B 1 100 ? 8.023 7.188 11.25 1 97.31 100 SER B O 1
ATOM 2946 N N . MET B 1 101 ? 8.82 5.164 10.688 1 96.44 101 MET B N 1
ATOM 2947 C CA . MET B 1 101 ? 8.555 4.508 11.969 1 96.44 101 MET B CA 1
ATOM 2948 C C . MET B 1 101 ? 9.719 3.598 12.359 1 96.44 101 MET B C 1
ATOM 2950 O O . MET B 1 101 ? 10.156 2.771 11.555 1 96.44 101 MET B O 1
ATOM 2954 N N . ASN B 1 102 ? 10.188 3.842 13.484 1 94.81 102 ASN B N 1
ATOM 2955 C CA . ASN B 1 102 ? 11.305 3.068 14.016 1 94.81 102 ASN B CA 1
ATOM 2956 C C . ASN B 1 102 ? 10.961 2.422 15.352 1 94.81 102 ASN B C 1
ATOM 2958 O O . ASN B 1 102 ? 10.914 3.098 16.375 1 94.81 102 ASN B O 1
ATOM 2962 N N . SER B 1 103 ? 10.867 1.135 15.359 1 93.31 103 SER B N 1
ATOM 2963 C CA . SER B 1 103 ? 10.445 0.427 16.562 1 93.31 103 SER B CA 1
ATOM 2964 C C . SER B 1 103 ? 11.578 0.346 17.578 1 93.31 103 SER B C 1
ATOM 2966 O O . SER B 1 103 ? 11.336 0.176 18.781 1 93.31 103 SER B O 1
ATOM 2968 N N . GLN B 1 104 ? 12.82 0.374 17.172 1 92.75 104 GLN B N 1
ATOM 2969 C CA . GLN B 1 104 ? 13.953 0.337 18.078 1 92.75 104 GLN B CA 1
ATOM 2970 C C . GLN B 1 104 ? 13.969 1.562 18.984 1 92.75 104 GLN B C 1
ATOM 2972 O O . GLN B 1 104 ? 14.18 1.439 20.203 1 92.75 104 GLN B O 1
ATOM 2977 N N . TYR B 1 105 ? 13.742 2.715 18.438 1 94.12 105 TYR B N 1
ATOM 2978 C CA . TYR B 1 105 ? 13.758 3.963 19.188 1 94.12 105 TYR B CA 1
ATOM 2979 C C . TYR B 1 105 ? 12.344 4.379 19.578 1 94.12 105 TYR B C 1
ATOM 2981 O O . TYR B 1 105 ? 12.164 5.352 20.312 1 94.12 105 TYR B O 1
ATOM 2989 N N . LYS B 1 106 ? 11.328 3.703 19.078 1 96.88 106 LYS B N 1
ATOM 2990 C CA . LYS B 1 106 ? 9.914 3.984 19.344 1 96.88 106 LYS B CA 1
ATOM 2991 C C . LYS B 1 106 ? 9.555 5.406 18.922 1 96.88 106 LYS B C 1
ATOM 2993 O O . LYS B 1 106 ? 8.992 6.168 19.719 1 96.88 106 LYS B O 1
ATOM 2998 N N . GLU B 1 107 ? 9.867 5.688 17.688 1 97.62 107 GLU B N 1
ATOM 2999 C CA . GLU B 1 107 ? 9.625 7.016 17.141 1 97.62 107 GLU B CA 1
ATOM 3000 C C . GLU B 1 107 ? 8.828 6.938 15.836 1 97.62 107 GLU B C 1
ATOM 3002 O O . GLU B 1 107 ? 9.102 6.086 14.984 1 97.62 107 GLU B O 1
ATOM 3007 N N . TYR B 1 108 ? 7.848 7.762 15.75 1 98.06 108 TYR B N 1
ATOM 3008 C CA . TYR B 1 108 ? 7.066 8 14.539 1 98.06 108 TYR B CA 1
ATOM 3009 C C . TYR B 1 108 ? 7.262 9.43 14.039 1 98.06 108 TYR B C 1
ATOM 3011 O O . TYR B 1 108 ? 7.09 10.383 14.797 1 98.06 108 TYR B O 1
ATOM 3019 N N . SER B 1 109 ? 7.605 9.594 12.75 1 97.75 109 SER B N 1
ATOM 3020 C CA . SER B 1 109 ? 7.914 10.93 12.25 1 97.75 109 SER B CA 1
ATOM 3021 C C . SER B 1 109 ? 7.285 11.156 10.875 1 97.75 109 SER B C 1
ATOM 3023 O O . SER B 1 109 ? 7.27 10.258 10.039 1 97.75 109 SER B O 1
ATOM 3025 N N . ILE B 1 110 ? 6.844 12.375 10.656 1 98.19 110 ILE B N 1
ATOM 3026 C CA . ILE B 1 110 ? 6.379 12.797 9.344 1 98.19 110 ILE B CA 1
ATOM 3027 C C . ILE B 1 110 ? 7.012 14.133 8.977 1 98.19 110 ILE B C 1
ATOM 3029 O O . ILE B 1 110 ? 7.371 14.922 9.852 1 98.19 110 ILE B O 1
ATOM 3033 N N . ILE B 1 111 ? 7.16 14.406 7.719 1 97.69 111 ILE B N 1
ATOM 3034 C CA . ILE B 1 111 ? 7.578 15.703 7.191 1 97.69 111 ILE B CA 1
ATOM 3035 C C . ILE B 1 111 ? 6.531 16.219 6.203 1 97.69 111 ILE B C 1
ATOM 3037 O O . ILE B 1 111 ? 6.113 15.492 5.297 1 97.69 111 ILE B O 1
ATOM 3041 N N . LEU B 1 112 ? 6.141 17.438 6.383 1 97.31 112 LEU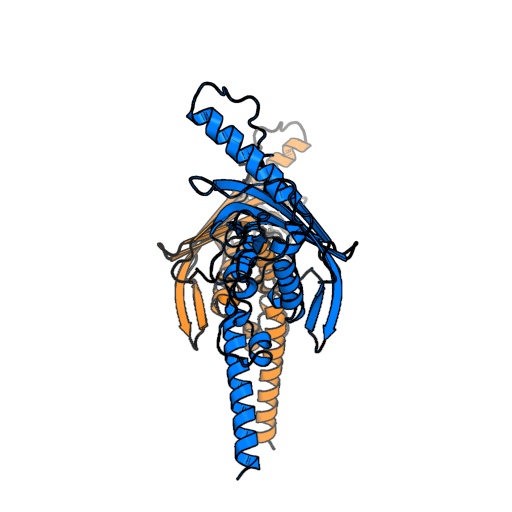 B N 1
ATOM 3042 C CA . LEU B 1 112 ? 5.121 18.078 5.562 1 97.31 112 LEU B CA 1
ATOM 3043 C C . LEU B 1 112 ? 5.707 19.25 4.789 1 97.31 112 LEU B C 1
ATOM 3045 O O . LEU B 1 112 ? 6.543 19.984 5.32 1 97.31 112 LEU B O 1
ATOM 3049 N N . GLU B 1 113 ? 5.238 19.391 3.617 1 96.69 113 GLU B N 1
ATOM 3050 C CA . GLU B 1 113 ? 5.414 20.625 2.861 1 96.69 113 GLU B CA 1
ATOM 3051 C C . GLU B 1 113 ? 4.133 21.453 2.852 1 96.69 113 GLU B C 1
ATOM 3053 O O . GLU B 1 113 ? 3.051 20.938 2.582 1 96.69 113 GLU B O 1
ATOM 3058 N N . ILE B 1 114 ? 4.273 22.719 3.094 1 95.56 114 ILE B N 1
ATOM 3059 C CA . ILE B 1 114 ? 3.123 23.609 3.256 1 95.56 114 ILE B CA 1
ATOM 3060 C C . ILE B 1 114 ? 3.32 24.875 2.422 1 95.56 114 ILE B C 1
ATOM 3062 O O . ILE B 1 114 ? 4.184 25.688 2.729 1 95.56 114 ILE B O 1
ATOM 3066 N N . PRO B 1 115 ? 2.506 25.031 1.411 1 94.81 115 PRO B N 1
ATOM 3067 C CA . PRO B 1 115 ? 2.494 26.359 0.767 1 94.81 115 PRO B CA 1
ATOM 3068 C C . PRO B 1 115 ? 1.887 27.438 1.652 1 94.81 115 PRO B C 1
ATOM 3070 O O . PRO B 1 115 ? 0.663 27.516 1.785 1 94.81 115 PRO B O 1
ATOM 3073 N N . PHE B 1 116 ? 2.643 28.281 2.246 1 91.62 116 PHE B N 1
ATOM 3074 C CA . PHE B 1 116 ? 2.117 29.25 3.211 1 91.62 116 PHE B CA 1
ATOM 3075 C C . PHE B 1 116 ? 1.853 30.594 2.549 1 91.62 116 PHE B C 1
ATOM 3077 O O . PHE B 1 116 ? 2.537 30.969 1.593 1 91.62 116 PHE B O 1
ATOM 3084 N N . LYS B 1 117 ? 0.792 31.234 3.076 1 92.38 117 LYS B N 1
ATOM 3085 C CA . LYS B 1 117 ? 0.383 32.562 2.646 1 92.38 117 LYS B CA 1
ATOM 3086 C C . LYS B 1 117 ? 0.336 33.531 3.826 1 92.38 117 LYS B C 1
ATOM 3088 O O . LYS B 1 117 ? -0.297 33.25 4.844 1 92.38 117 LYS B O 1
ATOM 3093 N N . ILE B 1 118 ? 1.037 34.625 3.695 1 92.62 118 ILE B N 1
ATOM 3094 C CA . ILE B 1 118 ? 1.004 35.719 4.664 1 92.62 118 ILE B CA 1
ATOM 3095 C C . ILE B 1 118 ? 0.252 36.906 4.07 1 92.62 118 ILE B C 1
ATOM 3097 O O . ILE B 1 118 ? 0.664 37.469 3.051 1 92.62 118 ILE B O 1
ATOM 3101 N N . GLN B 1 119 ? -0.85 37.281 4.762 1 93.25 119 GLN B N 1
ATOM 3102 C CA . GLN B 1 119 ? -1.665 38.375 4.23 1 93.25 119 GLN B CA 1
ATOM 3103 C C . GLN B 1 119 ? -2.012 39.375 5.316 1 93.25 119 GLN B C 1
ATOM 3105 O O . GLN B 1 119 ? -2.299 39 6.457 1 93.25 119 GLN B O 1
ATOM 3110 N N . GLN B 1 120 ? -1.932 40.625 4.938 1 91.69 120 GLN B N 1
ATOM 3111 C CA . GLN B 1 120 ? -2.471 41.688 5.773 1 91.69 120 GLN B CA 1
ATOM 3112 C C . GLN B 1 120 ? -3.967 41.875 5.531 1 91.69 120 GLN B C 1
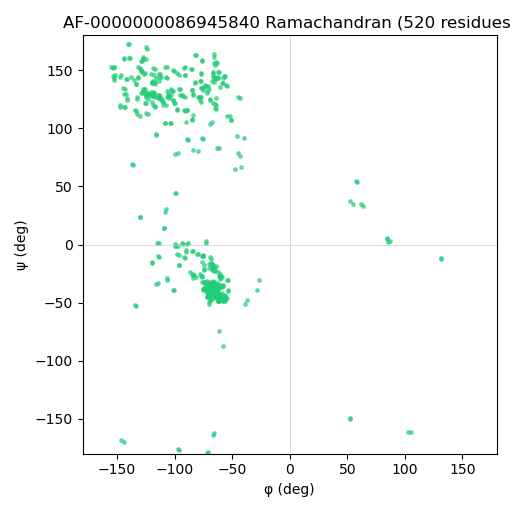ATOM 3114 O O . GLN B 1 120 ? -4.418 41.906 4.383 1 91.69 120 GLN B O 1
ATOM 3119 N N . ILE B 1 121 ? -4.773 41.906 6.566 1 91.56 121 ILE B N 1
ATOM 3120 C CA . ILE B 1 121 ? -6.219 42.062 6.434 1 91.56 121 ILE B CA 1
ATOM 3121 C C . ILE B 1 121 ? -6.703 43.188 7.352 1 91.56 121 ILE B C 1
ATOM 3123 O O . ILE B 1 121 ? -6.016 43.562 8.305 1 91.56 121 ILE B O 1
ATOM 3127 N N . LEU B 1 122 ? -7.844 43.719 7 1 88.38 122 LEU B N 1
ATOM 3128 C CA . LEU B 1 122 ? -8.414 44.781 7.852 1 88.38 122 LEU B CA 1
ATOM 3129 C C . LEU B 1 122 ? -8.961 44.188 9.148 1 88.38 122 LEU B C 1
ATOM 3131 O O . LEU B 1 122 ? -9.484 43.062 9.148 1 88.38 122 LEU B O 1
ATOM 3135 N N . ASN B 1 123 ? -8.672 44.844 10.203 1 77.12 123 ASN B N 1
ATOM 3136 C CA . 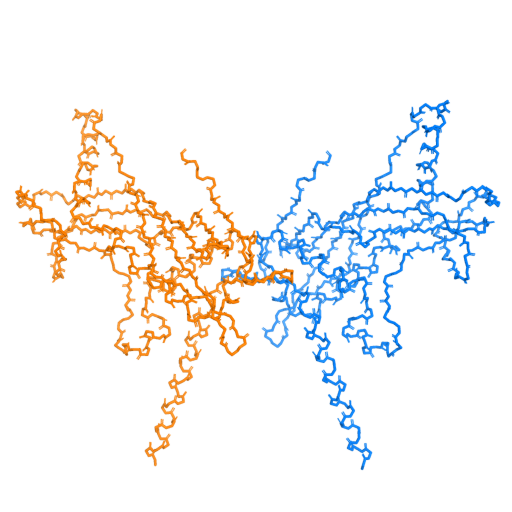ASN B 1 123 ? -9.164 44.375 11.5 1 77.12 123 ASN B CA 1
ATOM 3137 C C . ASN B 1 123 ? -10.688 44.406 11.547 1 77.12 123 ASN B C 1
ATOM 3139 O O . ASN B 1 123 ? -11.305 45.469 11.586 1 77.12 123 ASN B O 1
ATOM 3143 N N . GLY B 1 124 ? -11.25 43.375 11.016 1 63.03 124 GLY B N 1
ATOM 3144 C CA . GLY B 1 124 ? -12.703 43.312 11.07 1 63.03 124 GLY B CA 1
ATOM 3145 C C . GLY B 1 124 ? -13.242 43.156 12.477 1 63.03 124 GLY B C 1
ATOM 3146 O O . GLY B 1 124 ? -12.578 43.562 13.445 1 63.03 124 GLY B O 1
ATOM 3147 N N . THR B 1 125 ? -14.625 42.719 12.539 1 56.5 125 THR B N 1
ATOM 3148 C CA . THR B 1 125 ? -15.383 42.531 13.766 1 56.5 125 THR B CA 1
ATOM 3149 C C . THR B 1 125 ? -14.719 41.469 14.656 1 56.5 125 THR B C 1
ATOM 3151 O O . THR B 1 125 ? -14.906 41.469 15.867 1 56.5 125 THR B O 1
ATOM 3154 N N . GLU B 1 126 ? -13.992 40.594 14.047 1 62.62 126 GLU B N 1
ATOM 3155 C CA . GLU B 1 126 ? -13.422 39.562 14.891 1 62.62 126 GLU B CA 1
ATOM 3156 C C . GLU B 1 126 ? -12.031 39.938 15.383 1 62.62 126 GLU B C 1
ATOM 3158 O O . GLU B 1 126 ? -11.227 40.5 14.625 1 62.62 126 GLU B O 1
ATOM 3163 N N . HIS B 1 127 ? -11.805 39.875 16.656 1 75.88 127 HIS B N 1
ATOM 3164 C CA . HIS B 1 127 ? -10.594 40.281 17.344 1 75.88 127 HIS B CA 1
ATOM 3165 C C . HIS B 1 127 ? -9.398 39.438 16.953 1 75.88 127 HIS B C 1
ATOM 3167 O O . HIS B 1 127 ? -9.469 38.219 16.969 1 75.88 127 HIS B O 1
ATOM 3173 N N . CYS B 1 128 ? -8.375 40.156 16.406 1 87.88 128 CYS B N 1
ATOM 3174 C CA . CYS B 1 128 ? -7.09 39.531 16.125 1 87.88 128 CYS B CA 1
ATOM 3175 C C . CYS B 1 128 ? -6.398 39.094 17.422 1 87.88 128 CYS B C 1
ATOM 3177 O O . CYS B 1 128 ? -6.57 39.75 18.453 1 87.88 128 CYS B O 1
ATOM 3179 N N . ASN B 1 129 ? -5.68 37.969 17.406 1 89.81 129 ASN B N 1
ATOM 3180 C CA . ASN B 1 129 ? -4.859 37.562 18.547 1 89.81 129 ASN B CA 1
ATOM 3181 C C . ASN B 1 129 ? -3.703 38.531 18.781 1 89.81 129 ASN B C 1
ATOM 3183 O O . ASN B 1 129 ? -3.311 39.281 17.859 1 89.81 129 ASN B O 1
ATOM 3187 N N . GLU B 1 130 ? -3.244 38.531 20 1 91.31 130 GLU B N 1
ATOM 3188 C CA . GLU B 1 130 ? -2.016 39.281 20.281 1 91.31 130 GLU B CA 1
ATOM 3189 C C . GLU B 1 130 ? -0.789 38.5 19.797 1 91.31 130 GLU B C 1
ATOM 3191 O O . GLU B 1 130 ? -0.693 37.312 19.984 1 91.31 130 GLU B O 1
ATOM 3196 N N . PRO B 1 131 ? 0.094 39.219 19.125 1 93.5 131 PRO B N 1
ATOM 3197 C CA . PRO B 1 131 ? 1.321 38.531 18.734 1 93.5 131 PRO B CA 1
ATOM 3198 C C . PRO B 1 131 ? 2.18 38.125 19.938 1 93.5 131 PRO B C 1
ATOM 3200 O O . PRO B 1 131 ? 1.986 38.625 21.031 1 93.5 131 PRO B O 1
ATOM 3203 N N . ASP B 1 132 ? 3.092 37.188 19.75 1 93.88 132 ASP B N 1
ATOM 3204 C CA . ASP B 1 132 ? 3.992 36.75 20.812 1 93.88 132 ASP B CA 1
ATOM 3205 C C . ASP B 1 132 ? 4.988 37.844 21.172 1 93.88 132 ASP B C 1
ATOM 3207 O O . ASP B 1 132 ? 5.375 37.969 22.344 1 93.88 132 ASP B O 1
ATOM 3211 N N . ARG B 1 133 ? 5.469 38.562 20.141 1 92.62 133 ARG B N 1
ATOM 3212 C CA . ARG B 1 133 ? 6.344 39.719 20.328 1 92.62 133 ARG B CA 1
ATOM 3213 C C . ARG B 1 133 ? 5.715 41 19.75 1 92.62 133 ARG B C 1
ATOM 3215 O O . ARG B 1 133 ? 5.359 41.031 18.562 1 92.62 133 ARG B O 1
ATOM 3222 N N . ALA B 1 134 ? 5.66 42 20.516 1 89.75 134 ALA B N 1
ATOM 3223 C CA . ALA B 1 134 ? 5.004 43.219 20.094 1 89.75 134 ALA B CA 1
ATOM 3224 C C . ALA B 1 134 ? 5.762 43.906 18.953 1 89.75 134 ALA B C 1
ATOM 3226 O O . ALA B 1 134 ? 6.992 43.875 18.922 1 89.75 134 ALA B O 1
ATOM 3227 N N . PHE B 1 135 ? 4.949 44.438 18 1 90.19 135 PHE B N 1
ATOM 3228 C CA . PHE B 1 135 ? 5.527 45.25 16.938 1 90.19 135 PHE B CA 1
ATOM 3229 C C . PHE B 1 135 ? 5.914 46.625 17.453 1 90.19 135 PHE B C 1
ATOM 3231 O O . PHE B 1 135 ? 5.215 47.219 18.297 1 90.19 135 PHE B O 1
ATOM 3238 N N . GLN B 1 136 ? 6.98 47.094 17.141 1 82.69 136 GLN B N 1
ATOM 3239 C CA . GLN B 1 136 ? 7.383 48.406 17.578 1 82.69 136 GLN B CA 1
ATOM 3240 C C . GLN B 1 136 ? 7.324 49.406 16.422 1 82.69 136 GLN B C 1
ATOM 3242 O O . GLN B 1 136 ? 7.883 49.156 15.344 1 82.69 136 GLN B O 1
ATOM 3247 N N . LYS B 1 137 ? 6.645 50.656 16.734 1 76.56 137 LYS B N 1
ATOM 3248 C CA . LYS B 1 137 ? 6.746 51.875 15.938 1 76.56 137 LYS B CA 1
ATOM 3249 C C . LYS B 1 137 ? 6.203 51.656 14.531 1 76.56 137 LYS B C 1
ATOM 3251 O O . LYS B 1 137 ? 6.844 52.031 13.547 1 76.56 137 LYS B O 1
ATOM 3256 N N . ILE B 1 138 ? 5.172 50.844 14.438 1 74.94 138 ILE B N 1
ATOM 3257 C CA . ILE B 1 138 ? 4.555 50.781 13.117 1 74.94 138 ILE B CA 1
ATOM 3258 C C . ILE B 1 138 ? 3.326 51.688 13.062 1 74.94 138 ILE B C 1
ATOM 3260 O O . ILE B 1 138 ? 2.463 51.625 13.945 1 74.94 138 ILE B O 1
ATOM 3264 N N . GLY B 1 139 ? 3.262 52.688 12.281 1 74.56 139 GLY B N 1
ATOM 3265 C CA . GLY B 1 139 ? 2.146 53.594 12.156 1 74.56 139 GLY B CA 1
ATOM 3266 C C . GLY B 1 139 ? 0.938 53 11.469 1 74.56 139 GLY B C 1
ATOM 3267 O O . GLY B 1 139 ? 0.962 51.844 11.078 1 74.56 139 GLY B O 1
ATOM 3268 N N . LEU B 1 140 ? -0.098 53.938 11.375 1 79.62 140 LEU B N 1
ATOM 3269 C CA . LEU B 1 140 ? -1.339 53.531 10.727 1 79.62 140 LEU B CA 1
ATOM 3270 C C . LEU B 1 140 ? -1.077 53.062 9.297 1 79.62 140 LEU B C 1
ATOM 3272 O O . LEU B 1 140 ? -0.247 53.656 8.594 1 79.62 140 LEU B O 1
ATOM 3276 N N . HIS B 1 141 ? -1.753 52 8.953 1 79.88 141 HIS B N 1
ATOM 3277 C CA . HIS B 1 141 ? -1.53 51.438 7.621 1 79.88 141 HIS B CA 1
ATOM 3278 C C . HIS B 1 141 ? -2.076 52.344 6.535 1 79.88 141 HIS B C 1
ATOM 3280 O O . HIS B 1 141 ? -3.219 52.812 6.621 1 79.88 141 HIS B O 1
ATOM 3286 N N . LYS B 1 142 ? -1.24 52.688 5.652 1 80.94 142 LYS B N 1
ATOM 3287 C CA . LYS B 1 142 ? -1.639 53.469 4.477 1 80.94 142 LYS B CA 1
ATOM 3288 C C . LYS B 1 142 ? -1.358 52.688 3.193 1 80.94 142 LYS B C 1
ATOM 3290 O O . LYS B 1 142 ? -0.333 52.031 3.08 1 80.94 142 LYS B O 1
ATOM 3295 N N . GLY B 1 143 ? -2.457 52.656 2.271 1 78.94 143 GLY B N 1
ATOM 3296 C CA . GLY B 1 143 ? -2.24 52.031 0.976 1 78.94 143 GLY B CA 1
ATOM 3297 C C . GLY B 1 143 ? -2.846 50.625 0.874 1 78.94 143 GLY B C 1
ATOM 3298 O O . GLY B 1 143 ? -3.727 50.281 1.659 1 78.94 143 GLY B O 1
ATOM 3299 N N . PRO B 1 144 ? -2.268 49.938 -0.161 1 84.12 144 PRO B N 1
ATOM 3300 C CA . PRO B 1 144 ? -2.838 48.625 -0.38 1 84.12 144 PRO B CA 1
ATOM 3301 C C . PRO B 1 144 ? -2.355 47.594 0.645 1 84.12 144 PRO B C 1
ATOM 3303 O O . PRO B 1 144 ? -1.229 47.688 1.137 1 84.12 144 PRO B O 1
ATOM 3306 N N . LEU B 1 145 ? -3.18 46.656 1.002 1 89.62 145 LEU B N 1
ATOM 3307 C CA . LEU B 1 145 ? -2.82 45.594 1.912 1 89.62 145 LEU B CA 1
ATOM 3308 C C . LEU B 1 145 ? -1.743 44.688 1.3 1 89.62 145 LEU B C 1
ATOM 3310 O O . LEU B 1 145 ? -1.746 44.469 0.091 1 89.62 145 LEU B O 1
ATOM 3314 N N . ARG B 1 146 ? -0.824 44.219 2.123 1 88.25 146 ARG B N 1
ATOM 3315 C CA . ARG B 1 146 ? 0.319 43.438 1.647 1 88.25 146 ARG B CA 1
ATOM 3316 C C . ARG B 1 146 ? 0.011 41.938 1.655 1 88.25 146 ARG B C 1
ATOM 3318 O O . ARG B 1 146 ? -0.822 41.469 2.436 1 88.25 146 ARG B O 1
ATOM 3325 N N . ARG B 1 147 ? 0.738 41.188 0.702 1 90.62 147 ARG B N 1
ATOM 3326 C CA . ARG B 1 147 ? 0.603 39.75 0.607 1 90.62 147 ARG B CA 1
ATOM 3327 C C . ARG B 1 147 ? 1.913 39.094 0.165 1 90.62 147 ARG B C 1
ATOM 3329 O O . ARG B 1 147 ? 2.67 39.688 -0.611 1 90.62 147 ARG B O 1
ATOM 3336 N N . PHE B 1 148 ? 2.186 37.906 0.709 1 90.88 148 PHE B N 1
ATOM 3337 C CA . PHE B 1 148 ? 3.355 37.125 0.349 1 90.88 148 PHE B CA 1
ATOM 3338 C C . PHE B 1 148 ? 3.018 35.625 0.333 1 90.88 148 PHE B C 1
ATOM 3340 O O . PHE B 1 148 ? 2.309 35.156 1.213 1 90.88 148 PHE B O 1
ATOM 3347 N N . THR B 1 149 ? 3.496 34.938 -0.815 1 90.75 149 THR B N 1
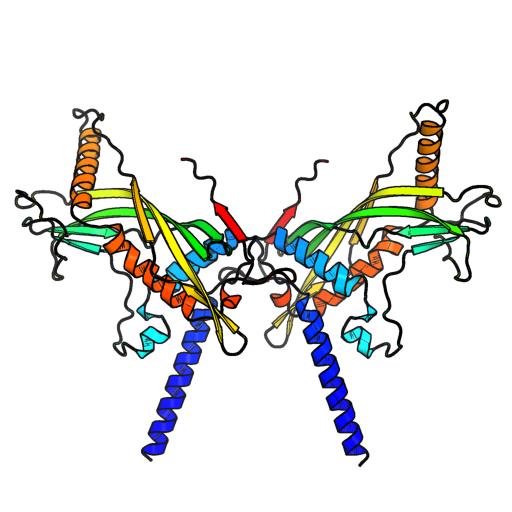ATOM 3348 C CA . THR B 1 149 ? 3.326 33.5 -0.917 1 90.75 149 THR B CA 1
ATOM 3349 C C . THR B 1 149 ? 4.68 32.781 -0.957 1 90.75 149 THR B C 1
ATOM 3351 O O . THR B 1 149 ? 5.57 33.188 -1.709 1 90.75 149 THR B O 1
ATOM 3354 N N . GLY B 1 150 ? 4.855 31.781 -0.046 1 89.88 150 GLY B N 1
ATOM 3355 C CA . GLY B 1 150 ? 6.055 30.969 -0.007 1 89.88 150 GLY B CA 1
ATOM 3356 C C . GLY B 1 150 ? 5.785 29.516 0.371 1 89.88 150 GLY B C 1
ATOM 3357 O O . GLY B 1 150 ? 4.656 29.047 0.23 1 89.88 150 GLY B O 1
ATOM 3358 N N . ASN B 1 151 ? 7.016 28.781 0.636 1 92.75 151 ASN B N 1
ATOM 3359 C CA . ASN B 1 151 ? 6.914 27.375 1.056 1 92.75 151 ASN B CA 1
ATOM 3360 C C . ASN B 1 151 ? 7.504 27.172 2.447 1 92.75 151 ASN B C 1
ATOM 3362 O O . ASN B 1 151 ? 8.383 27.922 2.873 1 92.75 151 ASN B O 1
ATOM 3366 N N . ALA B 1 152 ? 6.914 26.281 3.15 1 94.38 152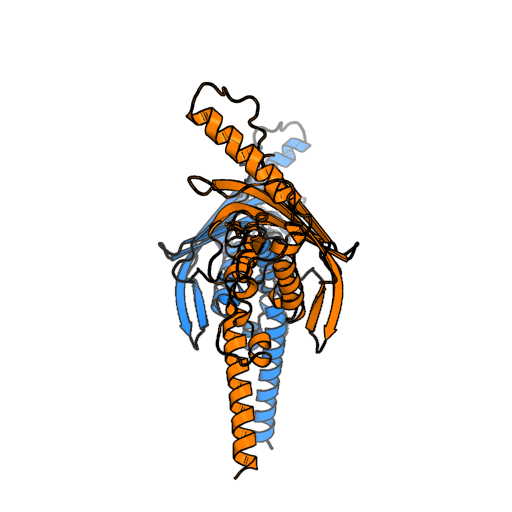 ALA B N 1
ATOM 3367 C CA . ALA B 1 152 ? 7.453 25.875 4.449 1 94.38 152 ALA B CA 1
ATOM 3368 C C . ALA B 1 152 ? 7.594 24.359 4.535 1 94.38 152 ALA B C 1
ATOM 3370 O O . ALA B 1 152 ? 6.848 23.625 3.883 1 94.38 152 ALA B O 1
ATOM 3371 N N . THR B 1 153 ? 8.562 23.922 5.285 1 94.88 153 THR B N 1
ATOM 3372 C CA . THR B 1 153 ? 8.75 22.516 5.629 1 94.88 153 THR B CA 1
ATOM 3373 C C . THR B 1 153 ? 8.633 22.297 7.137 1 94.88 153 THR B C 1
ATOM 3375 O O . THR B 1 153 ? 9.289 23 7.914 1 94.88 153 THR B O 1
ATOM 3378 N N . ALA B 1 154 ? 7.867 21.375 7.488 1 96.44 154 ALA B N 1
ATOM 3379 C CA . ALA B 1 154 ? 7.68 21.078 8.906 1 96.44 154 ALA B CA 1
ATOM 3380 C C . ALA B 1 154 ? 7.977 19.625 9.219 1 96.44 154 ALA B C 1
ATOM 3382 O O . ALA B 1 154 ? 7.445 18.719 8.562 1 96.44 154 ALA B O 1
ATOM 3383 N N . GLN B 1 155 ? 8.82 19.359 10.211 1 96.62 155 GLN B N 1
ATOM 3384 C CA . GLN B 1 155 ? 9.086 18.016 10.727 1 96.62 155 GLN B CA 1
ATOM 3385 C C . GLN B 1 155 ? 8.406 17.797 12.07 1 96.62 155 GLN B C 1
ATOM 3387 O O . GLN B 1 155 ? 8.555 18.609 12.984 1 96.62 155 GLN B O 1
ATOM 3392 N N . VAL B 1 156 ? 7.652 16.766 12.148 1 97.44 156 VAL B N 1
ATOM 3393 C CA . VAL B 1 156 ? 6.961 16.391 13.375 1 97.44 156 VAL B CA 1
ATOM 3394 C C . VAL B 1 156 ? 7.43 15.016 13.844 1 97.44 156 VAL B C 1
ATOM 3396 O O . VAL B 1 156 ? 7.383 14.047 13.086 1 97.44 156 VAL B O 1
ATOM 3399 N N . THR B 1 157 ? 7.855 14.859 15.078 1 97.69 157 THR B N 1
ATOM 3400 C CA . THR B 1 157 ? 8.305 13.602 15.648 1 97.69 157 THR B CA 1
ATOM 3401 C C . THR B 1 157 ? 7.508 13.258 16.906 1 97.69 157 THR B C 1
ATOM 3403 O O . THR B 1 157 ? 7.367 14.094 17.797 1 97.69 157 THR B O 1
ATOM 3406 N N . TYR B 1 158 ? 7.016 12.031 16.938 1 98.19 158 TYR B N 1
ATOM 3407 C CA . TYR B 1 158 ? 6.266 11.531 18.078 1 98.19 158 TYR B CA 1
ATOM 3408 C C . TYR B 1 158 ? 6.98 10.352 18.734 1 98.19 158 TYR B C 1
ATOM 3410 O O . TYR B 1 158 ? 7.133 9.297 18.109 1 98.19 158 TYR B O 1
ATOM 3418 N N . PRO B 1 159 ? 7.375 10.469 19.969 1 98 159 PRO B N 1
ATOM 3419 C CA . PRO B 1 159 ? 7.574 9.211 20.688 1 98 159 PRO B CA 1
ATOM 3420 C C . PRO B 1 159 ? 6.289 8.391 20.812 1 98 159 PRO B C 1
ATOM 3422 O O . PRO B 1 159 ? 5.195 8.953 20.844 1 98 159 PRO B O 1
ATOM 3425 N N . TYR B 1 160 ? 6.473 7.008 20.828 1 97.88 160 TYR B N 1
ATOM 3426 C CA . TYR B 1 160 ? 5.227 6.258 20.922 1 97.88 160 TYR B CA 1
ATOM 3427 C C . TYR B 1 160 ? 5.395 5.012 21.781 1 97.88 160 TYR B C 1
ATOM 3429 O O . TYR B 1 160 ? 6.523 4.613 22.078 1 97.88 160 TYR B O 1
ATOM 3437 N N . ARG B 1 161 ? 4.258 4.438 22.297 1 97.38 161 ARG B N 1
ATOM 3438 C CA . ARG B 1 161 ? 4.148 3.115 22.906 1 97.38 161 ARG B CA 1
ATOM 3439 C C . ARG B 1 161 ? 3.023 2.309 22.266 1 97.38 161 ARG B C 1
ATOM 3441 O O . ARG B 1 161 ? 2.121 2.873 21.656 1 97.38 161 ARG B O 1
ATOM 3448 N N . LEU B 1 162 ? 3.072 1.013 22.406 1 96.75 162 LEU B N 1
ATOM 3449 C CA . LEU B 1 162 ? 2.02 0.113 21.938 1 96.75 162 LEU B CA 1
ATOM 3450 C C . LEU B 1 162 ? 1.196 -0.405 23.125 1 96.75 162 LEU B C 1
ATOM 3452 O O . LEU B 1 162 ? 1.753 -0.884 24.109 1 96.75 162 LEU B O 1
ATOM 3456 N N . ASP B 1 163 ? -0.113 -0.248 23 1 96.12 163 ASP B N 1
ATOM 3457 C CA . ASP B 1 163 ? -1.032 -0.751 24.016 1 96.12 163 ASP B CA 1
ATOM 3458 C C . ASP B 1 163 ? -1.893 -1.886 23.469 1 96.12 163 ASP B C 1
ATOM 3460 O O . ASP B 1 163 ? -2.264 -1.876 22.297 1 96.12 163 ASP B O 1
ATOM 3464 N N . GLN B 1 164 ? -2.166 -2.805 24.297 1 93.88 164 GLN B N 1
ATOM 3465 C CA . GLN B 1 164 ? -3.064 -3.898 23.953 1 93.88 164 GLN B CA 1
ATOM 3466 C C . GLN B 1 164 ? -4.383 -3.797 24.719 1 93.88 164 GLN B C 1
ATOM 3468 O O . GLN B 1 164 ? -4.383 -3.627 25.938 1 93.88 164 GLN B O 1
ATOM 3473 N N . SER B 1 165 ? -5.445 -3.744 23.922 1 91.06 165 SER B N 1
ATOM 3474 C CA . SER B 1 165 ? -6.773 -3.697 24.516 1 91.06 165 SER B CA 1
ATOM 3475 C C . SER B 1 165 ? -7.77 -4.531 23.719 1 91.06 165 SER B C 1
ATOM 3477 O O . SER B 1 165 ? -7.91 -4.344 22.516 1 91.06 165 SER B O 1
ATOM 3479 N N . GLU B 1 166 ? -8.469 -5.453 24.359 1 90.62 166 GLU B N 1
ATOM 3480 C CA . GLU B 1 166 ? -9.508 -6.297 23.766 1 90.62 166 GLU B CA 1
ATOM 3481 C C . GLU B 1 166 ? -9 -6.988 22.516 1 90.62 166 GLU B C 1
ATOM 3483 O O . GLU B 1 166 ? -9.664 -6.961 21.469 1 90.62 166 GLU B O 1
ATOM 3488 N N . GLY B 1 167 ? -7.789 -7.395 22.484 1 90.75 167 GLY B N 1
ATOM 3489 C CA . GLY B 1 167 ? -7.234 -8.172 21.391 1 90.75 167 GLY B CA 1
ATOM 3490 C C . GLY B 1 167 ? -6.73 -7.32 20.25 1 90.75 167 GLY B C 1
ATOM 3491 O O . GLY B 1 167 ? -6.305 -7.84 19.219 1 90.75 167 GLY B O 1
ATOM 3492 N N . GLU B 1 168 ? -6.863 -5.996 20.531 1 93.81 168 GLU B N 1
ATOM 3493 C CA . GLU B 1 168 ? -6.406 -5.082 19.484 1 93.81 168 GLU B CA 1
ATOM 3494 C C . GLU B 1 168 ? -5.176 -4.297 19.938 1 93.81 168 GLU B C 1
ATOM 3496 O O . GLU B 1 168 ? -4.992 -4.059 21.141 1 93.81 168 GLU B O 1
ATOM 3501 N N . THR B 1 169 ? -4.316 -4.012 19.016 1 96.25 169 THR B N 1
ATOM 3502 C CA . THR B 1 169 ? -3.145 -3.189 19.281 1 96.25 169 THR B CA 1
ATOM 3503 C C . THR B 1 169 ? -3.412 -1.731 18.922 1 96.25 169 THR B C 1
ATOM 3505 O O . THR B 1 169 ? -3.926 -1.44 17.844 1 96.25 169 THR B O 1
ATOM 3508 N N . TYR B 1 170 ? -3.033 -0.811 19.828 1 97.06 170 TYR B N 1
ATOM 3509 C CA . TYR B 1 170 ? -3.211 0.623 19.625 1 97.06 170 TYR B CA 1
ATOM 3510 C C . TYR B 1 170 ? -1.871 1.347 19.656 1 97.06 170 TYR B C 1
ATOM 3512 O O . TYR B 1 170 ? -0.998 1.022 20.469 1 97.06 170 TYR B O 1
ATOM 3520 N N . LEU B 1 171 ? -1.767 2.289 18.75 1 97.25 171 LEU B N 1
ATOM 3521 C CA . LEU B 1 171 ? -0.611 3.178 18.75 1 97.25 171 LEU B CA 1
ATOM 3522 C C . LEU B 1 171 ? -0.891 4.438 19.562 1 97.25 171 LEU B C 1
ATOM 3524 O O . LEU B 1 171 ? -1.741 5.246 19.188 1 97.25 171 LEU B O 1
ATOM 3528 N N . ARG B 1 172 ? -0.097 4.59 20.703 1 97.38 172 ARG B N 1
ATOM 3529 C CA . ARG B 1 172 ? -0.241 5.773 21.547 1 97.38 172 ARG B CA 1
ATOM 3530 C C . ARG B 1 172 ? 0.908 6.75 21.328 1 97.38 172 ARG B C 1
ATOM 3532 O O . ARG B 1 172 ? 2.012 6.547 21.828 1 97.38 172 ARG B O 1
ATOM 3539 N N . LEU B 1 173 ? 0.556 7.789 20.609 1 97.12 173 LEU B N 1
ATOM 3540 C CA . LEU B 1 173 ? 1.548 8.828 20.375 1 97.12 173 LEU B CA 1
ATOM 3541 C C . LEU B 1 173 ? 1.621 9.789 21.562 1 97.12 173 LEU B C 1
ATOM 3543 O O . LEU B 1 173 ? 0.596 10.125 22.156 1 97.12 173 LEU B O 1
ATOM 3547 N N . GLU B 1 174 ? 2.844 10.211 21.938 1 96.81 174 GLU B N 1
ATOM 3548 C CA . GLU B 1 174 ? 3.061 11.195 23 1 96.81 174 GLU B CA 1
ATOM 3549 C C . GLU B 1 174 ? 3.244 12.594 22.422 1 96.81 174 GLU B C 1
ATOM 3551 O O . GLU B 1 174 ? 3.023 12.82 21.234 1 96.81 174 GLU B O 1
ATOM 3556 N N . GLU B 1 175 ? 3.514 13.492 23.281 1 95.25 175 GLU B N 1
ATOM 3557 C CA . GLU B 1 175 ? 3.629 14.875 22.844 1 95.25 175 GLU B CA 1
ATOM 3558 C C . GLU B 1 175 ? 4.648 15.023 21.734 1 95.25 175 GLU B C 1
ATOM 3560 O O . GLU B 1 175 ? 5.73 14.438 21.781 1 95.25 175 GLU B O 1
ATOM 3565 N N . GLU B 1 176 ? 4.254 15.82 20.766 1 94.75 176 GLU B N 1
ATOM 3566 C CA . GLU B 1 176 ? 5.051 15.938 19.547 1 94.75 176 GLU B CA 1
ATOM 3567 C C . GLU B 1 176 ? 6.145 16.984 19.703 1 94.75 176 GLU B C 1
ATOM 3569 O O . GLU B 1 176 ? 5.992 17.953 20.469 1 94.75 176 GLU B O 1
ATOM 3574 N N . ASN B 1 177 ? 7.277 16.734 18.938 1 94.81 177 ASN B N 1
ATOM 3575 C CA . ASN B 1 177 ? 8.289 17.75 18.656 1 94.81 177 ASN B CA 1
ATOM 3576 C C . ASN B 1 177 ? 8.125 18.328 17.25 1 94.81 177 ASN B C 1
ATOM 3578 O O . ASN B 1 177 ? 8.047 17.594 16.281 1 94.81 177 ASN B O 1
ATOM 3582 N N . LEU B 1 178 ? 8 19.672 17.266 1 95.88 178 LEU B N 1
ATOM 3583 C CA . LEU B 1 178 ? 7.734 20.344 16 1 95.88 178 LEU B CA 1
ATOM 3584 C C . LEU B 1 178 ? 8.906 21.234 15.602 1 95.88 178 LEU B C 1
ATOM 3586 O O . LEU B 1 178 ? 9.367 22.062 16.391 1 95.88 178 LEU B O 1
ATOM 3590 N N . ASP B 1 179 ? 9.422 21 14.328 1 93 179 ASP B N 1
ATOM 3591 C CA . ASP B 1 179 ? 10.414 21.875 13.703 1 93 179 ASP B CA 1
ATOM 3592 C C . ASP B 1 179 ? 9.93 22.375 12.344 1 93 179 ASP B C 1
ATOM 3594 O O . ASP B 1 179 ? 9.641 21.578 11.453 1 93 179 ASP B O 1
ATOM 3598 N N . MET B 1 180 ? 9.867 23.719 12.234 1 92.88 180 MET B N 1
ATOM 3599 C CA . MET B 1 180 ? 9.352 24.297 10.992 1 92.88 180 MET B CA 1
ATOM 3600 C C . MET B 1 180 ? 10.344 25.297 10.406 1 92.88 180 MET B C 1
ATOM 3602 O O . MET B 1 180 ? 10.914 26.109 11.133 1 92.88 180 MET B O 1
ATOM 3606 N N . ILE B 1 181 ? 10.523 25.141 9.125 1 90.88 181 ILE B N 1
ATOM 3607 C CA . ILE B 1 181 ? 11.375 26.062 8.383 1 90.88 181 ILE B CA 1
ATOM 3608 C C . ILE B 1 181 ? 10.547 26.766 7.297 1 90.88 181 ILE B C 1
ATOM 3610 O O . ILE B 1 181 ? 9.938 26.094 6.457 1 90.88 181 ILE B O 1
ATOM 3614 N N . LEU B 1 182 ? 10.531 28.109 7.352 1 90.25 182 LEU B N 1
ATOM 3615 C CA . LEU B 1 182 ? 9.898 28.906 6.309 1 90.25 182 LEU B CA 1
ATOM 3616 C C . LEU B 1 182 ? 10.914 29.328 5.246 1 90.25 182 LEU B C 1
ATOM 3618 O O . LEU B 1 182 ? 11.961 29.875 5.566 1 90.25 182 LEU B O 1
ATOM 3622 N N . ASP B 1 183 ? 10.539 29.047 4.004 1 86.88 183 ASP B N 1
ATOM 3623 C CA . ASP B 1 183 ? 11.398 29.438 2.891 1 86.88 183 ASP B CA 1
ATOM 3624 C C . ASP B 1 183 ? 11.055 30.844 2.396 1 86.88 183 ASP B C 1
ATOM 3626 O O . ASP B 1 183 ? 10.219 31 1.51 1 86.88 183 ASP B O 1
ATOM 3630 N N . LEU B 1 184 ? 11.672 31.828 2.922 1 87.69 184 LEU B N 1
ATOM 3631 C CA . LEU B 1 184 ? 11.547 33.219 2.504 1 87.69 184 LEU B CA 1
ATOM 3632 C C . LEU B 1 184 ? 12.812 33.688 1.793 1 87.69 184 LEU B C 1
ATOM 3634 O O . LEU B 1 184 ? 13.844 33.906 2.434 1 87.69 184 LEU B O 1
ATOM 3638 N N . PRO B 1 185 ? 12.664 33.781 0.475 1 81.75 185 PRO B N 1
ATOM 3639 C CA . PRO B 1 185 ? 13.875 34.156 -0.259 1 81.75 185 PRO B CA 1
ATOM 3640 C C . PRO B 1 185 ? 14.398 35.562 0.129 1 81.75 185 PRO B C 1
ATOM 3642 O O . PRO B 1 185 ? 13.609 36.469 0.381 1 81.75 185 PRO B O 1
ATOM 3645 N N . ASP B 1 186 ? 15.648 35.656 0.146 1 80.19 186 ASP B N 1
ATOM 3646 C CA . ASP B 1 186 ? 16.281 36.969 0.275 1 80.19 186 ASP B CA 1
ATOM 3647 C C . ASP B 1 186 ? 16.422 37.656 -1.086 1 80.19 186 ASP B C 1
ATOM 3649 O O . ASP B 1 186 ? 17.234 37.219 -1.91 1 80.19 186 ASP B O 1
ATOM 3653 N N . LEU B 1 187 ? 15.648 38.625 -1.259 1 80.75 187 LEU B N 1
ATOM 3654 C CA . LEU B 1 187 ? 15.648 39.312 -2.539 1 80.75 187 LEU B CA 1
ATOM 3655 C C . LEU B 1 187 ? 16.281 40.688 -2.404 1 80.75 187 LEU B C 1
ATOM 3657 O O . LEU B 1 187 ? 15.906 41.625 -3.125 1 80.75 187 LEU B O 1
ATOM 3661 N N . SER B 1 188 ? 17.078 40.875 -1.586 1 78.88 188 SER B N 1
ATOM 3662 C CA . SER B 1 188 ? 17.688 42.188 -1.335 1 78.88 188 SER B CA 1
ATOM 3663 C C . SER B 1 188 ? 18.578 42.625 -2.502 1 78.88 188 SER B C 1
ATOM 3665 O O . SER B 1 188 ? 18.844 43.812 -2.67 1 78.88 188 SER B O 1
ATOM 3667 N N . HIS B 1 189 ? 19 41.656 -3.242 1 83.12 189 HIS B N 1
ATOM 3668 C CA . HIS B 1 189 ? 19.906 41.938 -4.352 1 83.12 189 HIS B CA 1
ATOM 3669 C C . HIS B 1 189 ? 19.125 42.438 -5.578 1 83.12 189 HIS B C 1
ATOM 3671 O O . HIS B 1 189 ? 19.734 42.844 -6.574 1 83.12 189 HIS B O 1
ATOM 3677 N N . PHE B 1 190 ? 17.844 42.406 -5.566 1 78.81 190 PHE B N 1
ATOM 3678 C CA . PHE B 1 190 ? 17.031 42.844 -6.695 1 78.81 190 PHE B CA 1
ATOM 3679 C C . PHE B 1 190 ? 17.234 44.344 -6.953 1 78.81 190 PHE B C 1
ATOM 3681 O O . PHE B 1 190 ? 17.516 45.094 -6.023 1 78.81 190 PHE B O 1
ATOM 3688 N N . ASP B 1 191 ? 17.219 44.688 -8.281 1 79.88 191 ASP B N 1
ATOM 3689 C CA . ASP B 1 191 ? 17.375 46.094 -8.695 1 79.88 191 ASP B CA 1
ATOM 3690 C C . ASP B 1 191 ? 16.219 46.938 -8.211 1 79.88 191 ASP B C 1
ATOM 3692 O O . ASP B 1 191 ? 15.086 46.781 -8.688 1 79.88 191 ASP B O 1
ATOM 3696 N N . LYS B 1 192 ? 16.453 47.906 -7.348 1 86.69 192 LYS B N 1
ATOM 3697 C CA . LYS B 1 192 ? 15.43 48.719 -6.699 1 86.69 192 LYS B CA 1
ATOM 3698 C C . LYS B 1 192 ? 14.938 49.812 -7.625 1 86.69 192 LYS B C 1
ATOM 3700 O O . LYS B 1 192 ? 13.906 50.438 -7.363 1 86.69 192 LYS B O 1
ATOM 3705 N N . THR B 1 193 ? 15.625 49.938 -8.742 1 89.25 193 THR B N 1
ATOM 3706 C CA . THR B 1 193 ? 15.188 50.938 -9.703 1 89.25 193 THR B CA 1
ATOM 3707 C C . THR B 1 193 ? 14.039 50.438 -10.555 1 89.25 193 THR B C 1
ATOM 3709 O O . THR B 1 193 ? 13.266 51.219 -11.109 1 89.25 193 THR B O 1
ATOM 3712 N N . ASP B 1 194 ? 14.039 49.25 -10.688 1 84.06 194 ASP B N 1
ATOM 3713 C CA . ASP B 1 194 ? 12.898 48.594 -11.344 1 84.06 194 ASP B CA 1
ATOM 3714 C C . ASP B 1 194 ? 11.719 48.469 -10.383 1 84.06 194 ASP B C 1
ATOM 3716 O O . ASP B 1 194 ? 11.828 47.812 -9.336 1 84.06 194 ASP B O 1
ATOM 3720 N N . PRO B 1 195 ? 10.609 49 -10.812 1 84.38 195 PRO B N 1
ATOM 3721 C CA . PRO B 1 195 ? 9.477 49.031 -9.883 1 84.38 195 PRO B CA 1
ATOM 3722 C C . PRO B 1 195 ? 8.992 47.656 -9.477 1 84.38 195 PRO B C 1
ATOM 3724 O O . PRO B 1 195 ? 8.617 47.438 -8.32 1 84.38 195 PRO B O 1
ATOM 3727 N N . THR B 1 196 ? 9.07 46.844 -10.328 1 82.12 196 THR B N 1
ATOM 3728 C CA . THR B 1 196 ? 8.594 45.469 -10.055 1 82.12 196 THR B CA 1
ATOM 3729 C C . THR B 1 196 ? 9.531 44.781 -9.086 1 82.12 196 THR B C 1
ATOM 3731 O O . THR B 1 196 ? 9.078 44.156 -8.117 1 82.12 196 THR B O 1
ATOM 3734 N N . GLN B 1 197 ? 10.758 44.781 -9.336 1 84.5 197 GLN B N 1
ATOM 3735 C CA . GLN B 1 197 ? 11.75 44.125 -8.477 1 84.5 197 GLN B CA 1
ATOM 3736 C C . GLN B 1 197 ? 11.789 44.781 -7.098 1 84.5 197 GLN B C 1
ATOM 3738 O O . GLN B 1 197 ? 11.969 44.094 -6.09 1 84.5 197 GLN B O 1
ATOM 3743 N N . ALA B 1 198 ? 11.617 46.031 -7.09 1 83.62 198 ALA B N 1
ATOM 3744 C CA . ALA B 1 198 ? 11.609 46.75 -5.82 1 83.62 198 ALA B CA 1
ATOM 3745 C C . ALA B 1 198 ? 10.438 46.312 -4.949 1 83.62 198 ALA B C 1
ATOM 3747 O O . ALA B 1 198 ? 10.594 46.094 -3.742 1 83.62 198 ALA B O 1
ATOM 3748 N N . ARG B 1 199 ? 9.391 46.094 -5.605 1 84.31 199 ARG B N 1
ATOM 3749 C CA . ARG B 1 199 ? 8.188 45.688 -4.879 1 84.31 199 ARG B CA 1
ATOM 3750 C C . ARG B 1 199 ? 8.336 44.281 -4.324 1 84.31 199 ARG B C 1
ATOM 3752 O O . ARG B 1 199 ? 7.949 44 -3.182 1 84.31 199 ARG B O 1
ATOM 3759 N N . LEU B 1 200 ? 8.914 43.406 -5.043 1 83.19 200 LEU B N 1
ATOM 3760 C CA . LEU B 1 200 ? 9.094 42.031 -4.621 1 83.19 200 LEU B CA 1
ATOM 3761 C C . LEU B 1 200 ? 10.055 41.938 -3.434 1 83.19 200 LEU B C 1
ATOM 3763 O O . LEU B 1 200 ? 9.812 41.188 -2.49 1 83.19 200 LEU B O 1
ATOM 3767 N N . SER B 1 201 ? 11 42.656 -3.574 1 85.06 201 SER B N 1
ATOM 3768 C CA . SER B 1 201 ? 11.969 42.719 -2.484 1 85.06 201 SER B CA 1
ATOM 3769 C C . SER B 1 201 ? 11.344 43.281 -1.21 1 85.06 201 SER B C 1
ATOM 3771 O O . SER B 1 201 ? 11.602 42.75 -0.115 1 85.06 201 SER B O 1
ATOM 3773 N N . GLU B 1 202 ? 10.594 44.25 -1.313 1 85 202 GLU B N 1
ATOM 3774 C CA . GLU B 1 202 ? 9.906 44.844 -0.169 1 85 202 GLU B CA 1
ATOM 3775 C C . GLU B 1 202 ? 8.938 43.875 0.472 1 85 202 GLU B C 1
ATOM 3777 O O . GLU B 1 202 ? 8.82 43.812 1.698 1 85 202 GLU B O 1
ATOM 3782 N N . TRP B 1 203 ? 8.32 43.125 -0.304 1 84.69 203 TRP B N 1
ATOM 3783 C CA . TRP B 1 203 ? 7.328 42.188 0.198 1 84.69 203 TRP B CA 1
ATOM 3784 C C . TRP B 1 203 ? 8.008 41.031 0.937 1 84.69 203 TRP B C 1
ATOM 3786 O O . TRP B 1 203 ? 7.508 40.562 1.967 1 84.69 203 TRP B O 1
ATOM 3796 N N . SER B 1 204 ? 9.102 40.562 0.414 1 87.12 204 SER B N 1
ATOM 3797 C CA . SER B 1 204 ? 9.852 39.5 1.074 1 87.12 204 SER B CA 1
ATOM 3798 C C . SER B 1 204 ? 10.391 39.969 2.426 1 87.12 204 SER B C 1
ATOM 3800 O O . SER B 1 204 ? 10.312 39.219 3.412 1 87.12 204 SER B O 1
ATOM 3802 N N . ALA B 1 205 ? 10.891 41.188 2.439 1 88.44 205 ALA B N 1
ATOM 3803 C CA . ALA B 1 205 ? 11.414 41.75 3.684 1 88.44 205 ALA B CA 1
ATOM 3804 C C . ALA B 1 205 ? 10.297 41.938 4.707 1 88.44 205 ALA B C 1
ATOM 3806 O O . ALA B 1 205 ? 10.5 41.719 5.902 1 88.44 205 ALA B O 1
ATOM 3807 N N . TRP B 1 206 ? 9.211 42.438 4.238 1 90.19 206 TRP B N 1
ATOM 3808 C CA . TRP B 1 206 ? 8.047 42.594 5.102 1 90.19 206 TRP B CA 1
ATOM 3809 C C . TRP B 1 206 ? 7.617 41.25 5.691 1 90.19 206 TRP B C 1
ATOM 3811 O O . TRP B 1 206 ? 7.363 41.156 6.895 1 90.19 206 TRP B O 1
ATOM 3821 N N . ALA B 1 207 ? 7.566 40.219 4.906 1 91.88 207 ALA B N 1
ATOM 3822 C CA . ALA B 1 207 ? 7.168 38.875 5.348 1 91.88 207 ALA B CA 1
ATOM 3823 C C . ALA B 1 207 ? 8.117 38.344 6.422 1 91.88 207 ALA B C 1
ATOM 3825 O O . ALA B 1 207 ? 7.672 37.781 7.426 1 91.88 207 ALA B O 1
ATOM 3826 N N . TYR B 1 208 ? 9.328 38.531 6.164 1 90.25 208 TYR B N 1
ATOM 3827 C CA . TYR B 1 208 ? 10.344 38.094 7.121 1 90.25 208 TYR B CA 1
ATOM 3828 C C . TYR B 1 208 ? 10.141 38.781 8.469 1 90.25 208 TYR B C 1
ATOM 3830 O O . TYR B 1 208 ? 10.258 38.125 9.516 1 90.25 208 TYR B O 1
ATOM 3838 N N . ARG B 1 209 ? 9.875 40.031 8.453 1 89.5 209 ARG B N 1
ATOM 3839 C CA . ARG B 1 209 ? 9.695 40.781 9.68 1 89.5 209 ARG B CA 1
ATOM 3840 C C . ARG B 1 209 ? 8.461 40.312 10.445 1 89.5 209 ARG B C 1
ATOM 3842 O O . ARG B 1 209 ? 8.5 40.156 11.664 1 89.5 209 ARG B O 1
ATOM 3849 N N . VAL B 1 210 ? 7.402 40.156 9.766 1 91.94 210 VAL B N 1
ATOM 3850 C CA . VAL B 1 210 ? 6.145 39.875 10.445 1 91.94 210 VAL B CA 1
ATOM 3851 C C . VAL B 1 210 ? 6.195 38.469 11.07 1 91.94 210 VAL B C 1
ATOM 3853 O O . VAL B 1 210 ? 5.648 38.25 12.156 1 91.94 210 VAL B O 1
ATOM 3856 N N . VAL B 1 211 ? 6.836 37.469 10.5 1 92.12 211 VAL B N 1
ATOM 3857 C CA . VAL B 1 211 ? 6.816 36.125 10.992 1 92.12 211 VAL B CA 1
ATOM 3858 C C . VAL B 1 211 ? 7.688 36 12.242 1 92.12 211 VAL B C 1
ATOM 3860 O O . VAL B 1 211 ? 7.543 35.062 13.023 1 92.12 211 VAL B O 1
ATOM 3863 N N . GLN B 1 212 ? 8.602 36.875 12.422 1 91.25 212 GLN B N 1
ATOM 3864 C CA . GLN B 1 212 ? 9.469 36.875 13.602 1 91.25 212 GLN B CA 1
ATOM 3865 C C . GLN B 1 212 ? 8.68 37.219 14.859 1 91.25 212 GLN B C 1
ATOM 3867 O O . GLN B 1 212 ? 9.164 37.031 15.977 1 91.25 212 GLN B O 1
ATOM 3872 N N . HIS B 1 213 ? 7.488 37.688 14.719 1 92.94 213 HIS B N 1
ATOM 3873 C CA . HIS B 1 213 ? 6.723 38.156 15.867 1 92.94 213 HIS B CA 1
ATOM 3874 C C . HIS B 1 213 ? 5.73 37.125 16.344 1 92.94 213 HIS B C 1
ATOM 3876 O O . HIS B 1 213 ? 4.988 37.344 17.312 1 92.94 213 HIS B O 1
ATOM 3882 N N . ALA B 1 214 ? 5.664 36 15.75 1 92.06 214 ALA B N 1
ATOM 3883 C CA . ALA B 1 214 ? 4.777 34.906 16.156 1 92.06 214 ALA B CA 1
ATOM 3884 C C . ALA B 1 214 ? 5.457 33.562 15.992 1 92.06 214 ALA B C 1
ATOM 3886 O O . ALA B 1 214 ? 6.207 33.344 15.039 1 92.06 214 ALA B O 1
ATOM 3887 N N . ASP B 1 215 ? 5.227 32.625 16.906 1 92.62 215 ASP B N 1
ATOM 3888 C CA . ASP B 1 215 ? 5.625 31.234 16.75 1 92.62 215 ASP B CA 1
ATOM 3889 C C . ASP B 1 215 ? 4.688 30.5 15.789 1 92.62 215 ASP B C 1
ATOM 3891 O O . ASP B 1 215 ? 3.717 29.875 16.219 1 92.62 215 ASP B O 1
ATOM 3895 N N . ILE B 1 216 ? 5.066 30.531 14.609 1 90.56 216 ILE B N 1
ATOM 3896 C CA . ILE B 1 216 ? 4.195 30.047 13.539 1 90.56 216 ILE B CA 1
ATOM 3897 C C . ILE B 1 216 ? 3.982 28.547 13.695 1 90.56 216 ILE B C 1
ATOM 3899 O O . ILE B 1 216 ? 2.877 28.047 13.484 1 90.56 216 ILE B O 1
ATOM 3903 N N . ALA B 1 217 ? 5.008 27.812 14.008 1 91.06 217 ALA B N 1
ATOM 3904 C CA . ALA B 1 217 ? 4.879 26.375 14.195 1 91.06 217 ALA B CA 1
ATOM 3905 C C . ALA B 1 217 ? 3.83 26.047 15.258 1 91.06 217 ALA B C 1
ATOM 3907 O O . ALA B 1 217 ? 2.973 25.188 15.055 1 91.06 217 ALA B O 1
ATOM 3908 N N . LYS B 1 218 ? 3.889 26.766 16.281 1 91.12 218 LYS B N 1
ATOM 3909 C CA . LYS B 1 218 ? 2.986 26.531 17.406 1 91.12 218 LYS B CA 1
ATOM 3910 C C . LYS B 1 218 ? 1.561 26.953 17.062 1 91.12 218 LYS B C 1
ATOM 3912 O O . LYS B 1 218 ? 0.613 26.188 17.281 1 91.12 218 LYS B O 1
ATOM 3917 N N . HIS B 1 219 ? 1.416 28.047 16.5 1 90.25 219 HIS B N 1
ATOM 3918 C CA . HIS B 1 219 ? 0.084 28.625 16.328 1 90.25 219 HIS B CA 1
ATOM 3919 C C . HIS B 1 219 ? -0.604 28.062 15.094 1 90.25 219 HIS B C 1
ATOM 3921 O O . HIS B 1 219 ? -1.831 27.953 15.055 1 90.25 219 HIS B O 1
ATOM 3927 N N . VAL B 1 220 ? 0.1 27.641 14.148 1 89.62 220 VAL B N 1
ATOM 3928 C CA . VAL B 1 220 ? -0.486 27.203 12.891 1 89.62 220 VAL B CA 1
ATOM 3929 C C . VAL B 1 220 ? -0.563 25.688 12.852 1 89.62 220 VAL B C 1
ATOM 3931 O O . VAL B 1 220 ? -1.546 25.125 12.359 1 89.62 220 VAL B O 1
ATOM 3934 N N . LEU B 1 221 ? 0.455 25.016 13.359 1 92.69 221 LEU B N 1
ATOM 3935 C CA . LEU B 1 221 ? 0.589 23.578 13.07 1 92.69 221 LEU B CA 1
ATOM 3936 C C . LEU B 1 221 ? 0.223 22.75 14.297 1 92.69 221 LEU B C 1
ATOM 3938 O O . LEU B 1 221 ? -0.248 21.609 14.164 1 92.69 221 LEU B O 1
ATOM 3942 N N . MET B 1 222 ? 0.391 23.203 15.461 1 91 222 MET B N 1
ATOM 3943 C CA . MET B 1 222 ? 0.318 22.375 16.672 1 91 222 MET B CA 1
ATOM 3944 C C . MET B 1 222 ? -1.089 21.828 16.859 1 91 222 MET B C 1
ATOM 3946 O O . MET B 1 222 ? -1.257 20.656 17.219 1 91 222 MET B O 1
ATOM 3950 N N . SER B 1 223 ? -2.084 22.672 16.672 1 88.31 223 SER B N 1
ATOM 3951 C CA . SER B 1 223 ? -3.451 22.188 16.812 1 88.31 223 SER B CA 1
ATOM 3952 C C . SER B 1 223 ? -3.734 21.031 15.859 1 88.31 223 SER B C 1
ATOM 3954 O O . SER B 1 223 ? -4.43 20.078 16.219 1 88.31 223 SER B O 1
ATOM 3956 N N . HIS B 1 224 ? -3.16 21.141 14.742 1 92.06 224 HIS B N 1
ATOM 3957 C CA . HIS B 1 224 ? -3.322 20.125 13.703 1 92.06 224 HIS B CA 1
ATOM 3958 C C . HIS B 1 224 ? -2.604 18.828 14.07 1 92.06 224 HIS B C 1
ATOM 3960 O O . HIS B 1 224 ? -3.172 17.75 13.953 1 92.06 224 HIS B O 1
ATOM 3966 N N . THR B 1 225 ? -1.453 18.906 14.539 1 94.12 225 THR B N 1
ATOM 3967 C CA . THR B 1 225 ? -0.652 17.719 14.852 1 94.12 225 THR B CA 1
ATOM 3968 C C . THR B 1 225 ? -1.135 17.062 16.141 1 94.12 225 THR B C 1
ATOM 3970 O O . THR B 1 225 ? -1.068 15.844 16.281 1 94.12 225 THR B O 1
ATOM 3973 N N . THR B 1 226 ? -1.617 17.875 17.047 1 92.31 226 THR B N 1
ATOM 3974 C CA . THR B 1 226 ? -2.232 17.344 18.25 1 92.31 226 THR B CA 1
ATOM 3975 C C . THR B 1 226 ? -3.48 16.531 17.906 1 92.31 226 THR B C 1
ATOM 3977 O O . THR B 1 226 ? -3.709 15.461 18.469 1 92.31 226 THR B O 1
ATOM 3980 N N . LEU B 1 227 ? -4.223 17.078 17.031 1 91.69 227 LEU B N 1
ATOM 3981 C CA . LEU B 1 227 ? -5.422 16.375 16.594 1 91.69 227 LEU B CA 1
ATOM 3982 C C . LEU B 1 227 ? -5.059 15.047 15.93 1 91.69 227 LEU B C 1
ATOM 3984 O O . LEU B 1 227 ? -5.754 14.039 16.109 1 91.69 227 LEU B O 1
ATOM 3988 N N . LEU B 1 228 ? -4.062 15.078 15.133 1 94.44 228 LEU B N 1
ATOM 3989 C CA . LEU B 1 228 ? -3.586 13.852 14.5 1 94.44 228 LEU B CA 1
ATOM 3990 C C . LEU B 1 228 ? -3.199 12.812 15.547 1 94.44 228 LEU B C 1
ATOM 3992 O O . LEU B 1 228 ? -3.566 11.641 15.43 1 94.44 228 LEU B O 1
ATOM 3996 N N . ARG B 1 229 ? -2.473 13.219 16.562 1 95 229 ARG B N 1
ATOM 3997 C CA . ARG B 1 229 ? -2.078 12.359 17.672 1 95 229 ARG B CA 1
ATOM 3998 C C . ARG B 1 229 ? -3.297 11.742 18.344 1 95 229 ARG B C 1
ATOM 4000 O O . ARG B 1 229 ? -3.344 10.531 18.562 1 95 229 ARG B O 1
ATOM 4007 N N . ASP B 1 230 ? -4.273 12.531 18.562 1 91.38 230 ASP B N 1
ATOM 4008 C CA . ASP B 1 230 ? -5.484 12.07 19.234 1 91.38 230 ASP B CA 1
ATOM 4009 C C . ASP B 1 230 ? -6.258 11.086 18.359 1 91.38 230 ASP B C 1
ATOM 4011 O O . ASP B 1 230 ? -6.77 10.078 18.859 1 91.38 230 ASP B O 1
ATOM 4015 N N . LEU B 1 231 ? -6.328 11.406 17.156 1 91.38 231 LEU B N 1
ATOM 4016 C CA . LEU B 1 231 ? -7.07 10.578 16.203 1 91.38 231 LEU B CA 1
ATOM 4017 C C . LEU B 1 231 ? -6.453 9.195 16.094 1 91.38 231 LEU B C 1
ATOM 4019 O O . LEU B 1 231 ? -7.16 8.188 16.172 1 91.38 231 LEU B O 1
ATOM 4023 N N . ILE B 1 232 ? -5.188 9.094 15.93 1 93.81 232 ILE B N 1
ATOM 4024 C CA . ILE B 1 232 ? -4.48 7.828 15.75 1 93.81 232 ILE B CA 1
ATOM 4025 C C . ILE B 1 232 ? -4.645 6.969 17 1 93.81 232 ILE B C 1
ATOM 4027 O O . ILE B 1 232 ? -4.789 5.746 16.906 1 93.81 232 ILE B O 1
ATOM 4031 N N . GLY B 1 233 ? -4.73 7.574 18.125 1 92.5 233 GLY B N 1
ATOM 4032 C CA . GLY B 1 233 ? -4.824 6.855 19.375 1 92.5 233 GLY B CA 1
ATOM 4033 C C . GLY B 1 233 ? -6.203 6.273 19.625 1 92.5 233 GLY B C 1
ATOM 4034 O O . GLY B 1 233 ? -6.371 5.41 20.5 1 92.5 233 GLY B O 1
ATOM 4035 N N . ARG B 1 234 ? -7.105 6.621 18.859 1 90.06 234 ARG B N 1
ATOM 4036 C CA . ARG B 1 234 ? -8.492 6.262 19.141 1 90.06 234 ARG B CA 1
ATOM 4037 C C . ARG B 1 234 ? -8.891 4.996 18.375 1 90.06 234 ARG B C 1
ATOM 4039 O O . ARG B 1 234 ? -9.906 4.375 18.688 1 90.06 234 ARG B O 1
ATOM 4046 N N . PHE B 1 235 ? -8.188 4.648 17.406 1 92.38 235 PHE B N 1
ATOM 4047 C CA . PHE B 1 235 ? -8.516 3.48 16.594 1 92.38 235 PHE B CA 1
ATOM 4048 C C . PHE B 1 235 ? -7.418 2.426 16.688 1 92.38 235 PHE B C 1
ATOM 4050 O O . PHE B 1 235 ? -6.258 2.752 16.938 1 92.38 235 PHE B O 1
ATOM 4057 N N . PRO B 1 236 ? -7.848 1.174 16.531 1 95.25 236 PRO B N 1
ATOM 4058 C CA . PRO B 1 236 ? -6.812 0.137 16.453 1 95.25 236 PRO B CA 1
ATOM 4059 C C . PRO B 1 236 ? -5.797 0.389 15.352 1 95.25 236 PRO B C 1
ATOM 4061 O O . PRO B 1 236 ? -6.168 0.847 14.266 1 95.25 236 PRO B O 1
ATOM 4064 N N . LEU B 1 237 ? -4.578 0.051 15.555 1 96.69 237 LEU B N 1
ATOM 4065 C CA . LEU B 1 237 ? -3.469 0.335 14.656 1 96.69 237 LEU B CA 1
ATOM 4066 C C . LEU B 1 237 ? -3.697 -0.306 13.289 1 96.69 237 LEU B C 1
ATOM 4068 O O . LEU B 1 237 ? -3.275 0.235 12.266 1 96.69 237 LEU B O 1
ATOM 4072 N N . LYS B 1 238 ? -4.414 -1.439 13.18 1 94.56 238 LYS B N 1
ATOM 4073 C CA . LYS B 1 238 ? -4.648 -2.168 11.938 1 94.56 238 LYS B CA 1
ATOM 4074 C C . LYS B 1 238 ? -5.453 -1.326 10.945 1 94.56 238 LYS B C 1
ATOM 4076 O O . LYS B 1 238 ? -5.473 -1.616 9.75 1 94.56 238 LYS B O 1
ATOM 4081 N N . LYS B 1 239 ? -6.133 -0.266 11.469 1 94.75 239 LYS B N 1
ATOM 4082 C CA . LYS B 1 239 ? -6.902 0.617 10.594 1 94.75 239 LYS B CA 1
ATOM 4083 C C . LYS B 1 239 ? -5.988 1.559 9.82 1 94.75 239 LYS B C 1
ATOM 4085 O O . LYS B 1 239 ? -6.398 2.152 8.82 1 94.75 239 LYS B O 1
ATOM 4090 N N . PHE B 1 240 ? -4.719 1.669 10.25 1 96.19 240 PHE B N 1
ATOM 4091 C CA . PHE B 1 240 ? -3.783 2.598 9.625 1 96.19 240 PHE B CA 1
ATOM 4092 C C . PHE B 1 240 ? -2.623 1.845 8.977 1 96.19 240 PHE B C 1
ATOM 4094 O O . PHE B 1 240 ? -2.037 2.316 8 1 96.19 240 PHE B O 1
ATOM 4101 N N . LEU B 1 241 ? -2.283 0.782 9.617 1 96.81 241 LEU B N 1
ATOM 4102 C CA . LEU B 1 241 ? -1.074 0.065 9.234 1 96.81 241 LEU B CA 1
ATOM 4103 C C . LEU B 1 241 ? -1.34 -1.434 9.133 1 96.81 241 LEU B C 1
ATOM 4105 O O . LEU B 1 241 ? -1.609 -2.09 10.141 1 96.81 241 LEU B O 1
ATOM 4109 N N . LEU B 1 242 ? -1.216 -1.928 7.949 1 95.62 242 LEU B N 1
ATOM 4110 C CA . LEU B 1 242 ? -1.385 -3.357 7.707 1 95.62 242 LEU B CA 1
ATOM 4111 C C . LEU B 1 242 ? -0.051 -4.086 7.816 1 95.62 242 LEU B C 1
ATOM 4113 O O . LEU B 1 242 ? 0.991 -3.545 7.438 1 95.62 242 LEU B O 1
ATOM 4117 N N . LEU B 1 243 ? -0.164 -5.305 8.312 1 91.75 243 LEU B N 1
ATOM 4118 C CA . LEU B 1 243 ? 1.026 -6.133 8.469 1 91.75 243 LEU B CA 1
ATOM 4119 C C . LEU B 1 243 ? 1.057 -7.242 7.426 1 91.75 243 LEU B C 1
ATOM 4121 O O . LEU B 1 243 ? 0.01 -7.766 7.039 1 91.75 243 LEU B O 1
ATOM 4125 N N . TYR B 1 244 ? 2.26 -7.562 6.945 1 91.5 244 TYR B N 1
ATOM 4126 C CA . TYR B 1 244 ? 2.479 -8.82 6.242 1 91.5 244 TYR B CA 1
ATOM 4127 C C . TYR B 1 244 ? 2.553 -9.984 7.219 1 91.5 244 TYR B C 1
ATOM 4129 O O . TYR B 1 244 ? 2.756 -9.789 8.422 1 91.5 244 TYR B O 1
ATOM 4137 N N . PRO B 1 245 ? 2.311 -11.188 6.672 1 87.75 245 PRO B N 1
ATOM 4138 C CA . PRO B 1 245 ? 2.277 -12.352 7.566 1 87.75 245 PRO B CA 1
ATOM 4139 C C . PRO B 1 245 ? 3.547 -12.484 8.406 1 87.75 245 PRO B C 1
ATOM 4141 O O . PRO B 1 245 ? 3.498 -13 9.523 1 87.75 245 PRO B O 1
ATOM 4144 N N . GLU B 1 246 ? 4.68 -12.047 7.883 1 86.31 246 GLU B N 1
ATOM 4145 C CA . GLU B 1 246 ? 5.957 -12.227 8.57 1 86.31 246 GLU B CA 1
ATOM 4146 C C . GLU B 1 246 ? 6.242 -11.055 9.516 1 86.31 246 GLU B C 1
ATOM 4148 O O . GLU B 1 246 ? 7.25 -11.055 10.219 1 86.31 246 GLU B O 1
ATOM 4153 N N . GLU B 1 247 ? 5.375 -10.078 9.641 1 89.56 247 GLU B N 1
ATOM 4154 C CA . GLU B 1 247 ? 5.613 -8.867 10.406 1 89.56 247 GLU B CA 1
ATOM 4155 C C . GLU B 1 247 ? 4.789 -8.852 11.688 1 89.56 247 GLU B C 1
ATOM 4157 O O . GLU B 1 247 ? 3.729 -9.477 11.758 1 89.56 247 GLU B O 1
ATOM 4162 N N . GLU B 1 248 ? 5.402 -8.086 12.703 1 92.88 248 GLU B N 1
ATOM 4163 C CA . GLU B 1 248 ? 4.723 -7.75 13.945 1 92.88 248 GLU B CA 1
ATOM 4164 C C . GLU B 1 248 ? 4.812 -6.254 14.242 1 92.88 248 GLU B C 1
ATOM 4166 O O . GLU B 1 248 ? 5.801 -5.609 13.891 1 92.88 248 GLU B O 1
ATOM 4171 N N . TYR B 1 249 ? 3.822 -5.734 14.922 1 93.88 249 TYR B N 1
ATOM 4172 C CA . TYR B 1 249 ? 3.832 -4.309 15.234 1 93.88 249 TYR B CA 1
ATOM 4173 C C . TYR B 1 249 ? 5.039 -3.947 16.094 1 93.88 249 TYR B C 1
ATOM 4175 O O . TYR B 1 249 ? 5.555 -2.828 16.016 1 93.88 249 TYR B O 1
ATOM 4183 N N . SER B 1 250 ? 5.531 -4.852 16.844 1 93 250 SER B N 1
ATOM 4184 C CA . SER B 1 250 ? 6.629 -4.594 17.781 1 93 250 SER B CA 1
ATOM 4185 C C . SER B 1 250 ? 7.961 -4.48 17.031 1 93 250 SER B C 1
ATOM 4187 O O . SER B 1 250 ? 8.953 -4.035 17.609 1 93 250 SER B O 1
ATOM 4189 N N . ASN B 1 251 ? 7.961 -4.836 15.711 1 93.19 251 ASN B N 1
ATOM 4190 C CA . ASN B 1 251 ? 9.227 -4.832 14.992 1 93.19 251 ASN B CA 1
ATOM 4191 C C . ASN B 1 251 ? 9.125 -4.059 13.68 1 93.19 251 ASN B C 1
ATOM 4193 O O . ASN B 1 251 ? 9.922 -4.273 12.766 1 93.19 251 ASN B O 1
ATOM 4197 N N . ILE B 1 252 ? 8.234 -3.199 13.594 1 93.81 252 ILE B N 1
ATOM 4198 C CA . ILE B 1 252 ? 8.039 -2.455 12.359 1 93.81 252 ILE B CA 1
ATOM 4199 C C . ILE B 1 252 ? 9.172 -1.456 12.164 1 93.81 252 ILE B C 1
ATOM 4201 O O . ILE B 1 252 ? 9.602 -0.806 13.117 1 93.81 252 ILE B O 1
ATOM 4205 N N . GLN B 1 253 ? 9.766 -1.475 10.922 1 93.88 253 GLN B N 1
ATOM 4206 C CA . GLN B 1 253 ? 10.781 -0.509 10.523 1 93.88 253 GLN B CA 1
ATOM 4207 C C . GLN B 1 253 ? 10.633 -0.128 9.047 1 93.88 253 GLN B C 1
ATOM 4209 O O . GLN B 1 253 ? 10.695 -0.989 8.172 1 93.88 253 GLN B O 1
ATOM 4214 N N . PHE B 1 254 ? 10.367 1.176 8.781 1 94.19 254 PHE B N 1
ATOM 4215 C CA . PHE B 1 254 ? 10.352 1.691 7.414 1 94.19 254 PHE B CA 1
ATOM 4216 C C . PHE B 1 254 ? 10.672 3.182 7.395 1 94.19 254 PHE B C 1
ATOM 4218 O O . PHE B 1 254 ? 10.523 3.867 8.406 1 94.19 254 PHE B O 1
ATOM 4225 N N . SER B 1 255 ? 11.25 3.689 6.301 1 95.56 255 SER B N 1
ATOM 4226 C CA . SER B 1 255 ? 11.562 5.094 6.059 1 95.56 255 SER B CA 1
ATOM 4227 C C . SER B 1 255 ? 11.438 5.445 4.582 1 95.56 255 SER B C 1
ATOM 4229 O O . SER B 1 255 ? 12.086 4.828 3.732 1 95.56 255 SER B O 1
ATOM 4231 N N . PHE B 1 256 ? 10.531 6.359 4.332 1 94.75 256 PHE B N 1
ATOM 4232 C CA . PHE B 1 256 ? 10.344 6.863 2.977 1 94.75 256 PHE B CA 1
ATOM 4233 C C . PHE B 1 256 ? 10.617 8.359 2.912 1 94.75 256 PHE B C 1
ATOM 4235 O O . PHE B 1 256 ? 10.32 9.094 3.861 1 94.75 256 PHE B O 1
ATOM 4242 N N . SER B 1 257 ? 11.25 8.836 1.851 1 93.06 257 SER B N 1
ATOM 4243 C CA . SER B 1 257 ? 11.406 10.258 1.581 1 93.06 257 SER B CA 1
ATOM 4244 C C . SER B 1 257 ? 11.328 10.555 0.087 1 93.06 257 SER B C 1
ATOM 4246 O O . SER B 1 257 ? 11.828 9.773 -0.731 1 93.06 257 SER B O 1
ATOM 4248 N N . GLU B 1 258 ? 10.492 11.531 -0.309 1 84.12 258 GLU B N 1
ATOM 4249 C CA . GLU B 1 258 ? 10.523 11.984 -1.696 1 84.12 258 GLU B CA 1
ATOM 4250 C C . GLU B 1 258 ? 11.859 12.641 -2.035 1 84.12 258 GLU B C 1
ATOM 4252 O O . GLU B 1 258 ? 12.492 13.258 -1.175 1 84.12 258 GLU B O 1
ATOM 4257 N N . ASN B 1 259 ? 12.656 12.094 -2.979 1 59.34 259 ASN B N 1
ATOM 4258 C CA . ASN B 1 259 ? 13.867 12.797 -3.381 1 59.34 259 ASN B CA 1
ATOM 4259 C C . ASN B 1 259 ? 13.625 14.297 -3.529 1 59.34 259 ASN B C 1
ATOM 4261 O O . ASN B 1 259 ? 12.797 14.719 -4.336 1 59.34 259 ASN B O 1
ATOM 4265 N N . THR B 1 260 ? 13.359 14.945 -2.541 1 39.81 260 THR B N 1
ATOM 4266 C CA . THR B 1 260 ? 13.359 16.406 -2.691 1 39.81 260 THR B CA 1
ATOM 4267 C C . THR B 1 260 ? 14.656 16.875 -3.342 1 39.81 260 THR B C 1
ATOM 4269 O O . THR B 1 260 ? 15.75 16.5 -2.908 1 39.81 260 THR B O 1
ATOM 4272 N N . VAL B 1 261 ? 14.641 17.297 -4.621 1 31.67 261 VAL B N 1
ATOM 4273 C CA . VAL B 1 261 ? 15.664 18.25 -5.039 1 31.67 261 VAL B CA 1
ATOM 4274 C C . VAL B 1 261 ? 15.836 19.312 -3.965 1 31.67 261 VAL B C 1
ATOM 4276 O O . VAL B 1 261 ? 14.914 20.078 -3.682 1 31.67 261 VAL B O 1
ATOM 4279 N N . LEU B 1 262 ? 16.453 19.047 -2.938 1 22.98 262 LEU B N 1
ATOM 4280 C CA . LEU B 1 262 ? 17.016 20.266 -2.336 1 22.98 262 LEU B CA 1
ATOM 4281 C C . LEU B 1 262 ? 17.781 21.078 -3.371 1 22.98 262 LEU B C 1
ATOM 4283 O O . LEU B 1 262 ? 18.547 20.531 -4.16 1 22.98 262 LEU B O 1
#

Solvent-accessible surface area (backbone atoms only — not comparable to full-atom values): 28653 Å² total; per-residue (Å²): 109,67,67,56,51,52,52,52,52,52,50,50,51,52,50,50,47,50,50,47,41,53,59,53,51,64,46,52,48,57,27,48,83,80,26,64,70,50,50,38,52,28,49,49,38,38,42,72,63,34,57,41,24,50,35,71,35,58,65,41,43,67,65,52,71,69,84,71,68,45,54,70,70,69,42,45,23,42,43,53,74,25,65,30,23,38,34,44,43,32,72,90,63,45,41,66,46,31,42,35,38,35,45,90,79,30,36,39,34,42,29,34,39,25,50,33,35,43,32,46,39,72,57,58,96,62,81,57,38,80,48,78,42,82,65,76,91,54,63,67,70,76,82,79,74,54,67,44,80,44,44,31,41,35,40,40,37,22,46,49,51,81,44,80,54,95,91,34,50,27,44,42,55,48,81,70,47,81,47,68,47,75,54,72,71,84,43,81,82,46,55,66,82,42,68,67,43,32,48,51,26,50,38,40,53,50,51,57,57,58,54,72,24,40,63,56,56,59,68,62,43,41,68,45,54,50,45,51,40,54,54,51,47,72,39,54,36,64,52,51,42,43,73,56,86,92,54,51,86,81,66,42,72,44,75,49,65,59,87,64,85,120,107,66,67,56,52,50,52,49,52,50,49,50,50,52,48,50,47,50,49,47,41,53,60,52,50,65,46,53,49,56,26,48,84,81,26,64,69,48,51,40,51,27,49,50,37,36,41,71,62,33,57,40,23,50,38,70,34,62,67,41,44,67,66,56,68,66,87,69,68,46,54,69,70,66,40,47,24,42,44,54,77,24,65,30,23,37,33,45,43,31,72,91,64,46,42,67,48,30,41,37,38,36,45,90,79,29,37,39,35,41,29,35,38,26,50,34,34,43,33,48,43,74,56,58,95,63,82,56,38,79,50,79,42,82,66,74,93,55,64,67,71,75,82,80,75,52,67,45,81,44,45,29,41,36,40,40,38,23,46,48,51,80,45,79,54,96,94,35,50,27,43,42,55,49,79,70,47,80,49,68,48,75,55,72,70,84,43,78,83,46,56,66,82,42,68,66,42,32,49,52,26,49,39,42,53,50,50,57,56,58,52,74,25,40,64,56,56,59,67,64,42,40,67,44,53,50,46,50,40,54,54,50,45,71,39,52,36,64,52,49,43,42,73,56,89,92,55,52,86,81,65,41,72,43,77,48,66,60,84,64,84,120

Foldseek 3Di:
DVVVVVVVVVVVLVVVLVVLVVVLLVLQQADAQVDPVSVFSRVLSCLVQDLQFVCSDSVVCVPPVDDDRDGDDWAWADDAPQQKIKTKDFSNVKTWFKWWAALVQQKTKTKIKTWMKIWIGGCDPDHHHHWQAHDPPDYHDDDDIAMDIFMKMKMKMWRWDWDDDPNFIAIQTDQIDMDMDTDQDQLVVFDCVPVVSVVNNVRSVVVVVVPVRHPCRCRGPRSSVVSVNVVRRVDGVSSHYPDDPVDDPSGDTHIDGHPPPD/DVVVVVVVVVVVLVVVLVVLVVVLLVLQQADAQVDPVSVFSRVLSCLVQDLQFVCSDSVVCVPPVDDDRDGDDWAWADDAPQQKIKTKDFSNVKTWFKWWAALVQQKTKTKIKTWMKIWIGGCDPDDHHHWQAHDPPDYHDDDDIAMDIFMKMKMKMWRWDWDDDPNFIAIQTDQIDMDMDTDQDQLVVFDCVDPVSVVSNVRSVVVVVVPVRHPCCCRGPRSSVVSVNVVRRVDGVSSHYPDDPVDDPSGDTHIDGHPPPD

Sequence (524 aa):
MLQLCFVILIINTVNSIGKTQHEFERHIIACHTTDFECFKRQYKSLKDNALLRPGLLPWSMLSNMNLGIETYKPYVYQYADTGTCIQISGLEQSELVAISMNSQYKEYSIILEIPFKIQQILNGTEHCNEPDRAFQKIGLHKGPLRRFTGNATAQVTYPYRLDQSEGETYLRLEEENLDMILDLPDLSHFDKTDPTQARLSEWSAWAYRVVQHADIAKHVLMSHTTLLRDLIGRFPLKKFLLLYPEEEYSNIQFSFSENTVLMLQLCFVILIINTVNSIGKTQHEFERHIIACHTTDFECFKRQYKSLKDNALLRPGLLPWSMLSNMNLGIETYKPYVYQYADTGTCIQISGLEQSELVAISMNSQYKEYSIILEIPFKIQQILNGTEHCNEPDRAFQKIGLHKGPLRRFTGNATAQVTYPYRLDQSEGETYLRLEEENLDMILDLPDLSHFDKTDPTQARLSEWSAWAYRVVQHADIAKHVLMSHTTLLRDLIGRFPLKKFLLLYPEEEYSNIQFSFSENTVL

Radius of gyration: 32.95 Å; Cα contacts (8 Å, |Δi|>4): 884; chains: 2; bounding box: 81×102×63 Å

Organism: Bombyx mandarina (NCBI:txid7092)

pLDDT: mean 85.66, std 13.83, range [22.98, 98.19]

Nearest PDB structures (foldseek):
  3a1z-assembly4_D  TM=4.389E-01  e=2.497E-07  Bombyx mori

Secondary structure (DSSP, 8-state):
-HHHHHHHHHHHHHHHHHHHHHHHHTT---EETT-HHHHHHHHHHHIIIIIT-GGGSHHHHHH--SSS------EEEEETTTTEEEEEE-GGG-EEEEEEEETTTTEEEEEEEEEEEEEEEE--SSPPBPPSSPPPS-----SSPPEEEEEEEEEEEEEEEEEEETTEEEEEE-PPEEEEEEE----TTS-TTSHHHHHHHHHHHHHHHHHTTS-HIIIIIHHHHHHHHHHHHHSBGGGTEE--TT--GGG-EEEEE-----/-HHHHHHHHHHHHHHHHHHHHHHHHTT---EETT-HHHHHHHHHHHIIIIIT-GGGSHHHHHH---SS------EEEE-TTSSEEEEEE-GGG-EEEEEEEETTTTEEEEEEEEEEEEEEEE--SSPPBPPSS---S-----SSPPEEEEEEEEEEEEEEEEEEETTEEEEEE-PPEEEEEEE----TTS-TTSHHHHHHHHHHHHHHHHHTTS-HIIIIIHHHHHHHHHHHHHSBGGGTEE--TT--GGG-EEEEE-----